Protein AF-A0A2E1AGQ2-F1 (afdb_monomer)

Secondary structure (DSSP, 8-state):
-PPPPSS--EEEE--GGGS-TTTHHHHHHHHHHTT--EEEESSSTT-HHHH-SBTTB---HHHHHHHHHHHHTT-EEEEE--TTS--TTHHHH-TT-B-B-TTSPBPPTTSSS--B-TT-HHHHHHHHHHHHHHHHHHTT-TTEEEEE-SSSTT-SSSS-TTTTTT---S-SS--SHHHHHHHHHHHHHHHSSHHHHHHHT--STTPPPPSSGGG-----S-GGGT--HHHHHHHHHHHHHHHHHHHHHHHHHHHHH-TTSEEEEEE---S-TTTTTTT---HHHHHTTSSEEEE-B-GGGGTTTT-THHHHHHHHHHHHHHHHTT--EEEEEEE-S--B-GGG--SS---HHHHHHHHHHHHHTT-S-EEEE-SS--TT-SSB---SB-TTS-B-HHHHHHHHHHHHHHHTHHHHHH-BPPPPSEEEE--HHHHHHHHHTT-HHHHHHHHHHHHHHHHTTT--EEEE-GGGSSGGGTT-SEEEETT--B--HHHHHHHHHHHHTT-EEEE-TTTT-B-TTSPBPSSSSTTTHHHHHTEEEEEEEE-SS--GGGEEEP-TTSGGGTT---SEEE--SEEEEEEEPTTEEEEEEETTS-EEEEEEEETTEEEEEESS-HHHHHHHS--HHHHHHHHHHHHHTT---S-EEE-TTHHHHHHHEEEEEEE-SS-EEEEEEE-SSS-EEEEEEE--SS----EEETTT-PEEPPEESSSEEEEEEE-TT-EEEEEE-

Structure (mmCIF, N/CA/C/O backbone):
data_AF-A0A2E1AGQ2-F1
#
_entry.id   AF-A0A2E1AGQ2-F1
#
loop_
_atom_site.group_PDB
_atom_site.id
_atom_site.type_symbol
_atom_site.label_atom_id
_atom_site.label_alt_id
_atom_site.label_comp_id
_atom_site.label_asym_id
_atom_site.label_entity_id
_atom_site.label_seq_id
_atom_site.pdbx_PDB_ins_code
_atom_site.Cartn_x
_atom_site.Cartn_y
_atom_site.Cartn_z
_atom_site.occupancy
_atom_site.B_iso_or_equiv
_atom_site.auth_seq_id
_atom_site.auth_comp_id
_atom_site.auth_asym_id
_atom_site.auth_atom_id
_atom_site.pdbx_PDB_model_num
ATOM 1 N N . MET A 1 1 ? -11.047 -11.016 -11.108 1.00 41.53 1 MET A N 1
ATOM 2 C CA . MET A 1 1 ? -11.388 -12.416 -10.759 1.00 41.53 1 MET A CA 1
ATOM 3 C C . MET A 1 1 ? -10.263 -12.928 -9.888 1.00 41.53 1 MET A C 1
ATOM 5 O O . MET A 1 1 ? -9.134 -12.956 -10.364 1.00 41.53 1 MET A O 1
ATOM 9 N N . LYS A 1 2 ? -10.553 -13.278 -8.630 1.00 60.44 2 LYS A N 1
ATOM 10 C CA . LYS A 1 2 ? -9.550 -13.835 -7.717 1.00 60.44 2 LYS A CA 1
ATOM 11 C C . LYS A 1 2 ? -9.003 -15.131 -8.318 1.00 60.44 2 LYS A C 1
ATOM 13 O O . LYS A 1 2 ? -9.778 -16.034 -8.633 1.00 60.44 2 LYS A O 1
ATOM 18 N N . ILE A 1 3 ? -7.691 -15.198 -8.531 1.00 64.62 3 ILE A N 1
ATOM 19 C CA . ILE A 1 3 ? -7.042 -16.429 -8.982 1.00 64.62 3 ILE A CA 1
ATOM 20 C C . ILE A 1 3 ? -7.090 -17.414 -7.820 1.00 64.62 3 ILE A C 1
ATOM 22 O O . ILE A 1 3 ? -6.542 -17.140 -6.757 1.00 64.62 3 ILE A O 1
ATOM 26 N N . GLN A 1 4 ? -7.744 -18.554 -8.027 1.00 63.78 4 GLN A N 1
ATOM 27 C CA . GLN A 1 4 ? -7.656 -19.670 -7.094 1.00 63.78 4 GLN A CA 1
ATOM 28 C C . GLN 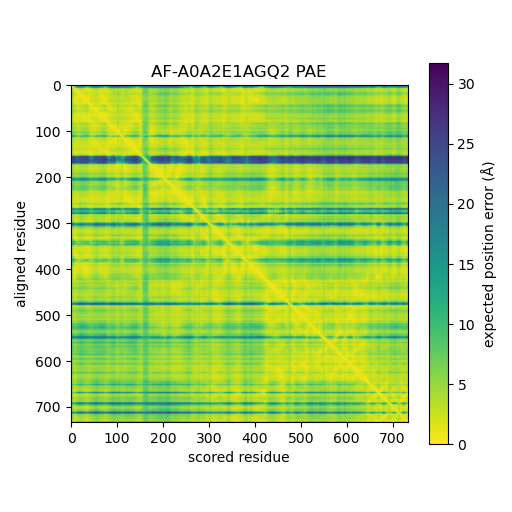A 1 4 ? -6.345 -20.408 -7.342 1.00 63.78 4 GLN A C 1
ATOM 30 O O . GLN A 1 4 ? -6.112 -20.931 -8.435 1.00 63.78 4 GLN A O 1
ATOM 35 N N . THR A 1 5 ? -5.481 -20.423 -6.334 1.00 71.19 5 THR A N 1
ATOM 36 C CA . THR A 1 5 ? -4.235 -21.183 -6.356 1.00 71.19 5 THR A CA 1
ATOM 37 C C . THR A 1 5 ? -4.499 -22.555 -5.726 1.00 71.19 5 THR A C 1
ATOM 39 O O . THR A 1 5 ? -5.216 -22.639 -4.731 1.00 71.19 5 THR A O 1
ATOM 42 N N . PRO A 1 6 ? -3.971 -23.658 -6.286 1.00 76.62 6 PRO A N 1
ATOM 43 C CA . PRO A 1 6 ? -4.230 -25.001 -5.756 1.00 76.62 6 PRO A CA 1
ATOM 44 C C . PRO A 1 6 ? -3.514 -25.284 -4.426 1.00 76.62 6 PRO A C 1
ATOM 46 O O . PRO A 1 6 ? -3.751 -26.324 -3.822 1.00 76.62 6 PRO A O 1
ATOM 49 N N . TYR A 1 7 ? -2.612 -24.394 -4.016 1.00 88.31 7 TYR A N 1
ATOM 50 C CA . TYR A 1 7 ? -1.817 -24.456 -2.795 1.00 88.31 7 TYR A CA 1
ATOM 51 C C . TYR A 1 7 ? -1.447 -23.025 -2.360 1.00 88.31 7 TYR A C 1
ATOM 53 O O . TYR A 1 7 ? -1.557 -22.090 -3.166 1.00 88.31 7 TYR A O 1
ATOM 61 N N . PHE A 1 8 ? -1.001 -22.839 -1.114 1.00 94.31 8 PHE A N 1
ATOM 62 C CA . PHE A 1 8 ? -0.525 -21.548 -0.603 1.00 94.31 8 PHE A CA 1
ATOM 63 C C . PHE A 1 8 ? 0.926 -21.315 -1.071 1.00 94.31 8 PHE A C 1
ATOM 65 O O . PHE A 1 8 ? 1.823 -22.074 -0.684 1.00 94.31 8 PHE A O 1
ATOM 72 N N . PRO A 1 9 ? 1.213 -20.311 -1.920 1.00 95.50 9 PRO A N 1
ATOM 73 C CA . PRO A 1 9 ? 2.558 -20.069 -2.429 1.00 95.50 9 PRO A CA 1
ATOM 74 C C . PRO A 1 9 ? 3.477 -19.540 -1.322 1.00 95.50 9 PRO A C 1
ATOM 76 O O . PRO A 1 9 ? 3.288 -18.440 -0.802 1.00 95.50 9 PRO A O 1
ATOM 79 N N . ILE A 1 10 ? 4.489 -20.329 -0.975 1.00 97.94 10 ILE A N 1
ATOM 80 C CA . ILE A 1 10 ? 5.522 -19.978 -0.002 1.00 97.94 10 ILE A CA 1
ATOM 81 C C . ILE A 1 10 ? 6.866 -20.228 -0.668 1.00 97.94 10 ILE A C 1
ATOM 83 O O . ILE A 1 10 ? 7.150 -21.332 -1.130 1.00 97.94 10 ILE A O 1
ATOM 87 N N . GLY A 1 11 ? 7.713 -19.217 -0.753 1.00 97.62 11 GLY A N 1
ATOM 88 C CA . GLY A 1 11 ? 8.928 -19.325 -1.543 1.00 97.62 11 GLY A CA 1
ATOM 89 C C . GLY A 1 11 ? 10.011 -18.374 -1.115 1.00 97.62 11 GLY A C 1
ATOM 90 O O . GLY A 1 11 ? 9.949 -17.759 -0.059 1.00 97.62 11 GLY A O 1
ATOM 91 N N . SER A 1 12 ? 11.031 -18.260 -1.950 1.00 97.88 12 SER A N 1
ATOM 92 C CA . SER A 1 12 ? 12.078 -17.271 -1.750 1.00 97.88 12 SER A CA 1
ATOM 93 C C . SER A 1 12 ? 12.738 -16.906 -3.068 1.00 97.88 12 SER A C 1
ATOM 95 O O . SER A 1 12 ? 12.708 -17.694 -4.021 1.00 97.88 12 SER A O 1
ATOM 97 N N . SER A 1 13 ? 13.343 -15.723 -3.127 1.00 97.00 13 SER A N 1
ATOM 98 C CA . SER A 1 13 ? 14.255 -15.407 -4.209 1.00 97.00 13 SER A CA 1
ATOM 99 C C . SER A 1 13 ? 15.541 -16.224 -4.112 1.00 97.00 13 SER A C 1
ATOM 101 O O . SER A 1 13 ? 16.120 -16.425 -3.039 1.00 97.00 13 SER A O 1
ATOM 103 N N . TYR A 1 14 ? 15.982 -16.726 -5.261 1.00 96.75 14 TYR A N 1
ATOM 104 C CA . TYR A 1 14 ? 17.243 -17.440 -5.397 1.00 96.75 14 TYR A CA 1
ATOM 105 C C . TYR A 1 14 ? 17.853 -17.117 -6.756 1.00 96.75 14 TYR A C 1
ATOM 107 O O . TYR A 1 14 ? 17.171 -17.158 -7.783 1.00 96.75 14 TYR A O 1
ATOM 115 N N . TYR A 1 15 ? 19.146 -16.799 -6.763 1.00 95.12 15 TYR A N 1
ATOM 116 C CA . TYR A 1 15 ? 19.858 -16.332 -7.952 1.00 95.12 15 TYR A CA 1
ATOM 117 C C . TYR A 1 15 ? 21.065 -17.239 -8.204 1.00 95.12 15 TYR A C 1
ATOM 119 O O . TYR A 1 15 ? 22.185 -16.916 -7.791 1.00 95.12 15 TYR A O 1
ATOM 127 N N . PRO A 1 16 ? 20.851 -18.398 -8.855 1.00 94.31 16 PRO A N 1
ATOM 128 C CA . PRO A 1 16 ? 21.868 -19.429 -9.044 1.00 94.31 16 PRO A CA 1
ATOM 129 C C . PRO A 1 16 ? 23.213 -18.914 -9.583 1.00 94.31 16 PRO A C 1
ATOM 131 O O . PRO A 1 16 ? 24.239 -19.297 -9.016 1.00 94.31 16 PRO A O 1
ATOM 134 N N . PRO A 1 17 ? 23.271 -17.994 -10.575 1.00 93.94 17 PRO A N 1
ATOM 135 C CA . PRO A 1 17 ? 24.550 -17.501 -11.098 1.00 93.94 17 PRO A CA 1
ATOM 136 C C . PRO A 1 17 ? 25.413 -16.737 -10.082 1.00 93.94 17 PRO A C 1
ATOM 138 O O . PRO A 1 17 ? 26.583 -16.475 -10.350 1.00 93.94 17 PRO A O 1
ATOM 141 N N . THR A 1 18 ? 24.867 -16.373 -8.916 1.00 92.62 18 THR A N 1
ATOM 142 C CA . THR A 1 18 ? 25.615 -15.706 -7.838 1.00 92.62 18 THR A CA 1
ATOM 143 C C . THR A 1 18 ? 26.336 -16.689 -6.899 1.00 92.62 18 THR A C 1
ATOM 145 O O . THR A 1 18 ? 27.114 -16.268 -6.034 1.00 92.62 18 THR A O 1
ATOM 148 N N . HIS A 1 19 ? 26.121 -17.997 -7.079 1.00 93.38 19 HIS A N 1
ATOM 149 C CA . HIS A 1 19 ? 26.663 -19.079 -6.253 1.00 93.38 19 HIS A CA 1
ATOM 150 C C . HIS A 1 19 ? 27.374 -20.148 -7.099 1.00 93.38 19 HIS A C 1
ATOM 152 O O . HIS A 1 19 ? 27.256 -20.180 -8.323 1.00 93.38 19 HIS A O 1
ATOM 158 N N . ASP A 1 20 ? 28.109 -21.052 -6.445 1.00 93.69 20 ASP A N 1
ATOM 159 C CA . ASP A 1 20 ? 28.701 -22.210 -7.122 1.00 93.69 20 ASP A CA 1
ATOM 160 C C . ASP A 1 20 ? 27.598 -23.168 -7.601 1.00 93.69 20 ASP A C 1
ATOM 162 O O . ASP A 1 20 ? 26.726 -23.560 -6.825 1.00 93.69 20 ASP A O 1
ATOM 166 N N . SER A 1 21 ? 27.654 -23.586 -8.867 1.00 94.88 21 SER A N 1
ATOM 167 C CA . SER A 1 21 ? 26.714 -24.553 -9.449 1.00 94.88 21 SER A CA 1
ATOM 168 C C . SER A 1 21 ? 26.620 -25.888 -8.703 1.00 94.88 21 SER A C 1
ATOM 170 O O . SER A 1 21 ? 25.572 -26.532 -8.731 1.00 94.88 21 SER A O 1
ATOM 172 N N . ALA A 1 22 ? 27.675 -26.294 -7.988 1.00 96.12 22 ALA A N 1
ATOM 173 C CA . ALA A 1 22 ? 27.656 -27.490 -7.150 1.00 96.12 22 ALA A CA 1
ATOM 174 C C . ALA A 1 22 ? 26.701 -27.368 -5.946 1.00 96.12 22 ALA A C 1
ATOM 176 O O . ALA A 1 22 ? 26.262 -28.385 -5.404 1.00 96.12 22 ALA A O 1
ATOM 177 N N . ASP A 1 23 ? 26.362 -26.141 -5.538 1.00 96.50 23 ASP A N 1
ATOM 178 C CA . ASP A 1 23 ? 25.470 -25.874 -4.413 1.00 96.50 23 ASP A CA 1
ATOM 179 C C . ASP A 1 23 ? 23.984 -25.899 -4.804 1.00 96.50 23 ASP A C 1
ATOM 181 O O . ASP A 1 23 ? 23.151 -26.210 -3.950 1.00 96.50 23 ASP A O 1
ATOM 185 N N . TRP A 1 24 ? 23.631 -25.618 -6.068 1.00 96.94 24 TRP A N 1
ATOM 186 C CA . TRP A 1 24 ? 22.230 -25.429 -6.482 1.00 96.94 24 TRP A CA 1
ATOM 187 C C . TRP A 1 24 ? 21.310 -26.606 -6.117 1.00 96.94 24 TRP A C 1
ATOM 189 O O . TRP A 1 24 ? 20.245 -26.360 -5.544 1.00 96.94 24 TRP A O 1
ATOM 199 N N . PRO A 1 25 ? 21.687 -27.886 -6.348 1.00 98.06 25 PRO A N 1
ATOM 200 C CA . PRO A 1 25 ? 20.817 -29.006 -5.992 1.00 98.06 25 PRO A CA 1
ATOM 201 C C . PRO A 1 25 ? 20.577 -29.117 -4.481 1.00 98.06 25 PRO A C 1
ATOM 203 O O . PRO A 1 25 ? 19.481 -29.476 -4.051 1.00 98.06 25 PRO A O 1
ATOM 206 N N . ARG A 1 26 ? 21.594 -28.807 -3.662 1.00 97.62 26 ARG A N 1
ATOM 207 C CA . ARG A 1 26 ? 21.476 -28.811 -2.197 1.00 97.62 26 ARG A CA 1
ATOM 208 C C . ARG A 1 26 ? 20.565 -27.682 -1.737 1.00 97.62 26 ARG A C 1
ATOM 210 O O . ARG A 1 26 ? 19.695 -27.925 -0.906 1.00 97.62 26 ARG A O 1
ATOM 217 N N . ASP A 1 27 ? 20.788 -26.479 -2.252 1.00 98.00 27 ASP A N 1
ATOM 218 C CA . ASP A 1 27 ? 20.050 -25.281 -1.864 1.00 98.00 27 ASP A CA 1
ATOM 219 C C . ASP A 1 27 ? 18.555 -25.444 -2.178 1.00 98.00 27 ASP A C 1
ATOM 221 O O . ASP A 1 27 ? 17.730 -25.312 -1.279 1.00 98.00 27 ASP A O 1
ATOM 225 N N . ILE A 1 28 ? 18.201 -25.880 -3.392 1.00 98.38 28 ILE A N 1
ATOM 226 C CA . ILE A 1 28 ? 16.800 -26.124 -3.783 1.00 98.38 28 ILE A CA 1
ATOM 227 C C . ILE A 1 28 ? 16.174 -27.262 -2.955 1.00 98.38 28 ILE A C 1
ATOM 229 O O . ILE A 1 28 ? 15.032 -27.155 -2.508 1.00 98.38 28 ILE A O 1
ATOM 233 N N . ALA A 1 29 ? 16.918 -28.334 -2.662 1.00 98.12 29 ALA A N 1
ATOM 234 C CA . ALA A 1 29 ? 16.422 -29.393 -1.779 1.00 98.12 29 ALA A CA 1
ATOM 235 C C . ALA A 1 29 ? 16.204 -28.906 -0.332 1.00 98.12 29 ALA A C 1
ATOM 237 O O . ALA A 1 29 ? 15.279 -29.358 0.339 1.00 98.12 29 ALA A O 1
ATOM 238 N N . ASN A 1 30 ? 17.038 -27.994 0.172 1.00 98.31 30 ASN A N 1
ATOM 239 C CA . ASN A 1 30 ? 16.837 -27.366 1.478 1.00 98.31 30 ASN A CA 1
ATOM 240 C C . ASN A 1 30 ? 15.609 -26.448 1.470 1.00 98.31 30 ASN A C 1
ATOM 242 O O . ASN A 1 30 ? 14.811 -26.516 2.399 1.00 98.31 30 ASN A O 1
ATOM 246 N N . MET A 1 31 ? 15.402 -25.655 0.415 1.00 98.62 31 MET A N 1
ATOM 247 C CA . MET A 1 31 ? 14.188 -24.845 0.258 1.00 98.62 31 MET A CA 1
ATOM 248 C C . MET A 1 31 ? 12.925 -25.709 0.380 1.00 98.62 31 MET A C 1
ATOM 250 O O . MET A 1 31 ? 12.058 -25.421 1.204 1.00 98.62 31 MET A O 1
ATOM 254 N N . GLN A 1 32 ? 12.866 -26.823 -0.354 1.00 98.25 32 GLN A N 1
ATOM 255 C CA . GLN A 1 32 ? 11.750 -27.770 -0.285 1.00 98.25 32 GLN A CA 1
ATOM 256 C C . GLN A 1 32 ? 11.536 -28.325 1.135 1.00 98.25 32 GLN A C 1
ATOM 258 O O . GLN A 1 32 ? 10.400 -28.384 1.612 1.00 98.25 32 GLN A O 1
ATOM 263 N N . ARG A 1 33 ? 12.615 -28.690 1.844 1.00 98.25 33 ARG A N 1
ATOM 264 C CA . ARG A 1 33 ? 12.545 -29.191 3.232 1.00 98.25 33 ARG A CA 1
ATOM 265 C C . ARG A 1 33 ? 12.057 -28.144 4.227 1.00 98.25 33 ARG A C 1
ATOM 267 O O . ARG A 1 33 ? 11.508 -28.520 5.254 1.00 98.25 33 ARG A O 1
ATOM 274 N N . ALA A 1 34 ? 12.257 -26.858 3.947 1.00 98.25 34 ALA A N 1
ATOM 275 C CA . ALA A 1 34 ? 11.717 -25.756 4.742 1.00 98.25 34 ALA A CA 1
ATOM 276 C C . ALA A 1 34 ? 10.233 -25.472 4.458 1.00 98.25 34 ALA A C 1
ATOM 278 O O . ALA A 1 34 ? 9.691 -24.505 4.984 1.00 98.25 34 ALA A O 1
ATOM 279 N N . GLY A 1 35 ? 9.582 -26.270 3.608 1.00 97.69 35 GLY A N 1
ATOM 280 C CA . GLY A 1 35 ? 8.197 -26.052 3.203 1.00 97.69 35 GLY A CA 1
ATOM 281 C C . GLY A 1 35 ? 8.031 -25.064 2.047 1.00 97.69 35 GLY A C 1
ATOM 282 O O . GLY A 1 35 ? 6.893 -24.781 1.684 1.00 97.69 35 GLY A O 1
ATOM 283 N N . LEU A 1 36 ? 9.122 -24.579 1.437 1.00 98.44 36 LEU A N 1
ATOM 284 C CA . LEU A 1 36 ? 9.039 -23.708 0.263 1.00 98.44 36 LEU A CA 1
ATOM 285 C C . LEU A 1 36 ? 8.615 -24.514 -0.972 1.00 98.44 36 LEU A C 1
ATOM 287 O O . LEU A 1 36 ? 9.114 -25.611 -1.226 1.00 98.44 36 LEU A O 1
ATOM 291 N N . ASN A 1 37 ? 7.715 -23.944 -1.765 1.00 97.75 37 ASN A N 1
ATOM 292 C CA . ASN A 1 37 ? 7.188 -24.502 -3.008 1.00 97.75 37 ASN A CA 1
ATOM 293 C C . ASN A 1 37 ? 7.410 -23.581 -4.226 1.00 97.75 37 ASN A C 1
ATOM 295 O O . ASN A 1 37 ? 7.151 -24.002 -5.352 1.00 97.75 37 ASN A O 1
ATOM 299 N N . ILE A 1 38 ? 7.936 -22.366 -4.027 1.00 97.88 38 ILE A N 1
ATOM 300 C CA . ILE A 1 38 ? 8.209 -21.381 -5.085 1.00 97.88 38 ILE A CA 1
ATOM 301 C C . ILE A 1 38 ? 9.668 -20.897 -5.039 1.00 97.88 38 ILE A C 1
ATOM 303 O O . ILE A 1 38 ? 10.210 -20.609 -3.971 1.00 97.88 38 ILE A O 1
ATOM 307 N N . ILE A 1 39 ? 10.280 -20.734 -6.215 1.00 98.44 39 ILE A N 1
ATOM 308 C CA . ILE A 1 39 ? 11.523 -19.979 -6.424 1.00 98.44 39 ILE A CA 1
ATOM 309 C C . ILE A 1 39 ? 11.204 -18.732 -7.250 1.00 98.44 39 ILE A C 1
ATOM 311 O O . ILE A 1 39 ? 10.639 -18.840 -8.337 1.00 98.44 39 ILE A O 1
ATOM 315 N N . ARG A 1 40 ? 11.584 -17.550 -6.762 1.00 98.19 40 ARG A N 1
ATOM 316 C CA . ARG A 1 40 ? 11.510 -16.289 -7.520 1.00 98.19 40 A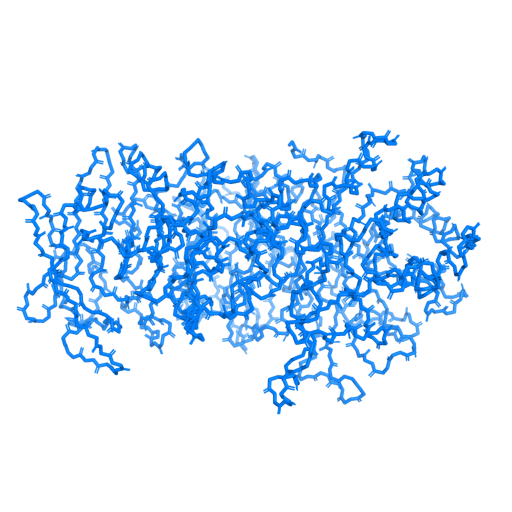RG A CA 1
ATOM 317 C C . ARG A 1 40 ? 12.886 -15.956 -8.094 1.00 98.19 40 ARG A C 1
ATOM 319 O O . ARG A 1 40 ? 13.872 -16.018 -7.362 1.00 98.19 40 ARG A O 1
ATOM 326 N N . THR A 1 41 ? 12.986 -15.663 -9.389 1.00 97.56 41 THR A N 1
ATOM 327 C CA . THR A 1 41 ? 14.287 -15.351 -10.002 1.00 97.56 41 THR A CA 1
ATOM 328 C C . THR A 1 41 ? 14.172 -14.495 -11.266 1.00 97.56 41 THR A C 1
ATOM 330 O O . THR A 1 41 ? 13.127 -14.465 -11.923 1.00 97.56 41 THR A O 1
ATOM 333 N N . ALA A 1 42 ? 15.287 -13.866 -11.649 1.00 95.69 42 ALA A N 1
ATOM 334 C CA . ALA A 1 42 ? 15.484 -13.089 -12.877 1.00 95.69 42 ALA A CA 1
ATOM 335 C C . ALA A 1 42 ? 14.602 -11.833 -13.051 1.00 95.69 42 ALA A C 1
ATOM 337 O O . ALA A 1 42 ? 14.513 -11.284 -14.149 1.00 95.69 42 ALA A O 1
ATOM 338 N N . GLU A 1 43 ? 13.959 -11.345 -11.993 1.00 93.69 43 GLU A N 1
ATOM 339 C CA . GLU A 1 43 ? 13.192 -10.091 -11.998 1.00 93.69 43 GLU A CA 1
ATOM 340 C C . GLU A 1 43 ? 14.076 -8.848 -12.010 1.00 93.69 43 GLU A C 1
ATOM 342 O O . GLU A 1 43 ? 13.869 -7.968 -12.843 1.00 93.69 43 GLU A O 1
ATOM 347 N N . LEU A 1 44 ? 15.099 -8.826 -11.156 1.00 89.50 44 LEU A N 1
ATOM 348 C CA . LEU A 1 44 ? 16.065 -7.740 -11.032 1.00 89.50 44 LEU A CA 1
ATOM 349 C C . LEU A 1 44 ? 17.493 -8.274 -11.132 1.00 89.50 44 LEU A C 1
ATOM 351 O O . LEU A 1 44 ? 18.301 -7.770 -11.916 1.00 89.50 44 LEU A O 1
ATOM 355 N N . ILE A 1 45 ? 17.789 -9.325 -10.372 1.00 89.12 45 ILE A N 1
ATOM 356 C CA . ILE A 1 45 ? 19.140 -9.863 -10.201 1.00 89.12 45 ILE A CA 1
ATOM 357 C C . ILE A 1 45 ? 19.340 -11.059 -11.116 1.00 89.12 45 ILE A C 1
ATOM 359 O O . ILE A 1 45 ? 18.437 -11.880 -11.283 1.00 89.12 45 ILE A O 1
ATOM 363 N N . THR A 1 46 ? 20.532 -11.149 -11.718 1.00 90.12 46 THR A N 1
ATOM 364 C CA . THR A 1 46 ? 20.856 -12.169 -12.729 1.00 90.12 46 THR A CA 1
ATOM 365 C C . THR A 1 46 ? 19.737 -12.279 -13.771 1.00 90.12 46 THR A C 1
ATOM 367 O O . THR A 1 46 ? 19.181 -13.350 -13.996 1.00 90.12 46 THR A O 1
ATOM 370 N N . SER A 1 47 ? 19.335 -11.128 -14.318 1.00 93.31 47 SER A N 1
ATOM 371 C CA . SER A 1 47 ? 18.108 -10.966 -15.095 1.00 93.31 47 SER A CA 1
ATOM 372 C C . SER A 1 47 ? 18.415 -10.855 -16.594 1.00 93.31 47 SER A C 1
ATOM 374 O O . SER A 1 47 ? 19.049 -11.748 -17.158 1.00 93.31 47 SER A O 1
ATOM 376 N N . TRP A 1 48 ? 17.969 -9.795 -17.274 1.00 95.44 48 TRP A N 1
ATOM 377 C CA . TRP A 1 48 ? 18.073 -9.683 -18.733 1.00 95.44 48 TRP A CA 1
ATOM 378 C C . TRP A 1 48 ? 19.528 -9.695 -19.219 1.00 95.44 48 TRP A C 1
ATOM 380 O O . TRP A 1 48 ? 19.852 -10.389 -20.176 1.00 95.44 48 TRP A O 1
ATOM 390 N N . ASP A 1 49 ? 20.444 -9.007 -18.550 1.00 92.25 49 ASP A N 1
ATOM 391 C CA . ASP A 1 49 ? 21.859 -8.968 -18.938 1.00 92.25 49 ASP A CA 1
ATOM 392 C C . ASP A 1 49 ? 22.594 -10.309 -18.769 1.00 92.25 49 ASP A C 1
ATOM 394 O O . ASP A 1 49 ? 23.528 -10.584 -19.521 1.00 92.25 49 ASP A O 1
ATOM 398 N N . TYR A 1 50 ? 22.147 -11.167 -17.849 1.00 94.56 50 TYR A N 1
ATOM 399 C CA . TYR A 1 50 ? 22.659 -12.535 -17.696 1.00 94.56 50 TYR A CA 1
ATOM 400 C C . TYR A 1 50 ? 22.021 -13.512 -18.685 1.00 94.56 50 TYR A C 1
ATOM 402 O O . TYR A 1 50 ? 22.677 -14.451 -19.127 1.00 94.56 50 TYR A O 1
ATOM 410 N N . ILE A 1 51 ? 20.746 -13.312 -19.027 1.00 97.06 51 ILE A N 1
ATOM 411 C CA . ILE A 1 51 ? 20.029 -14.174 -19.973 1.00 97.06 51 ILE A CA 1
ATOM 412 C C . ILE A 1 51 ? 20.392 -13.817 -21.413 1.00 97.06 51 ILE A C 1
ATOM 414 O O . ILE A 1 51 ? 20.459 -14.700 -22.255 1.00 97.06 51 ILE A O 1
ATOM 418 N N . GLU A 1 52 ? 20.627 -12.545 -21.724 1.00 97.25 52 GLU A N 1
ATOM 419 C CA . GLU A 1 52 ? 20.986 -12.047 -23.051 1.00 97.25 52 GLU A CA 1
ATOM 420 C C . GLU A 1 52 ? 22.183 -11.078 -22.974 1.00 97.25 52 GLU A C 1
ATOM 422 O O . GLU A 1 52 ? 22.047 -9.863 -23.185 1.00 97.25 52 GLU A O 1
ATOM 427 N N . PRO A 1 53 ? 23.396 -11.606 -22.720 1.00 95.81 53 PRO A N 1
ATOM 428 C CA . PRO A 1 53 ? 24.599 -10.787 -22.556 1.00 95.81 53 PRO A CA 1
ATOM 429 C C . PRO A 1 53 ? 24.980 -10.025 -23.830 1.00 95.81 53 PRO A C 1
ATOM 431 O O . PRO A 1 53 ? 25.701 -9.027 -23.781 1.00 95.81 53 PRO A O 1
ATOM 434 N N . ARG A 1 54 ? 24.494 -10.478 -24.992 1.00 96.06 54 ARG A N 1
ATOM 435 C CA . ARG A 1 54 ? 24.603 -9.778 -26.275 1.00 96.06 54 ARG A CA 1
ATOM 436 C C . ARG A 1 54 ? 23.273 -9.836 -27.003 1.00 96.06 54 ARG A C 1
ATOM 438 O O . ARG A 1 54 ? 22.613 -10.873 -27.011 1.00 96.06 54 ARG A O 1
ATOM 445 N N . ARG A 1 55 ? 22.930 -8.754 -27.703 1.00 95.88 55 ARG A N 1
ATOM 446 C CA . ARG A 1 55 ? 21.682 -8.646 -28.469 1.00 95.88 55 ARG A CA 1
ATOM 447 C C . ARG A 1 55 ? 21.452 -9.859 -29.377 1.00 95.88 55 ARG A C 1
ATOM 449 O O . ARG A 1 55 ? 22.224 -10.112 -30.303 1.00 95.88 55 ARG A O 1
ATOM 456 N N . GLY A 1 56 ? 20.355 -10.572 -29.149 1.00 94.56 56 GLY A N 1
ATOM 457 C CA . GLY A 1 56 ? 19.935 -11.742 -29.916 1.00 94.56 56 GLY A CA 1
ATOM 458 C C . GLY A 1 56 ? 20.708 -13.030 -29.620 1.00 94.56 56 GLY A C 1
ATOM 459 O O . GLY A 1 56 ? 20.524 -13.997 -30.357 1.00 94.56 56 GLY A O 1
ATOM 460 N N . GLN A 1 57 ? 21.568 -13.060 -28.599 1.00 96.44 57 GLN A N 1
ATOM 461 C CA . GLN A 1 57 ? 22.381 -14.223 -28.222 1.00 96.44 57 GLN A CA 1
ATOM 462 C C . GLN A 1 57 ? 22.096 -14.603 -26.763 1.00 96.44 57 GLN A C 1
ATOM 464 O O . GLN A 1 57 ? 22.900 -14.283 -25.887 1.00 96.44 57 GLN A O 1
ATOM 469 N N . PRO A 1 58 ? 20.938 -15.227 -26.484 1.00 96.44 58 PRO A N 1
ATOM 470 C CA . PRO A 1 58 ? 20.609 -15.622 -25.130 1.00 96.44 58 PRO A CA 1
ATOM 471 C C . PRO A 1 58 ? 21.406 -16.853 -24.668 1.00 96.44 58 PRO A C 1
ATOM 473 O O . PRO A 1 58 ? 21.633 -17.780 -25.448 1.00 96.44 58 PRO A O 1
ATOM 476 N N . GLU A 1 59 ? 21.778 -16.870 -23.392 1.00 96.62 59 GLU A N 1
ATOM 477 C CA . GLU A 1 59 ? 22.478 -17.953 -22.698 1.00 96.62 59 GLU A CA 1
ATOM 478 C C . GLU A 1 59 ? 21.556 -18.522 -21.604 1.00 96.62 59 GLU A C 1
ATOM 480 O O . GLU A 1 59 ? 21.318 -17.888 -20.578 1.00 96.62 59 GLU A O 1
ATOM 485 N N . PHE A 1 60 ? 20.994 -19.715 -21.839 1.00 97.19 60 PHE A N 1
ATOM 486 C CA . PHE A 1 60 ? 19.936 -20.286 -20.990 1.00 97.19 60 PHE A CA 1
ATOM 487 C C . PHE A 1 60 ? 20.393 -21.365 -20.013 1.00 97.19 60 PHE A C 1
ATOM 489 O O . PHE A 1 60 ? 19.604 -21.734 -19.149 1.00 97.19 60 PHE A O 1
ATOM 496 N N . ASP A 1 61 ? 21.627 -21.862 -20.118 1.00 96.50 61 ASP A N 1
ATOM 497 C CA . ASP A 1 61 ? 22.072 -23.077 -19.420 1.00 96.50 61 ASP A CA 1
ATOM 498 C C . ASP A 1 61 ? 21.764 -23.052 -17.914 1.00 96.50 61 ASP A C 1
ATOM 500 O O . ASP A 1 61 ? 21.234 -24.018 -17.368 1.00 96.50 61 ASP A O 1
ATOM 504 N N . TRP A 1 62 ? 22.036 -21.931 -17.240 1.00 95.69 62 TRP A N 1
ATOM 505 C CA . TRP A 1 62 ? 21.772 -21.793 -15.806 1.00 95.69 62 TRP A CA 1
ATOM 506 C C . TRP A 1 62 ? 20.270 -21.755 -15.488 1.00 95.69 62 TRP A C 1
ATOM 508 O O . TRP A 1 62 ? 19.828 -22.351 -14.504 1.00 95.69 62 TRP A O 1
ATOM 518 N N . LEU A 1 63 ? 19.475 -21.075 -16.316 1.00 97.56 63 LEU A N 1
ATOM 519 C CA . LEU A 1 63 ? 18.045 -20.908 -16.090 1.00 97.56 63 LEU A CA 1
ATOM 520 C C . LEU A 1 63 ? 17.315 -22.222 -16.371 1.00 97.56 63 LEU A C 1
ATOM 522 O O . LEU A 1 63 ? 16.516 -22.663 -15.553 1.00 97.56 63 LEU A O 1
ATOM 526 N N . ASP A 1 64 ? 17.660 -22.908 -17.460 1.00 98.19 64 ASP A N 1
ATOM 527 C CA . ASP A 1 64 ? 17.150 -24.244 -17.775 1.00 98.19 64 ASP A CA 1
ATOM 528 C C . ASP A 1 64 ? 17.444 -25.240 -16.654 1.00 98.19 64 ASP A C 1
ATOM 530 O O . ASP A 1 64 ? 16.535 -25.919 -16.179 1.00 98.19 64 ASP A O 1
ATOM 534 N N . HIS A 1 65 ? 18.687 -25.264 -16.165 1.00 97.81 65 HIS A N 1
ATOM 535 C CA . HIS A 1 65 ? 19.077 -26.120 -15.048 1.00 97.81 65 HIS A CA 1
ATOM 536 C C . HIS A 1 65 ? 18.281 -25.789 -13.773 1.00 97.81 65 HIS A C 1
ATOM 538 O O . HIS A 1 65 ? 17.900 -26.682 -13.019 1.00 97.81 65 HIS A O 1
ATOM 544 N N . THR A 1 66 ? 17.973 -24.512 -13.539 1.00 97.75 66 THR A N 1
ATOM 545 C CA . THR A 1 66 ? 17.139 -24.084 -12.403 1.00 97.75 66 THR A CA 1
ATOM 546 C C . THR A 1 66 ? 15.713 -24.615 -12.525 1.00 97.75 66 THR A C 1
ATOM 548 O O . THR A 1 66 ? 15.175 -25.142 -11.551 1.00 97.75 66 THR A O 1
ATOM 551 N N . PHE A 1 67 ? 15.120 -24.547 -13.721 1.00 98.62 67 PHE A N 1
ATOM 552 C CA . PHE A 1 67 ? 13.817 -25.153 -14.012 1.00 98.62 67 PHE A CA 1
ATOM 553 C C . PHE A 1 67 ? 13.835 -26.674 -13.811 1.00 98.62 67 PHE A C 1
ATOM 555 O O . PHE A 1 67 ? 12.913 -27.216 -13.203 1.00 98.62 67 PHE A O 1
ATOM 562 N N . GLU A 1 68 ? 14.882 -27.365 -14.267 1.00 98.56 68 GLU A N 1
ATOM 563 C CA . GLU A 1 68 ? 15.042 -28.813 -14.081 1.00 98.56 68 GLU A CA 1
ATOM 564 C C . GLU A 1 68 ? 15.142 -29.200 -12.598 1.00 98.56 68 GLU A C 1
ATOM 566 O O . GLU A 1 68 ? 14.458 -30.126 -12.153 1.00 98.56 68 GLU A O 1
ATOM 571 N N . LEU A 1 69 ? 15.946 -28.478 -11.811 1.00 98.50 69 LEU A N 1
ATOM 572 C CA . LEU A 1 69 ? 16.085 -28.729 -10.374 1.00 98.50 69 LEU A CA 1
ATOM 573 C C . LEU A 1 69 ? 14.797 -28.421 -9.604 1.00 98.50 69 LEU A C 1
ATOM 575 O O . LEU A 1 69 ? 14.409 -29.209 -8.739 1.00 98.50 69 LEU A O 1
ATOM 579 N N . ALA A 1 70 ? 14.119 -27.316 -9.926 1.00 98.38 70 ALA A N 1
ATOM 580 C CA . ALA A 1 70 ? 12.833 -26.972 -9.326 1.00 98.38 70 ALA A CA 1
ATOM 581 C C . ALA A 1 70 ? 11.790 -28.062 -9.615 1.00 98.38 70 ALA A C 1
ATOM 583 O O . ALA A 1 70 ? 11.169 -28.583 -8.686 1.00 98.38 70 ALA A O 1
ATOM 584 N N . ALA A 1 71 ? 11.679 -28.496 -10.876 1.00 98.38 71 ALA A N 1
ATOM 585 C CA . ALA A 1 71 ? 10.797 -29.589 -11.280 1.00 98.38 71 ALA A CA 1
ATOM 586 C C . ALA A 1 71 ? 11.106 -30.892 -10.524 1.00 98.38 71 ALA A C 1
ATOM 588 O O . ALA A 1 71 ? 10.191 -31.559 -10.041 1.00 98.38 71 ALA A O 1
ATOM 589 N N . ALA A 1 72 ? 12.389 -31.237 -10.371 1.00 98.19 72 ALA A N 1
ATOM 590 C CA . ALA A 1 72 ? 12.819 -32.438 -9.657 1.00 98.19 72 ALA A CA 1
ATOM 591 C C . ALA A 1 72 ? 12.457 -32.425 -8.159 1.00 98.19 72 ALA A C 1
ATOM 593 O O . ALA A 1 72 ? 12.314 -33.494 -7.566 1.00 98.19 72 ALA A O 1
ATOM 594 N N . GLN A 1 73 ? 12.296 -31.244 -7.553 1.00 97.81 73 GLN A N 1
ATOM 595 C CA . GLN A 1 73 ? 11.849 -31.078 -6.163 1.00 97.81 73 GLN A CA 1
ATOM 596 C C . GLN A 1 73 ? 10.347 -30.769 -6.033 1.00 97.81 73 GLN A C 1
ATOM 598 O O . GLN A 1 73 ? 9.860 -30.566 -4.922 1.00 97.81 73 GLN A O 1
ATOM 603 N N . GLY A 1 74 ? 9.597 -30.741 -7.142 1.00 96.19 74 GLY A N 1
ATOM 604 C CA . GLY A 1 74 ? 8.177 -30.375 -7.143 1.00 96.19 74 GLY A CA 1
ATOM 605 C C . GLY A 1 74 ? 7.918 -28.908 -6.782 1.00 96.19 74 GLY A C 1
ATOM 606 O O . GLY A 1 74 ? 6.831 -28.580 -6.316 1.00 96.19 74 GLY A O 1
ATOM 607 N N . MET A 1 75 ? 8.915 -28.041 -6.963 1.00 97.44 75 MET A N 1
ATOM 608 C CA . MET A 1 75 ? 8.796 -26.596 -6.788 1.00 97.44 75 MET A CA 1
ATOM 609 C C . MET A 1 75 ? 8.420 -25.933 -8.114 1.00 97.44 75 MET A C 1
ATOM 611 O O . MET A 1 75 ? 8.721 -26.459 -9.188 1.00 97.44 75 MET A O 1
ATOM 615 N N . GLN A 1 76 ? 7.798 -24.759 -8.042 1.00 97.75 76 GLN A N 1
ATOM 616 C CA . GLN A 1 76 ? 7.503 -23.927 -9.205 1.00 97.75 76 GLN A CA 1
ATOM 617 C C . GLN A 1 76 ? 8.335 -22.636 -9.208 1.00 97.75 76 GLN A C 1
ATOM 619 O O . GLN A 1 76 ? 8.987 -22.290 -8.223 1.00 97.75 76 GLN A O 1
ATOM 624 N N . ILE A 1 77 ? 8.331 -21.926 -10.336 1.00 98.31 77 ILE A N 1
ATOM 625 C CA . ILE A 1 77 ? 9.130 -20.724 -10.571 1.00 98.31 77 ILE A CA 1
ATOM 626 C C . ILE A 1 77 ? 8.231 -19.522 -10.857 1.00 98.31 77 ILE A C 1
ATOM 628 O O . ILE A 1 77 ? 7.378 -19.559 -11.745 1.00 98.31 77 ILE A O 1
ATOM 632 N N . VAL A 1 78 ? 8.476 -18.434 -10.132 1.00 98.06 78 VAL A N 1
ATOM 633 C CA . VAL A 1 78 ? 8.074 -17.080 -10.519 1.00 98.06 78 VAL A CA 1
ATOM 634 C C . VAL A 1 78 ? 9.234 -16.487 -11.314 1.00 98.06 78 VAL A C 1
ATOM 636 O O . VAL A 1 78 ? 10.301 -16.231 -10.754 1.00 98.06 78 VAL A O 1
ATOM 639 N N . LEU A 1 79 ? 9.043 -16.315 -12.623 1.00 98.19 79 LEU A N 1
ATOM 640 C CA . LEU A 1 79 ? 10.089 -15.848 -13.530 1.00 98.19 79 LEU A CA 1
ATOM 641 C C . LEU A 1 79 ? 9.901 -14.367 -13.846 1.00 98.19 79 LEU A C 1
ATOM 643 O O . LEU A 1 79 ? 8.853 -13.950 -14.340 1.00 98.19 79 LEU A O 1
ATOM 647 N N . GLY A 1 80 ? 10.928 -13.574 -13.580 1.00 97.31 80 GLY A N 1
ATOM 648 C CA . GLY A 1 80 ? 10.940 -12.158 -13.892 1.00 97.31 80 GLY A CA 1
ATOM 649 C C . GLY A 1 80 ? 11.133 -11.841 -15.375 1.00 97.31 80 GLY A C 1
ATOM 650 O O . GLY A 1 80 ? 11.799 -12.573 -16.109 1.00 97.31 80 GLY A O 1
ATOM 651 N N . THR A 1 81 ? 10.593 -10.706 -15.827 1.00 96.56 81 THR A N 1
ATOM 652 C CA . THR A 1 81 ? 10.855 -10.185 -17.179 1.00 96.56 81 THR A CA 1
ATOM 653 C C . THR A 1 81 ? 12.195 -9.463 -17.293 1.00 96.56 81 THR A C 1
ATOM 655 O O . THR A 1 81 ? 12.552 -9.065 -18.396 1.00 96.56 81 THR A O 1
ATOM 658 N N . GLY A 1 82 ? 12.923 -9.232 -16.194 1.00 94.31 82 GLY A N 1
ATOM 659 C CA . GLY A 1 82 ? 14.225 -8.551 -16.180 1.00 94.31 82 GLY A CA 1
ATOM 660 C C . GLY A 1 82 ? 14.228 -7.116 -16.722 1.00 94.31 82 GLY A C 1
ATOM 661 O O . GLY A 1 82 ? 15.291 -6.542 -16.954 1.00 94.31 82 GLY A O 1
ATOM 662 N N . SER A 1 83 ? 13.056 -6.525 -16.973 1.00 93.88 83 SER A N 1
ATOM 663 C CA . SER A 1 83 ? 12.935 -5.259 -17.702 1.00 93.88 83 SER A CA 1
ATOM 664 C C . SER A 1 83 ? 13.356 -4.029 -16.897 1.00 93.88 83 SER A C 1
ATOM 666 O O . SER A 1 83 ? 13.562 -2.970 -17.493 1.00 93.88 83 SER A O 1
ATOM 668 N N . CYS A 1 84 ? 13.499 -4.158 -15.575 1.00 89.69 84 CYS A N 1
ATOM 669 C CA . CYS A 1 84 ? 13.876 -3.064 -14.679 1.00 89.69 84 CYS A CA 1
ATOM 670 C C . CYS A 1 84 ? 15.357 -2.675 -14.816 1.00 89.69 84 CYS A C 1
ATOM 672 O O . CYS A 1 84 ? 15.730 -1.528 -14.543 1.00 89.69 84 CYS A O 1
ATOM 674 N N . ASN A 1 85 ? 16.201 -3.615 -15.259 1.00 88.69 85 ASN A N 1
ATOM 675 C CA . ASN A 1 85 ? 17.625 -3.411 -15.490 1.00 88.69 85 ASN A CA 1
ATOM 676 C C . ASN A 1 85 ? 18.032 -3.921 -16.886 1.00 88.69 85 ASN A C 1
ATOM 678 O O . ASN A 1 85 ? 18.616 -4.998 -17.016 1.00 88.69 85 ASN A O 1
ATOM 682 N N . PRO A 1 86 ? 17.704 -3.171 -17.955 1.00 92.31 86 PRO A N 1
ATOM 683 C CA . PRO A 1 86 ? 18.058 -3.577 -19.307 1.00 92.31 86 PRO A CA 1
ATOM 684 C C . PRO A 1 86 ? 19.587 -3.667 -19.500 1.00 92.31 86 PRO A C 1
ATOM 686 O O . PRO A 1 86 ? 20.329 -2.911 -18.866 1.00 92.31 86 PRO A O 1
ATOM 689 N N . PRO A 1 87 ? 20.086 -4.528 -20.408 1.00 94.38 87 PRO A N 1
ATOM 690 C CA . PRO A 1 87 ? 21.517 -4.697 -20.634 1.00 94.38 87 PRO A CA 1
ATOM 691 C C . PRO A 1 87 ? 22.201 -3.430 -21.154 1.00 94.38 87 PRO A C 1
ATOM 693 O O . PRO A 1 87 ? 21.676 -2.717 -22.014 1.00 94.38 87 PRO A O 1
ATOM 696 N N . ILE A 1 88 ? 23.444 -3.196 -20.722 1.00 93.38 88 ILE A N 1
ATOM 697 C CA . ILE A 1 88 ? 24.189 -1.981 -21.088 1.00 93.38 88 ILE A CA 1
ATOM 698 C C . ILE A 1 88 ? 24.468 -1.860 -22.594 1.00 93.38 88 ILE A C 1
ATOM 700 O O . ILE A 1 88 ? 24.554 -0.746 -23.114 1.00 93.38 88 ILE A O 1
ATOM 704 N N . TRP A 1 89 ? 24.542 -2.988 -23.318 1.00 95.56 89 TRP A N 1
ATOM 705 C CA . TRP A 1 89 ? 24.729 -2.998 -24.774 1.00 95.56 89 TRP A CA 1
ATOM 706 C C . TRP A 1 89 ? 23.596 -2.268 -25.508 1.00 95.56 89 TRP A C 1
ATOM 708 O O . TRP A 1 89 ? 23.786 -1.806 -26.633 1.00 95.56 89 TRP A O 1
ATOM 718 N N . MET A 1 90 ? 22.424 -2.086 -24.883 1.00 96.00 90 MET A N 1
ATOM 719 C CA . MET A 1 90 ? 21.330 -1.317 -25.480 1.00 96.00 90 MET A CA 1
ATOM 720 C C . MET A 1 90 ? 21.719 0.136 -25.770 1.00 96.00 90 MET A C 1
ATOM 722 O O . MET A 1 90 ? 21.188 0.713 -26.716 1.00 96.00 90 MET A O 1
ATOM 726 N N . LEU A 1 91 ? 22.673 0.718 -25.034 1.00 96.00 91 LEU A N 1
ATOM 727 C CA . LEU A 1 91 ? 23.156 2.082 -25.284 1.00 96.00 91 LEU A CA 1
ATOM 728 C C . LEU A 1 91 ? 23.925 2.229 -26.602 1.00 96.00 91 LEU A C 1
ATOM 730 O O . LEU A 1 91 ? 23.992 3.333 -27.139 1.00 96.00 91 LEU A O 1
ATOM 734 N N . GLU A 1 92 ? 24.461 1.139 -27.156 1.00 96.06 92 GLU A N 1
ATOM 735 C CA . GLU A 1 92 ? 25.093 1.148 -28.482 1.00 96.06 92 GLU A CA 1
ATOM 736 C C . GLU A 1 92 ? 24.060 1.367 -29.598 1.00 96.06 92 GLU A C 1
ATOM 738 O O . GLU A 1 92 ? 24.371 1.935 -30.645 1.00 96.06 92 GLU A O 1
ATOM 743 N N . HIS A 1 93 ? 22.815 0.945 -29.361 1.00 96.19 93 HIS A N 1
ATOM 744 C CA . HIS A 1 93 ? 21.704 1.065 -30.305 1.00 96.19 93 HIS A CA 1
ATOM 745 C C . HIS A 1 93 ? 20.784 2.252 -29.996 1.00 96.19 93 HIS A C 1
ATOM 747 O O . HIS A 1 93 ? 20.208 2.833 -30.916 1.00 96.19 93 HIS A O 1
ATOM 753 N N . TYR A 1 94 ? 20.671 2.623 -28.719 1.00 97.00 94 TYR A N 1
ATOM 754 C CA . TYR A 1 94 ? 19.783 3.667 -28.210 1.00 97.00 94 TYR A CA 1
ATOM 755 C C . TYR A 1 94 ? 20.546 4.609 -27.255 1.00 97.00 94 TYR A C 1
ATOM 757 O O . TYR A 1 94 ? 20.411 4.506 -26.033 1.00 97.00 94 TYR A O 1
ATOM 765 N N . PRO A 1 95 ? 21.360 5.553 -27.774 1.00 96.00 95 PRO A N 1
ATOM 766 C CA . PRO A 1 95 ? 22.189 6.442 -26.943 1.00 96.00 95 PRO A CA 1
ATOM 767 C C . PRO A 1 95 ? 21.401 7.418 -26.042 1.00 96.00 95 PRO A C 1
ATOM 769 O O . PRO A 1 95 ? 21.975 8.082 -25.168 1.00 96.00 95 PRO A O 1
ATOM 772 N N . ASP A 1 96 ? 20.095 7.546 -26.276 1.00 95.69 96 ASP A N 1
ATOM 773 C CA . ASP A 1 96 ? 19.127 8.378 -25.553 1.00 95.69 96 ASP A CA 1
ATOM 774 C C . ASP A 1 96 ? 18.233 7.568 -24.588 1.00 95.69 96 ASP A C 1
ATOM 776 O O . ASP A 1 96 ? 17.231 8.079 -24.090 1.00 95.69 96 ASP A O 1
ATOM 780 N N . LEU A 1 97 ? 18.579 6.304 -24.318 1.00 95.50 97 LEU A N 1
ATOM 781 C CA . LEU A 1 97 ? 17.786 5.395 -23.484 1.00 95.50 97 LEU A CA 1
ATOM 782 C C . LEU A 1 97 ? 17.725 5.803 -22.007 1.00 95.50 97 LEU A C 1
ATOM 784 O O . LEU A 1 97 ? 16.719 5.555 -21.343 1.00 95.50 97 LEU A O 1
ATOM 788 N N . GLN A 1 98 ? 18.791 6.412 -21.486 1.00 93.19 98 GLN A N 1
ATOM 789 C CA . GLN A 1 98 ? 18.858 6.834 -20.088 1.00 93.19 98 GLN A CA 1
ATOM 790 C C . GLN A 1 98 ? 17.782 7.871 -19.763 1.00 93.19 98 GLN A C 1
ATOM 792 O O . GLN A 1 98 ? 17.498 8.780 -20.544 1.00 93.19 98 GLN A O 1
ATOM 797 N N . ARG A 1 99 ? 17.245 7.785 -18.548 1.00 91.25 99 ARG A N 1
ATOM 798 C CA . ARG A 1 99 ? 16.440 8.856 -17.970 1.00 91.25 99 ARG A CA 1
ATOM 799 C C . ARG A 1 99 ? 17.256 10.135 -17.854 1.00 91.25 99 ARG A C 1
ATOM 801 O O . ARG A 1 99 ? 18.467 10.098 -17.643 1.00 91.25 99 ARG A O 1
ATOM 808 N N . VAL A 1 100 ? 16.568 11.266 -17.945 1.00 90.62 100 VAL A N 1
ATOM 809 C CA . VAL A 1 100 ? 17.175 12.597 -17.865 1.00 90.62 100 VAL A CA 1
ATOM 810 C C . VAL A 1 100 ? 16.549 13.362 -16.705 1.00 90.62 100 VAL A C 1
ATOM 812 O O . VAL A 1 100 ? 15.327 13.442 -16.629 1.00 90.62 100 VAL A O 1
ATOM 815 N N . SER A 1 101 ? 17.363 13.907 -15.800 1.00 87.88 101 SER A N 1
ATOM 816 C CA . SER A 1 101 ? 16.887 14.718 -14.676 1.00 87.88 101 SER A CA 1
ATOM 817 C C . SER A 1 101 ? 16.299 16.054 -15.138 1.00 87.88 101 SER A C 1
ATOM 819 O O . SER A 1 101 ? 16.441 16.470 -16.293 1.00 87.88 101 SER A O 1
ATOM 821 N N . ARG A 1 102 ? 15.698 16.783 -14.197 1.00 85.88 102 ARG A N 1
ATOM 822 C CA . ARG A 1 102 ? 15.234 18.156 -14.405 1.00 85.88 102 ARG A CA 1
ATOM 823 C C . ARG A 1 102 ? 16.347 19.100 -14.887 1.00 85.88 102 ARG A C 1
ATOM 825 O O . ARG A 1 102 ? 16.068 20.069 -15.584 1.00 85.88 102 ARG A O 1
ATOM 832 N N . GLU A 1 103 ? 17.598 18.825 -14.559 1.00 85.56 103 GLU A N 1
ATOM 833 C CA . GLU A 1 103 ? 18.761 19.633 -14.935 1.00 85.56 103 GLU A CA 1
ATOM 834 C C . GLU A 1 103 ? 19.422 19.143 -16.236 1.00 85.56 103 GLU A C 1
ATOM 836 O O . GLU A 1 103 ? 20.446 19.677 -16.651 1.00 85.56 103 GLU A O 1
ATOM 841 N N . GLY A 1 104 ? 18.850 18.128 -16.895 1.00 87.44 104 GLY A N 1
ATOM 842 C CA . GLY A 1 104 ? 19.399 17.561 -18.127 1.00 87.44 104 GLY A CA 1
ATOM 843 C C . GLY A 1 104 ? 20.460 16.478 -17.904 1.00 87.44 104 GLY A C 1
ATOM 844 O O . GLY A 1 104 ? 21.097 16.040 -18.860 1.00 87.44 104 GLY A O 1
ATOM 845 N N . MET A 1 105 ? 20.662 16.020 -16.665 1.00 87.69 105 MET A N 1
ATOM 846 C CA . MET A 1 105 ? 21.663 14.999 -16.351 1.00 87.69 105 MET A CA 1
ATOM 847 C C . MET A 1 105 ? 21.137 13.604 -16.682 1.00 87.69 105 MET A C 1
ATOM 849 O O . MET A 1 105 ? 20.058 13.222 -16.232 1.00 87.69 105 MET A O 1
ATOM 853 N N . LYS A 1 106 ? 21.914 12.815 -17.432 1.00 88.44 106 LYS A N 1
ATOM 854 C CA . LYS A 1 106 ? 21.590 11.404 -17.673 1.00 88.44 106 LYS A CA 1
ATOM 855 C C . LYS A 1 106 ? 21.776 10.592 -16.394 1.00 88.44 106 LYS A C 1
ATOM 857 O O . LYS A 1 106 ? 22.796 10.731 -15.722 1.00 88.44 106 LYS A O 1
ATOM 862 N N . TYR A 1 107 ? 20.809 9.735 -16.089 1.00 86.12 107 TYR A N 1
ATOM 863 C CA . TYR A 1 107 ? 20.852 8.855 -14.928 1.00 86.12 107 TYR A CA 1
ATOM 864 C C . TYR A 1 107 ? 22.013 7.850 -15.051 1.00 86.12 107 TYR A C 1
ATOM 866 O O . TYR A 1 107 ? 22.176 7.257 -16.119 1.00 86.12 107 TYR A O 1
ATOM 874 N N . PRO A 1 108 ? 22.843 7.659 -14.016 1.00 84.44 108 PRO A N 1
ATOM 875 C CA . PRO A 1 108 ? 24.048 6.835 -14.094 1.00 84.44 108 PRO A CA 1
ATOM 876 C C . PRO A 1 108 ? 23.736 5.348 -14.310 1.00 84.44 108 PRO A C 1
ATOM 878 O O . PRO A 1 108 ? 22.847 4.793 -13.677 1.00 84.44 108 PRO A O 1
ATOM 881 N N . THR A 1 109 ? 24.508 4.679 -15.167 1.00 85.00 109 THR A N 1
ATOM 882 C CA . THR A 1 109 ? 24.314 3.259 -15.530 1.00 85.00 109 THR A CA 1
ATOM 883 C C . THR A 1 109 ? 25.143 2.284 -14.689 1.00 85.00 109 THR A C 1
ATOM 885 O O . THR A 1 109 ? 25.141 1.090 -14.952 1.00 85.00 109 THR A O 1
ATOM 888 N N . ASN A 1 110 ? 25.891 2.783 -13.704 1.00 78.00 110 ASN A N 1
ATOM 889 C CA . ASN A 1 110 ? 26.579 1.983 -12.683 1.00 78.00 110 ASN A CA 1
ATOM 890 C C . ASN A 1 110 ? 25.786 1.930 -11.363 1.00 78.00 110 ASN A C 1
ATOM 892 O O . ASN A 1 110 ? 26.353 1.656 -10.308 1.00 78.00 110 ASN A O 1
ATOM 896 N N . THR A 1 111 ? 24.493 2.240 -11.431 1.00 72.50 111 THR A N 1
ATOM 897 C CA . THR A 1 111 ? 23.503 2.007 -10.376 1.00 72.50 111 THR A CA 1
ATOM 898 C C . THR A 1 111 ? 22.718 0.738 -10.700 1.00 72.50 111 THR A C 1
ATOM 900 O O . THR A 1 111 ? 22.796 0.233 -11.819 1.00 72.50 111 THR A O 1
ATOM 903 N N . VAL A 1 112 ? 22.011 0.184 -9.715 1.00 67.94 112 VAL A N 1
ATOM 904 C CA . VAL A 1 112 ? 21.556 -1.212 -9.781 1.00 67.94 112 VAL A CA 1
ATOM 905 C C . VAL A 1 112 ? 20.342 -1.417 -10.714 1.00 67.94 112 VAL A C 1
ATOM 907 O O . VAL A 1 112 ? 20.291 -2.443 -11.381 1.00 67.94 112 VAL A O 1
ATOM 910 N N . TRP A 1 113 ? 19.384 -0.478 -10.819 1.00 85.06 113 TRP A N 1
ATOM 911 C CA . TRP A 1 113 ? 18.247 -0.564 -11.765 1.00 85.06 113 TRP A CA 1
ATOM 912 C C . TRP A 1 113 ? 17.534 0.776 -11.989 1.00 85.06 113 TRP A C 1
ATOM 914 O O . TRP A 1 113 ? 17.865 1.789 -11.378 1.00 85.06 113 TRP A O 1
ATOM 924 N N . GLY A 1 114 ? 16.542 0.793 -12.888 1.00 83.44 114 GLY A N 1
ATOM 925 C CA . GLY A 1 114 ? 15.629 1.929 -13.064 1.00 83.44 114 GLY A CA 1
ATOM 926 C C . GLY A 1 114 ? 16.205 3.108 -13.854 1.00 83.44 114 GLY A C 1
ATOM 927 O O . GLY A 1 114 ? 15.597 4.180 -13.886 1.00 83.44 114 GLY A O 1
ATOM 928 N N . TRP A 1 115 ? 17.358 2.920 -14.506 1.00 88.00 115 TRP A N 1
ATOM 929 C CA . TRP A 1 115 ? 18.083 3.960 -15.242 1.00 88.00 115 TRP A CA 1
ATOM 930 C C . TRP A 1 115 ? 17.489 4.280 -16.621 1.00 88.00 115 TRP A C 1
ATOM 932 O O . TRP A 1 115 ? 17.711 5.374 -17.147 1.00 88.00 115 TRP A O 1
ATOM 942 N N . ALA A 1 116 ? 16.750 3.346 -17.225 1.00 91.81 116 ALA A N 1
ATOM 943 C CA . ALA A 1 116 ? 16.198 3.477 -18.571 1.00 91.81 116 ALA A CA 1
ATOM 944 C C . ALA A 1 116 ? 14.828 4.178 -18.580 1.00 91.81 116 ALA A C 1
ATOM 946 O O . ALA A 1 116 ? 14.022 4.054 -17.661 1.00 91.81 116 ALA A O 1
ATOM 947 N N . CYS A 1 117 ? 14.549 4.942 -19.636 1.00 93.75 117 CYS A N 1
ATOM 948 C CA . CYS A 1 117 ? 13.269 5.616 -19.816 1.00 93.75 117 CYS A CA 1
ATOM 949 C C . CYS A 1 117 ? 12.206 4.650 -20.368 1.00 93.75 117 CYS A C 1
ATOM 951 O O . CYS A 1 117 ? 12.284 4.239 -21.525 1.00 93.75 117 CYS A O 1
ATOM 953 N N . VAL A 1 118 ? 11.155 4.377 -19.585 1.00 94.06 118 VAL A N 1
ATOM 954 C CA . VAL A 1 118 ? 10.004 3.515 -19.960 1.00 94.06 118 VAL A CA 1
ATOM 955 C C . VAL A 1 118 ? 9.209 4.005 -21.183 1.00 94.06 118 VAL A C 1
ATOM 957 O O . VAL A 1 118 ? 8.494 3.242 -21.840 1.00 94.06 118 VAL A O 1
ATOM 960 N N . ASN A 1 119 ? 9.353 5.288 -21.518 1.00 96.12 119 ASN A N 1
ATOM 961 C CA . ASN A 1 119 ? 8.737 5.928 -22.678 1.00 96.12 119 ASN A CA 1
ATOM 962 C C . ASN A 1 119 ? 9.624 5.898 -23.934 1.00 96.12 119 ASN A C 1
ATOM 964 O O . ASN A 1 119 ? 9.175 6.316 -25.002 1.00 96.12 119 ASN A O 1
ATOM 968 N N . ASN A 1 120 ? 10.865 5.404 -23.842 1.00 97.62 120 ASN A N 1
ATOM 969 C CA . ASN A 1 120 ? 11.736 5.275 -25.004 1.00 97.62 120 ASN A CA 1
ATOM 970 C C . ASN A 1 120 ? 11.221 4.135 -25.919 1.00 97.62 120 ASN A C 1
ATOM 972 O O . ASN A 1 120 ? 11.082 2.992 -25.467 1.00 97.62 120 ASN A O 1
ATOM 976 N N . PRO A 1 121 ? 10.947 4.398 -27.211 1.00 97.88 121 PRO A N 1
ATOM 977 C CA . PRO A 1 121 ? 10.444 3.377 -28.134 1.00 97.88 121 PRO A CA 1
ATOM 978 C C . PRO A 1 121 ? 11.454 2.246 -28.385 1.00 97.88 121 PRO A C 1
ATOM 980 O O . PRO A 1 121 ? 11.051 1.107 -28.622 1.00 97.88 121 PRO A O 1
ATOM 983 N N . GLY A 1 122 ? 12.755 2.533 -28.289 1.00 98.00 122 GLY A N 1
ATOM 984 C CA . GLY A 1 122 ? 13.825 1.541 -28.345 1.00 98.00 122 GLY A CA 1
ATOM 985 C C . GLY A 1 122 ? 13.756 0.540 -27.197 1.00 98.00 122 GLY A C 1
ATOM 986 O O . GLY A 1 122 ? 13.812 -0.663 -27.443 1.00 98.00 122 GLY A O 1
ATOM 987 N N . LEU A 1 123 ? 13.517 1.015 -25.966 1.00 97.38 123 LEU A N 1
ATOM 988 C CA . LEU A 1 123 ? 13.301 0.134 -24.813 1.00 97.38 123 LEU A CA 1
ATOM 989 C C . LEU A 1 123 ? 12.115 -0.800 -25.045 1.00 97.38 123 LEU A C 1
ATOM 991 O O . LEU A 1 123 ? 12.258 -2.013 -24.948 1.00 97.38 123 LEU A O 1
ATOM 995 N N . ARG A 1 124 ? 10.950 -0.246 -25.404 1.00 98.00 124 ARG A N 1
ATOM 996 C CA . ARG A 1 124 ? 9.727 -1.036 -25.625 1.00 98.00 124 ARG A CA 1
ATOM 997 C C . ARG A 1 124 ? 9.898 -2.068 -26.744 1.00 98.00 124 ARG A C 1
ATOM 999 O O . ARG A 1 124 ? 9.416 -3.195 -26.622 1.00 98.00 124 ARG A O 1
ATOM 1006 N N . SER A 1 125 ? 10.617 -1.716 -27.811 1.00 98.25 125 SER A N 1
ATOM 1007 C CA . SER A 1 125 ? 10.949 -2.643 -28.898 1.00 98.25 125 SER A CA 1
ATOM 1008 C C . SER A 1 125 ? 11.844 -3.793 -28.425 1.00 98.25 125 SER A C 1
ATOM 1010 O O . SER A 1 125 ? 11.588 -4.950 -28.758 1.00 98.25 125 SER A O 1
ATOM 1012 N N . GLU A 1 126 ? 12.888 -3.503 -27.649 1.00 98.12 126 GLU A N 1
ATOM 1013 C CA . GLU A 1 126 ? 13.802 -4.535 -27.150 1.00 98.12 126 GLU A CA 1
ATOM 1014 C C . GLU A 1 126 ? 13.160 -5.411 -26.074 1.00 98.12 126 GLU A C 1
ATOM 1016 O O . GLU A 1 126 ? 13.325 -6.625 -26.134 1.00 98.12 126 GLU A O 1
ATOM 1021 N N . VAL A 1 127 ? 12.341 -4.847 -25.181 1.00 98.00 127 VAL A N 1
ATOM 1022 C CA . VAL A 1 127 ? 11.541 -5.623 -24.217 1.00 98.00 127 VAL A CA 1
ATOM 1023 C C . VAL A 1 127 ? 10.588 -6.556 -24.956 1.00 98.00 127 VAL A C 1
ATOM 1025 O O . VAL A 1 127 ? 10.507 -7.732 -24.621 1.00 98.00 127 VAL A O 1
ATOM 1028 N N . THR A 1 128 ? 9.928 -6.082 -26.021 1.00 98.50 128 THR A N 1
ATOM 1029 C CA . THR A 1 128 ? 9.070 -6.943 -26.855 1.00 98.50 128 THR A CA 1
ATOM 1030 C C . THR A 1 128 ? 9.850 -8.130 -27.416 1.00 98.50 128 THR A C 1
ATOM 1032 O O . THR A 1 128 ? 9.388 -9.273 -27.364 1.00 98.50 128 THR A O 1
ATOM 1035 N N . ARG A 1 129 ? 11.043 -7.866 -27.962 1.00 98.00 129 ARG A N 1
ATOM 1036 C CA . ARG A 1 129 ? 11.900 -8.881 -28.579 1.00 98.00 129 ARG A CA 1
ATOM 1037 C C . ARG A 1 129 ? 12.413 -9.888 -27.550 1.00 98.00 129 ARG A C 1
ATOM 1039 O O . ARG A 1 129 ? 12.309 -11.090 -27.787 1.00 98.00 129 ARG A O 1
ATOM 1046 N N . TYR A 1 130 ? 12.955 -9.404 -26.439 1.00 98.00 130 TYR A N 1
ATOM 1047 C CA . TYR A 1 130 ? 13.502 -10.226 -25.367 1.00 98.00 130 TYR A CA 1
ATOM 1048 C C . TYR A 1 130 ? 12.417 -11.060 -24.683 1.00 98.00 130 TYR A C 1
ATOM 1050 O O . TYR A 1 130 ? 12.540 -12.280 -24.591 1.00 98.00 130 TYR A O 1
ATOM 1058 N N . LEU A 1 131 ? 11.295 -10.444 -24.306 1.00 97.44 131 LEU A N 1
ATOM 1059 C CA . LEU A 1 131 ? 10.205 -11.165 -23.659 1.00 97.44 131 LEU A CA 1
ATOM 1060 C C . LEU A 1 131 ? 9.591 -12.211 -24.598 1.00 97.44 131 LEU A C 1
ATOM 1062 O O . LEU A 1 131 ? 9.276 -13.312 -24.169 1.00 97.44 131 LEU A O 1
ATOM 1066 N N . THR A 1 132 ? 9.524 -11.941 -25.907 1.00 97.69 132 THR A N 1
ATOM 1067 C CA . THR A 1 132 ? 9.144 -12.953 -26.911 1.00 97.69 132 THR A CA 1
ATOM 1068 C C . THR A 1 132 ? 10.074 -14.174 -26.905 1.00 97.69 132 THR A C 1
ATOM 1070 O O . THR A 1 132 ? 9.612 -15.299 -27.102 1.00 97.69 132 THR A O 1
ATOM 1073 N N . ILE A 1 133 ? 11.382 -13.978 -26.710 1.00 96.81 133 ILE A N 1
ATOM 1074 C CA . ILE A 1 133 ? 12.355 -15.076 -26.619 1.00 96.81 133 ILE A CA 1
ATOM 1075 C C . ILE A 1 133 ? 12.072 -15.927 -25.372 1.00 96.81 133 ILE A C 1
ATOM 1077 O O . ILE A 1 133 ? 11.987 -17.151 -25.484 1.00 96.81 133 ILE A O 1
ATOM 1081 N N . LEU A 1 134 ? 11.869 -15.284 -24.219 1.00 97.00 134 LEU A N 1
ATOM 1082 C CA . LEU A 1 134 ? 11.530 -15.954 -22.963 1.00 97.00 134 LEU A CA 1
ATOM 1083 C C . LEU A 1 134 ? 10.204 -16.720 -23.044 1.00 97.00 134 LEU A C 1
ATOM 1085 O O . LEU A 1 134 ? 10.156 -17.902 -22.706 1.00 97.00 134 LEU A O 1
ATOM 1089 N N . LEU A 1 135 ? 9.148 -16.078 -23.548 1.00 97.12 135 LEU A N 1
ATOM 1090 C CA . LEU A 1 135 ? 7.810 -16.664 -23.673 1.00 97.12 135 LEU A CA 1
ATOM 1091 C C . LEU A 1 135 ? 7.828 -17.915 -24.559 1.00 97.12 135 LEU A C 1
ATOM 1093 O O . LEU A 1 135 ? 7.331 -18.969 -24.171 1.00 97.12 135 LEU A O 1
ATOM 1097 N N . LYS A 1 136 ? 8.494 -17.857 -25.721 1.00 96.12 136 LYS A N 1
ATOM 1098 C CA . LYS A 1 136 ? 8.634 -19.030 -26.603 1.00 96.12 136 LYS A CA 1
ATOM 1099 C C . LYS A 1 136 ? 9.329 -20.214 -25.933 1.00 96.12 136 LYS A C 1
ATOM 1101 O O . LYS A 1 136 ? 9.082 -21.349 -26.334 1.00 96.12 136 LYS A O 1
ATOM 1106 N N . ARG A 1 137 ? 10.214 -19.953 -24.970 1.00 96.62 137 ARG A N 1
ATOM 1107 C CA . ARG A 1 137 ? 10.984 -20.984 -24.277 1.00 96.62 137 ARG A CA 1
ATOM 1108 C C . ARG A 1 137 ? 10.237 -21.557 -23.074 1.00 96.62 137 ARG A C 1
ATOM 1110 O O . ARG A 1 137 ? 10.191 -22.775 -22.932 1.00 96.62 137 ARG A O 1
ATOM 1117 N N . TYR A 1 138 ? 9.658 -20.701 -22.233 1.00 96.94 138 TYR A N 1
ATOM 1118 C CA . TYR A 1 138 ? 9.185 -21.093 -20.903 1.00 96.94 138 TYR A CA 1
ATOM 1119 C C . TYR A 1 138 ? 7.662 -21.128 -20.736 1.00 96.94 138 TYR A C 1
ATOM 1121 O O . TYR A 1 138 ? 7.206 -21.813 -19.829 1.00 96.94 138 TYR A O 1
ATOM 1129 N N . SER A 1 139 ? 6.856 -20.498 -21.604 1.00 94.06 139 SER A N 1
ATOM 1130 C CA . SER A 1 139 ? 5.389 -20.439 -21.413 1.00 94.06 139 SER A CA 1
ATOM 1131 C C . SER A 1 139 ? 4.686 -21.801 -21.399 1.00 94.06 139 SER A C 1
ATOM 1133 O O . SER A 1 139 ? 3.594 -21.915 -20.871 1.00 94.06 139 SER A O 1
ATOM 1135 N N . SER A 1 140 ? 5.286 -22.843 -21.981 1.00 93.00 140 SER A N 1
ATOM 1136 C CA . SER A 1 140 ? 4.723 -24.206 -21.950 1.00 93.00 140 SER A CA 1
ATOM 1137 C C . SER A 1 140 ? 5.327 -25.098 -20.861 1.00 93.00 140 SER A C 1
ATOM 1139 O O . SER A 1 140 ? 4.975 -26.274 -20.763 1.00 93.00 140 SER A O 1
ATOM 1141 N N . ASN A 1 141 ? 6.255 -24.570 -20.058 1.00 95.94 141 ASN A N 1
ATOM 1142 C CA . ASN A 1 141 ? 6.914 -25.329 -19.008 1.00 95.94 141 ASN A CA 1
ATOM 1143 C C . ASN A 1 141 ? 6.003 -25.395 -17.763 1.00 95.94 141 ASN A C 1
ATOM 1145 O O . ASN A 1 141 ? 5.709 -24.349 -17.190 1.00 95.94 141 ASN A O 1
ATOM 1149 N N . PRO A 1 142 ? 5.589 -26.587 -17.293 1.00 95.06 142 PRO A N 1
ATOM 1150 C CA . PRO A 1 142 ? 4.675 -26.723 -16.150 1.00 95.06 142 PRO A CA 1
ATOM 1151 C C . PRO A 1 142 ? 5.272 -26.255 -14.811 1.00 95.06 142 PRO A C 1
ATOM 1153 O O . PRO A 1 142 ? 4.548 -26.076 -13.832 1.00 95.06 142 PRO A O 1
ATOM 1156 N N . THR A 1 143 ? 6.591 -26.067 -14.749 1.00 97.50 143 THR A N 1
ATOM 1157 C CA . THR A 1 143 ? 7.285 -25.503 -13.587 1.00 97.50 143 THR A CA 1
ATOM 1158 C C . THR A 1 143 ? 7.155 -23.980 -13.528 1.00 97.50 143 THR A C 1
ATOM 1160 O O . THR A 1 143 ? 7.358 -23.408 -12.463 1.00 97.50 143 THR A O 1
ATOM 1163 N N . LEU A 1 144 ? 6.788 -23.301 -14.619 1.00 97.62 144 LEU A N 1
ATOM 1164 C CA . LEU A 1 144 ? 6.499 -21.868 -14.593 1.00 97.62 144 LEU A CA 1
ATOM 1165 C C . LEU A 1 144 ? 5.142 -21.618 -13.921 1.00 97.62 144 LEU A C 1
ATOM 1167 O O . LEU A 1 144 ? 4.098 -21.999 -14.445 1.00 97.62 144 LEU A O 1
ATOM 1171 N N . TYR A 1 145 ? 5.153 -20.928 -12.786 1.00 96.06 145 TYR A N 1
ATOM 1172 C CA . TYR A 1 145 ? 3.943 -20.563 -12.052 1.00 96.06 145 TYR A CA 1
ATOM 1173 C C . TYR A 1 145 ? 3.391 -19.203 -12.477 1.00 96.06 145 TYR A C 1
ATOM 1175 O O . TYR A 1 145 ? 2.203 -19.050 -12.756 1.00 96.06 145 TYR A O 1
ATOM 1183 N N . CYS A 1 146 ? 4.260 -18.196 -12.533 1.00 95.88 146 CYS A N 1
ATOM 1184 C CA . CYS A 1 146 ? 3.869 -16.804 -12.725 1.00 95.88 146 CYS A CA 1
ATOM 1185 C C . CYS A 1 146 ? 4.989 -16.022 -13.418 1.00 95.88 146 CYS A C 1
ATOM 1187 O O . CYS A 1 146 ? 6.168 -16.282 -13.169 1.00 95.88 146 CYS A O 1
ATOM 1189 N N . TRP A 1 147 ? 4.624 -15.047 -14.251 1.00 97.94 147 TRP A N 1
ATOM 1190 C CA . TRP A 1 147 ? 5.553 -14.010 -14.698 1.00 97.94 147 TRP A CA 1
ATOM 1191 C C . TRP A 1 147 ? 5.506 -12.816 -13.758 1.00 97.94 147 TRP A C 1
ATOM 1193 O O . TRP A 1 147 ? 4.453 -12.197 -13.595 1.00 97.94 147 TRP A O 1
ATOM 1203 N N . GLN A 1 148 ? 6.658 -12.436 -13.220 1.00 97.81 148 GLN A N 1
ATOM 1204 C CA . GLN A 1 148 ? 6.816 -11.138 -12.583 1.00 97.81 148 GLN A CA 1
ATOM 1205 C C . GLN A 1 148 ? 7.244 -10.108 -13.632 1.00 97.81 148 GLN A C 1
ATOM 1207 O O . GLN A 1 148 ? 8.324 -10.196 -14.210 1.00 97.81 148 GLN A O 1
ATOM 1212 N N . ILE A 1 149 ? 6.382 -9.132 -13.893 1.00 97.12 149 ILE A N 1
ATOM 1213 C CA . ILE A 1 149 ? 6.672 -8.004 -14.775 1.00 97.12 149 ILE A CA 1
ATOM 1214 C C . ILE A 1 149 ? 7.562 -7.034 -14.014 1.00 97.12 149 ILE A C 1
ATOM 1216 O O . ILE A 1 149 ? 7.127 -6.549 -12.983 1.00 97.12 149 ILE A O 1
ATOM 1220 N N . ASP A 1 150 ? 8.737 -6.690 -14.540 1.00 93.62 150 ASP A N 1
ATOM 1221 C CA . ASP A 1 150 ? 9.634 -5.682 -13.951 1.00 93.62 150 ASP A CA 1
ATOM 1222 C C . ASP A 1 150 ? 9.981 -5.965 -12.462 1.00 93.62 150 ASP A C 1
ATOM 1224 O O . ASP A 1 150 ? 9.806 -7.084 -11.975 1.00 93.62 150 ASP A O 1
ATOM 1228 N N . ASN A 1 151 ? 10.505 -4.978 -11.732 1.00 92.50 151 ASN A N 1
ATOM 1229 C CA . ASN A 1 151 ? 10.700 -5.080 -10.286 1.00 92.50 151 ASN A CA 1
ATOM 1230 C C . ASN A 1 151 ? 10.621 -3.698 -9.640 1.00 92.50 151 ASN A C 1
ATOM 1232 O O . ASN A 1 151 ? 11.451 -2.845 -9.962 1.00 92.50 151 ASN A O 1
ATOM 1236 N N . GLN A 1 152 ? 9.667 -3.497 -8.722 1.00 88.06 152 GLN A N 1
ATOM 1237 C CA . GLN A 1 152 ? 9.480 -2.236 -7.991 1.00 88.06 152 GLN A CA 1
ATOM 1238 C C . GLN A 1 152 ? 9.545 -1.026 -8.938 1.00 88.06 152 GLN A C 1
ATOM 1240 O O . GLN A 1 152 ? 10.440 -0.180 -8.860 1.00 88.06 152 GLN A O 1
ATOM 1245 N N . ILE A 1 153 ? 8.648 -0.964 -9.923 1.00 84.06 153 ILE A N 1
ATOM 1246 C CA . ILE A 1 153 ? 8.747 0.077 -10.948 1.00 84.06 153 ILE A CA 1
ATOM 1247 C C . ILE A 1 153 ? 8.616 1.469 -10.314 1.00 84.06 153 ILE A C 1
ATOM 1249 O O . ILE A 1 153 ? 7.788 1.696 -9.438 1.00 84.06 153 ILE A O 1
ATOM 1253 N N . GLY A 1 154 ? 9.455 2.410 -10.748 1.00 72.88 154 GLY A N 1
ATOM 1254 C CA . GLY A 1 154 ? 9.543 3.738 -10.126 1.00 72.88 154 GLY A CA 1
ATOM 1255 C C . GLY A 1 154 ? 10.558 3.826 -8.978 1.00 72.88 154 GLY A C 1
ATOM 1256 O O . GLY A 1 154 ? 11.034 4.920 -8.687 1.00 72.88 154 GLY A O 1
ATOM 1257 N N . HIS A 1 155 ? 11.035 2.691 -8.447 1.00 68.75 155 HIS A N 1
ATOM 1258 C CA . HIS A 1 155 ? 12.026 2.580 -7.363 1.00 68.75 155 HIS A CA 1
ATOM 1259 C C . HIS A 1 155 ? 13.474 2.953 -7.755 1.00 68.75 155 HIS A C 1
ATOM 1261 O O . HIS A 1 155 ? 14.457 2.376 -7.297 1.00 68.75 155 HIS A O 1
ATOM 1267 N N . GLY A 1 156 ? 13.644 3.957 -8.613 1.00 54.59 156 GLY A N 1
ATOM 1268 C CA . GLY A 1 156 ? 14.954 4.473 -9.019 1.00 54.59 156 GLY A CA 1
ATOM 1269 C C . GLY A 1 156 ? 15.582 5.460 -8.027 1.00 54.59 156 GLY A C 1
ATOM 1270 O O . GLY A 1 156 ? 16.455 6.225 -8.438 1.00 54.59 156 GLY A O 1
ATOM 1271 N N . THR A 1 157 ? 15.116 5.519 -6.773 1.00 50.84 157 THR A N 1
ATOM 1272 C CA . THR A 1 157 ? 15.405 6.642 -5.859 1.00 50.84 157 THR A CA 1
ATOM 1273 C C . THR A 1 157 ? 15.393 6.333 -4.356 1.00 50.84 157 THR A C 1
ATOM 1275 O O . THR A 1 157 ? 15.509 7.261 -3.561 1.00 50.84 157 THR A O 1
ATOM 1278 N N . ALA A 1 158 ? 15.265 5.071 -3.934 1.00 42.91 158 ALA A N 1
ATOM 1279 C CA . ALA A 1 158 ? 15.110 4.749 -2.509 1.00 42.91 158 ALA A CA 1
ATOM 1280 C C . ALA A 1 158 ? 16.423 4.483 -1.746 1.00 42.91 158 ALA A C 1
ATOM 1282 O O . ALA A 1 158 ? 16.472 4.720 -0.544 1.00 42.91 158 ALA A O 1
ATOM 1283 N N . PHE A 1 159 ? 17.523 4.079 -2.397 1.00 47.31 159 PHE A N 1
ATOM 1284 C CA . PHE A 1 159 ? 18.796 3.791 -1.694 1.00 47.31 159 PHE A CA 1
ATOM 1285 C C . PHE A 1 159 ? 19.611 5.031 -1.317 1.00 47.31 159 PHE A C 1
ATOM 1287 O O . PHE A 1 159 ? 20.842 5.003 -1.268 1.00 47.31 159 PHE A O 1
ATOM 1294 N N . THR A 1 160 ? 18.935 6.154 -1.093 1.00 46.75 160 THR A N 1
ATOM 1295 C CA . THR A 1 160 ? 19.578 7.456 -1.138 1.00 46.75 160 THR A CA 1
ATOM 1296 C C . THR A 1 160 ? 19.163 8.411 -0.022 1.00 46.75 160 THR A C 1
ATOM 1298 O O . THR A 1 160 ? 19.161 9.628 -0.191 1.00 46.75 160 THR A O 1
ATOM 1301 N N . GLU A 1 161 ? 18.984 7.904 1.200 1.00 40.97 161 GLU A N 1
ATOM 1302 C CA . GLU A 1 161 ? 19.109 8.748 2.408 1.00 40.97 161 GLU A CA 1
ATOM 1303 C C . GLU A 1 161 ? 20.444 9.528 2.431 1.00 40.97 161 GLU A C 1
ATOM 1305 O O . GLU A 1 161 ? 20.528 10.649 2.936 1.00 40.97 161 GLU A O 1
ATOM 1310 N N . ALA A 1 162 ? 21.490 8.998 1.786 1.00 44.31 162 ALA A N 1
ATOM 1311 C CA . ALA A 1 162 ? 22.750 9.705 1.565 1.00 44.31 162 ALA A CA 1
ATOM 1312 C C . ALA A 1 162 ? 22.661 10.884 0.561 1.00 44.31 162 ALA A C 1
ATOM 1314 O O . ALA A 1 162 ? 23.593 11.685 0.480 1.00 44.31 162 ALA A O 1
ATOM 1315 N N . GLU A 1 163 ? 21.576 11.038 -0.207 1.00 50.81 163 GLU A N 1
ATOM 1316 C CA . GLU A 1 163 ? 21.448 12.067 -1.254 1.00 50.81 163 GLU A CA 1
ATOM 1317 C C . GLU A 1 163 ? 20.882 13.403 -0.767 1.00 50.81 163 GLU A C 1
ATOM 1319 O O . GLU A 1 163 ? 21.206 14.437 -1.361 1.00 50.81 163 GLU A O 1
ATOM 1324 N N . HIS A 1 164 ? 20.108 13.449 0.325 1.00 45.22 164 HIS A N 1
ATOM 1325 C CA . HIS A 1 164 ? 19.662 14.738 0.885 1.00 45.22 164 HIS A CA 1
ATOM 1326 C C . HIS A 1 164 ? 20.828 15.576 1.425 1.00 45.22 164 HIS A C 1
ATOM 1328 O O . HIS A 1 164 ? 20.747 16.802 1.441 1.00 45.22 164 HIS A O 1
ATOM 1334 N N . SER A 1 165 ? 21.941 14.938 1.796 1.00 44.78 165 SER A N 1
ATOM 1335 C CA . SER A 1 165 ? 23.121 15.602 2.362 1.00 44.78 165 SER A CA 1
ATOM 1336 C C . SER A 1 165 ? 24.134 16.119 1.325 1.00 44.78 165 SER A C 1
ATOM 1338 O O . SER A 1 165 ? 24.990 16.924 1.688 1.00 44.78 165 SER A O 1
ATOM 1340 N N . HIS A 1 166 ? 24.033 15.744 0.038 1.00 48.38 166 HIS A N 1
ATOM 1341 C CA . HIS A 1 166 ? 25.083 16.023 -0.966 1.00 48.38 166 HIS A CA 1
ATOM 1342 C C . HIS A 1 166 ? 24.669 16.897 -2.167 1.00 48.38 166 HIS A C 1
ATOM 1344 O O . HIS A 1 166 ? 25.489 17.125 -3.057 1.00 48.38 166 HIS A O 1
ATOM 1350 N N . GLY A 1 167 ? 23.447 17.442 -2.189 1.00 49.91 167 GLY A N 1
ATOM 1351 C CA . GLY A 1 167 ? 22.973 18.325 -3.264 1.00 49.91 167 GLY A CA 1
ATOM 1352 C C . GLY A 1 167 ? 22.689 17.561 -4.564 1.00 49.91 167 GLY A C 1
ATOM 1353 O O . GLY A 1 167 ? 23.598 17.183 -5.302 1.00 49.91 167 GLY A O 1
ATOM 1354 N N . ARG A 1 168 ? 21.403 17.320 -4.847 1.00 60.19 168 ARG A N 1
ATOM 1355 C CA . ARG A 1 168 ? 20.934 16.463 -5.952 1.00 60.19 168 ARG A CA 1
ATOM 1356 C C . ARG A 1 168 ? 21.532 16.840 -7.318 1.00 60.19 168 ARG A C 1
ATOM 1358 O O . ARG A 1 168 ? 21.607 18.014 -7.673 1.00 60.19 168 ARG A O 1
ATOM 1365 N N . ARG A 1 169 ? 21.869 15.819 -8.121 1.00 53.47 169 ARG A N 1
ATOM 1366 C CA . ARG A 1 169 ? 22.134 15.944 -9.574 1.00 53.47 169 ARG A CA 1
ATOM 1367 C C . ARG A 1 169 ? 21.310 14.991 -10.450 1.00 53.47 169 ARG A C 1
ATOM 1369 O O . ARG A 1 169 ? 21.215 15.235 -11.649 1.00 53.47 169 ARG A O 1
ATOM 1376 N N . TYR A 1 170 ? 20.704 13.945 -9.884 1.00 61.44 170 TYR A N 1
ATOM 1377 C CA . TYR A 1 170 ? 19.839 12.999 -10.600 1.00 61.44 170 TYR A CA 1
ATOM 1378 C C . TYR A 1 170 ? 18.416 13.088 -10.030 1.00 61.44 170 TYR A C 1
ATOM 1380 O O . TYR A 1 170 ? 18.243 13.316 -8.835 1.00 61.44 170 TYR A O 1
ATOM 1388 N N . GLY A 1 171 ? 17.399 13.032 -10.894 1.00 62.00 171 GLY A N 1
ATOM 1389 C CA . GLY A 1 171 ? 16.003 13.300 -10.529 1.00 62.00 171 GLY A CA 1
ATOM 1390 C C . GLY A 1 171 ? 15.110 12.056 -10.569 1.00 62.00 171 GLY A C 1
ATOM 1391 O O . GLY A 1 171 ? 15.372 11.123 -11.329 1.00 62.00 171 GLY A O 1
ATOM 1392 N N . TYR A 1 172 ? 14.012 12.100 -9.808 1.00 71.00 172 TYR A N 1
ATOM 1393 C CA . TYR A 1 172 ? 12.966 11.064 -9.700 1.00 71.00 172 TYR A CA 1
ATOM 1394 C C . TYR A 1 172 ? 12.181 10.847 -10.996 1.00 71.00 172 TYR A C 1
ATOM 1396 O O . TYR A 1 172 ? 11.627 9.773 -11.211 1.00 71.00 172 TYR A O 1
ATOM 1404 N N . TRP A 1 173 ? 12.210 11.817 -11.911 1.00 85.81 173 TRP A N 1
ATOM 1405 C CA . TRP A 1 173 ? 11.437 11.794 -13.153 1.00 85.81 173 TRP A CA 1
ATOM 1406 C C . TRP A 1 173 ? 12.316 11.933 -14.378 1.00 85.81 173 TRP A C 1
ATOM 1408 O O . TRP A 1 173 ? 13.429 12.457 -14.315 1.00 85.81 173 TRP A O 1
ATOM 1418 N N . CYS A 1 174 ? 11.792 11.470 -15.508 1.00 90.56 174 CYS A N 1
ATOM 1419 C CA . CYS A 1 174 ? 12.462 11.584 -16.788 1.00 90.56 174 CYS A CA 1
ATOM 1420 C C . CYS A 1 174 ? 11.946 12.794 -17.574 1.00 90.56 174 CYS A C 1
ATOM 1422 O O . CYS A 1 174 ? 10.775 12.844 -17.944 1.00 90.56 174 CYS A O 1
ATOM 1424 N N . TYR A 1 175 ? 12.855 13.711 -17.892 1.00 94.00 175 TYR A N 1
ATOM 1425 C CA . TYR A 1 175 ? 12.634 14.931 -18.666 1.00 94.00 175 TYR A CA 1
ATOM 1426 C C . TYR A 1 175 ? 13.226 14.848 -20.083 1.00 94.00 175 TYR A C 1
ATOM 1428 O O . TYR A 1 175 ? 13.649 15.862 -20.637 1.00 94.00 175 TYR A O 1
ATOM 1436 N N . CYS A 1 176 ? 13.334 13.641 -20.649 1.00 95.56 176 CYS A N 1
ATOM 1437 C CA . CYS A 1 176 ? 13.821 13.457 -22.017 1.00 95.56 176 CYS A CA 1
ATOM 1438 C C . CYS A 1 176 ? 12.747 13.818 -23.058 1.00 95.56 176 CYS A C 1
ATOM 1440 O O . CYS A 1 176 ? 11.553 13.869 -22.751 1.00 95.56 176 CYS A O 1
ATOM 1442 N N . ASP A 1 177 ? 13.169 13.983 -24.311 1.00 96.94 177 ASP A N 1
ATOM 1443 C CA . ASP A 1 177 ? 12.303 14.400 -25.421 1.00 96.94 177 ASP A CA 1
ATOM 1444 C C . ASP A 1 177 ? 11.117 13.447 -25.663 1.00 96.94 177 ASP A C 1
ATOM 1446 O O . ASP A 1 177 ? 10.035 13.888 -26.060 1.00 96.94 177 ASP A O 1
ATOM 1450 N N . HIS A 1 178 ? 11.278 12.146 -25.379 1.00 97.81 178 HIS A N 1
ATOM 1451 C CA . HIS A 1 178 ? 10.180 11.173 -25.471 1.00 97.81 178 HIS A CA 1
ATOM 1452 C C . HIS A 1 178 ? 9.084 11.458 -24.444 1.00 97.81 178 HIS A C 1
ATOM 1454 O O . HIS A 1 178 ? 7.905 11.446 -24.796 1.00 97.81 178 HIS A O 1
ATOM 1460 N N . CYS A 1 179 ? 9.464 11.753 -23.196 1.00 97.19 179 CYS A N 1
ATOM 1461 C CA . CYS A 1 179 ? 8.519 12.136 -22.148 1.00 97.19 179 CYS A CA 1
ATOM 1462 C C . CYS A 1 179 ? 7.851 13.474 -22.464 1.00 97.19 179 CYS A C 1
ATOM 1464 O O . CYS A 1 179 ? 6.642 13.591 -22.312 1.00 97.19 179 CYS A O 1
ATOM 1466 N N . GLU A 1 180 ? 8.603 14.468 -22.943 1.00 97.50 180 GLU A N 1
ATOM 1467 C CA . GLU A 1 180 ? 8.048 15.787 -23.261 1.00 97.50 180 GLU A CA 1
ATOM 1468 C C . GLU A 1 180 ? 7.037 15.730 -24.413 1.00 97.50 180 GLU A C 1
ATOM 1470 O O . GLU A 1 180 ? 5.988 16.376 -24.360 1.00 97.50 180 GLU A O 1
ATOM 1475 N N . ARG A 1 181 ? 7.314 14.923 -25.444 1.00 97.88 181 ARG A N 1
ATOM 1476 C CA . ARG A 1 181 ? 6.369 14.688 -26.541 1.00 97.88 181 ARG A CA 1
ATOM 1477 C C . ARG A 1 181 ? 5.085 14.018 -26.044 1.00 97.88 181 ARG A C 1
ATOM 1479 O O . ARG A 1 181 ? 4.002 14.516 -26.338 1.00 97.88 181 ARG A O 1
ATOM 1486 N N . LEU A 1 182 ? 5.199 12.924 -25.289 1.00 98.19 182 LEU A N 1
ATOM 1487 C CA . LEU A 1 182 ? 4.034 12.190 -24.777 1.00 98.19 182 LEU A CA 1
ATOM 1488 C C . LEU A 1 182 ? 3.230 13.012 -23.762 1.00 98.19 182 LEU A C 1
ATOM 1490 O O . LEU A 1 182 ? 2.005 12.940 -23.751 1.00 98.19 182 LEU A O 1
ATOM 1494 N N . PHE A 1 183 ? 3.892 13.842 -22.956 1.00 98.25 183 PHE A N 1
ATOM 1495 C CA . PHE A 1 183 ? 3.211 14.774 -22.064 1.00 98.25 183 PHE A CA 1
ATOM 1496 C C . PHE A 1 183 ? 2.395 15.802 -22.849 1.00 98.25 183 PHE A C 1
ATOM 1498 O O . PHE A 1 183 ? 1.229 16.025 -22.537 1.00 98.25 183 PHE A O 1
ATOM 1505 N N . ARG A 1 184 ? 2.952 16.381 -23.922 1.00 98.12 184 ARG A N 1
ATOM 1506 C CA . ARG A 1 184 ? 2.194 17.282 -24.805 1.00 98.12 184 ARG A CA 1
ATOM 1507 C C . ARG A 1 184 ? 0.968 16.606 -25.418 1.00 98.12 184 ARG A C 1
ATOM 1509 O O . ARG A 1 184 ? -0.086 17.231 -25.476 1.00 98.12 184 ARG A O 1
ATOM 1516 N N . GLU A 1 185 ? 1.087 15.351 -25.847 1.00 98.06 185 GLU A N 1
ATOM 1517 C CA . GLU A 1 185 ? -0.040 14.556 -26.365 1.00 98.06 185 GLU A CA 1
ATOM 1518 C C . GLU A 1 185 ? -1.104 14.298 -25.281 1.00 98.06 185 GLU A C 1
ATOM 1520 O O . GLU A 1 185 ? -2.304 14.442 -25.534 1.00 98.06 185 GLU A O 1
ATOM 1525 N N . TYR A 1 186 ? -0.674 13.992 -24.054 1.00 98.06 186 TYR A N 1
ATOM 1526 C CA . TYR A 1 186 ? -1.556 13.834 -22.898 1.00 98.06 186 TYR A CA 1
ATOM 1527 C C . TYR A 1 186 ? -2.330 15.122 -22.586 1.00 98.06 186 TYR A C 1
ATOM 1529 O O . TYR A 1 186 ? -3.554 15.087 -22.474 1.00 98.06 186 TYR A O 1
ATOM 1537 N N . ILE A 1 187 ? -1.646 16.266 -22.519 1.00 98.00 187 ILE A N 1
ATOM 1538 C CA . ILE A 1 187 ? -2.259 17.574 -22.251 1.00 98.00 187 ILE A CA 1
ATOM 1539 C C . ILE A 1 187 ? -3.231 17.980 -23.367 1.00 98.00 187 ILE A C 1
ATOM 1541 O O . ILE A 1 187 ? -4.338 18.436 -23.081 1.00 98.00 187 ILE A O 1
ATOM 1545 N N . GLN A 1 188 ? -2.860 17.763 -24.633 1.00 97.81 188 GLN A N 1
ATOM 1546 C CA . GLN A 1 188 ? -3.752 17.981 -25.778 1.00 97.81 188 GLN A CA 1
ATOM 1547 C C . GLN A 1 188 ? -5.039 17.166 -25.660 1.00 97.81 188 GLN A C 1
ATOM 1549 O O . GLN A 1 188 ? -6.123 17.693 -25.893 1.00 97.81 188 GLN A O 1
ATOM 1554 N N . THR A 1 189 ? -4.921 15.897 -25.266 1.00 97.94 189 THR A N 1
ATOM 1555 C CA . THR A 1 189 ? -6.071 15.003 -25.090 1.00 97.94 189 THR A CA 1
ATOM 1556 C C . THR A 1 189 ? -6.930 15.422 -23.899 1.00 97.94 189 THR A C 1
ATOM 1558 O O . THR A 1 189 ? -8.148 15.440 -24.012 1.00 97.94 189 THR A O 1
ATOM 1561 N N . LYS A 1 190 ? -6.311 15.781 -22.766 1.00 96.19 190 LYS A N 1
ATOM 1562 C CA . LYS A 1 190 ? -7.023 16.149 -21.534 1.00 96.19 190 LYS A CA 1
ATOM 1563 C C . LYS A 1 190 ? -7.864 17.415 -21.700 1.00 96.19 190 LYS A C 1
ATOM 1565 O O . LYS A 1 190 ? -8.990 17.454 -21.217 1.00 96.19 190 LYS A O 1
ATOM 1570 N N . TYR A 1 191 ? -7.314 18.449 -22.337 1.00 97.00 191 TYR A N 1
ATOM 1571 C CA . TYR A 1 191 ? -7.972 19.758 -22.410 1.00 97.00 191 TYR A CA 1
ATOM 1572 C C . TYR A 1 191 ? -8.687 20.025 -23.733 1.00 97.00 191 TYR A C 1
ATOM 1574 O O . TYR A 1 191 ? -9.530 20.919 -23.772 1.00 97.00 191 TYR A O 1
ATOM 1582 N N . GLU A 1 192 ? -8.352 19.291 -24.802 1.00 97.75 192 GLU A N 1
ATOM 1583 C CA . GLU A 1 192 ? -8.860 19.401 -26.185 1.00 97.75 192 GLU A CA 1
ATOM 1584 C C . GLU A 1 192 ? -8.605 20.752 -26.886 1.00 97.75 192 GLU A C 1
ATOM 1586 O O . GLU A 1 192 ? -8.330 20.809 -28.086 1.00 97.75 192 GLU A O 1
ATOM 1591 N N . LYS A 1 193 ? -8.685 21.863 -26.151 1.00 97.56 193 LYS A N 1
ATOM 1592 C CA . LYS A 1 193 ? -8.544 23.245 -26.602 1.00 97.56 193 LYS A CA 1
ATOM 1593 C C . LYS A 1 193 ? -7.538 23.973 -25.724 1.00 97.56 193 LYS A C 1
ATOM 1595 O O . LYS A 1 193 ? -7.601 23.912 -24.498 1.00 97.56 193 LYS A O 1
ATOM 1600 N N . ILE A 1 194 ? -6.661 24.747 -26.355 1.00 97.12 194 ILE A N 1
ATOM 1601 C CA . ILE A 1 194 ? -5.611 25.478 -25.639 1.00 97.12 194 ILE A CA 1
ATOM 1602 C C . ILE A 1 194 ? -6.169 26.563 -24.707 1.00 97.12 194 ILE A C 1
ATOM 1604 O O . ILE A 1 194 ? -5.562 26.872 -23.688 1.00 97.12 194 ILE A O 1
ATOM 1608 N N . ASP A 1 195 ? -7.354 27.105 -25.001 1.00 96.38 195 ASP A N 1
ATOM 1609 C CA . ASP A 1 195 ? -8.037 28.043 -24.106 1.00 96.38 195 ASP A CA 1
ATOM 1610 C C . ASP A 1 195 ? -8.465 27.385 -22.789 1.00 96.38 195 ASP A C 1
ATOM 1612 O O . ASP A 1 195 ? -8.335 28.011 -21.742 1.00 96.38 195 ASP A O 1
ATOM 1616 N N . ALA A 1 196 ? -8.901 26.120 -22.823 1.00 95.94 196 ALA A N 1
ATOM 1617 C CA . ALA A 1 196 ? -9.245 25.371 -21.615 1.00 95.94 196 ALA A CA 1
ATOM 1618 C C . ALA A 1 196 ? -7.995 25.065 -20.773 1.00 95.94 196 ALA A C 1
ATOM 1620 O O . ALA A 1 196 ? -8.037 25.187 -19.552 1.00 95.94 196 ALA A O 1
ATOM 1621 N N . LEU A 1 197 ? -6.865 24.753 -21.423 1.00 95.62 197 LEU A N 1
ATOM 1622 C CA . LEU A 1 197 ? -5.566 24.643 -20.751 1.00 95.62 197 LEU A CA 1
ATOM 1623 C C . LEU A 1 197 ? -5.171 25.968 -20.085 1.00 95.62 197 LEU A C 1
ATOM 1625 O O . LEU A 1 197 ? -4.812 25.980 -18.913 1.00 95.62 197 LEU A O 1
ATOM 1629 N N . ASN A 1 198 ? -5.242 27.081 -20.822 1.00 94.94 198 ASN A N 1
ATOM 1630 C CA . ASN A 1 198 ? -4.909 28.407 -20.298 1.00 94.94 198 ASN A CA 1
ATOM 1631 C C . ASN A 1 198 ? -5.788 28.795 -19.112 1.00 94.94 198 ASN A C 1
ATOM 1633 O O . ASN A 1 198 ? -5.306 29.435 -18.185 1.00 94.94 198 ASN A O 1
ATOM 1637 N N . GLU A 1 199 ? -7.070 28.434 -19.149 1.00 93.19 199 GLU A N 1
ATOM 1638 C CA . GLU A 1 199 ? -7.967 28.636 -18.020 1.00 93.19 199 GLU A CA 1
ATOM 1639 C C . GLU A 1 199 ? -7.551 27.769 -16.834 1.00 93.19 199 GLU A C 1
ATOM 1641 O O . GLU A 1 199 ? -7.416 28.300 -15.745 1.00 93.19 199 GLU A O 1
ATOM 1646 N N . ALA A 1 200 ? -7.298 26.472 -17.019 1.00 92.69 200 ALA A N 1
ATOM 1647 C CA . ALA A 1 200 ? -6.933 25.577 -15.921 1.00 92.69 200 ALA A CA 1
ATOM 1648 C C . ALA A 1 200 ? -5.589 25.952 -15.274 1.00 92.69 200 ALA A C 1
ATOM 1650 O O . ALA A 1 200 ? -5.476 26.004 -14.051 1.00 92.69 200 ALA A O 1
ATOM 1651 N N . TRP A 1 201 ? -4.580 26.264 -16.088 1.00 93.75 201 TRP A N 1
ATOM 1652 C CA . TRP A 1 201 ? -3.235 26.625 -15.638 1.00 93.75 201 TRP A CA 1
ATOM 1653 C C . TRP A 1 201 ? -3.114 28.106 -15.230 1.00 93.75 201 TRP A C 1
ATOM 1655 O O . TRP A 1 201 ? -2.005 28.587 -15.012 1.00 93.75 201 TRP A O 1
ATOM 1665 N N . ALA A 1 202 ? -4.203 28.861 -15.068 1.00 90.75 202 ALA A N 1
ATOM 1666 C CA . ALA A 1 202 ? -4.139 30.240 -14.568 1.00 90.75 202 ALA A CA 1
ATOM 1667 C C . ALA A 1 202 ? -3.975 30.311 -13.031 1.00 90.75 202 ALA A C 1
ATOM 1669 O O . ALA A 1 202 ? -4.839 30.818 -12.322 1.00 90.75 202 ALA A O 1
ATOM 1670 N N . TRP A 1 203 ? -2.858 29.792 -12.510 1.00 83.88 203 TRP A N 1
ATOM 1671 C CA . TRP A 1 203 ? -2.610 29.648 -11.065 1.00 83.88 203 TRP A CA 1
ATOM 1672 C C . TRP A 1 203 ? -2.068 30.914 -10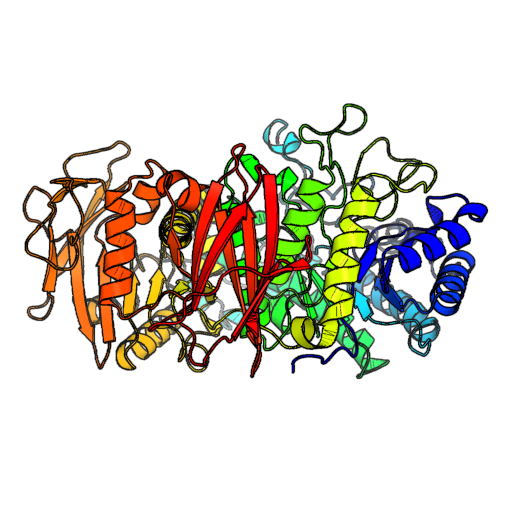.379 1.00 83.88 203 TRP A C 1
ATOM 1674 O O . TRP A 1 203 ? -2.255 31.111 -9.181 1.00 83.88 203 TRP A O 1
ATOM 1684 N N . ASP A 1 204 ? -1.406 31.793 -11.131 1.00 81.12 204 ASP A N 1
ATOM 1685 C CA . ASP A 1 204 ? -0.772 33.004 -10.611 1.00 81.12 204 ASP A CA 1
ATOM 1686 C C . ASP A 1 204 ? -0.964 34.191 -11.585 1.00 81.12 204 ASP A C 1
ATOM 1688 O O . ASP A 1 204 ? -1.212 33.984 -12.778 1.00 81.12 204 ASP A O 1
ATOM 1692 N N . PRO A 1 205 ? -0.872 35.457 -11.131 1.00 80.31 205 PRO A N 1
ATOM 1693 C CA . PRO A 1 205 ? -1.119 36.625 -11.986 1.00 80.31 205 PRO A CA 1
ATOM 1694 C C . PRO A 1 205 ? -0.038 36.856 -13.060 1.00 80.31 205 PRO A C 1
ATOM 1696 O O . PRO A 1 205 ? -0.156 37.783 -13.860 1.00 80.31 205 PRO A O 1
ATOM 1699 N N . THR A 1 206 ? 1.014 36.037 -13.072 1.00 81.00 206 THR A N 1
ATOM 1700 C CA . THR A 1 206 ? 2.133 36.045 -14.020 1.00 81.00 206 THR A CA 1
ATOM 1701 C C . THR A 1 206 ? 2.141 34.815 -14.937 1.00 81.00 206 THR A C 1
ATOM 1703 O O . THR A 1 206 ? 3.080 34.661 -15.720 1.00 81.00 206 THR A O 1
ATOM 1706 N N . HIS A 1 207 ? 1.091 33.977 -14.903 1.00 83.44 207 HIS A N 1
ATOM 1707 C CA . HIS A 1 207 ? 0.991 32.792 -15.756 1.00 83.44 207 HIS A CA 1
ATOM 1708 C C . HIS A 1 207 ? 1.054 33.169 -17.241 1.00 83.44 207 HIS A C 1
ATOM 1710 O O . HIS A 1 207 ? 0.493 34.172 -17.697 1.00 83.44 207 HIS A O 1
ATOM 1716 N N . TYR A 1 208 ? 1.728 32.331 -18.024 1.00 85.88 208 TYR A N 1
ATOM 1717 C CA . TYR A 1 208 ? 1.780 32.499 -19.468 1.00 85.88 208 TYR A CA 1
ATOM 1718 C C . TYR A 1 208 ? 0.488 32.002 -20.110 1.00 85.88 208 TYR A C 1
ATOM 1720 O O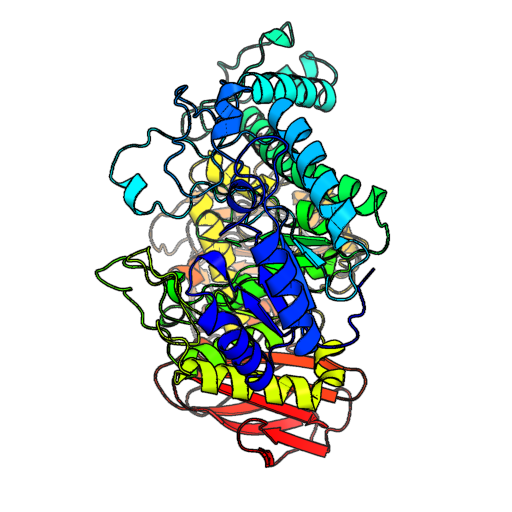 . TYR A 1 208 ? -0.075 30.989 -19.702 1.00 85.88 208 TYR A O 1
ATOM 1728 N N . ARG A 1 209 ? 0.056 32.689 -21.170 1.00 93.00 209 ARG A N 1
ATOM 1729 C CA . ARG A 1 209 ? -0.941 32.149 -22.095 1.00 93.00 209 ARG A CA 1
ATOM 1730 C C . ARG A 1 209 ? -0.231 31.443 -23.242 1.00 93.00 209 ARG A C 1
ATOM 1732 O O . ARG A 1 209 ? 0.605 32.047 -23.915 1.00 93.00 209 ARG A O 1
ATOM 1739 N N . TYR A 1 210 ? -0.602 30.196 -23.479 1.00 95.62 210 TYR A N 1
ATOM 1740 C CA . TYR A 1 210 ? -0.158 29.392 -24.605 1.00 95.62 210 TYR A CA 1
ATOM 1741 C C . TYR A 1 210 ? -1.080 29.616 -25.810 1.00 95.62 210 TYR A C 1
ATOM 1743 O O . TYR A 1 210 ? -2.302 29.657 -25.678 1.00 95.62 210 TYR A O 1
ATOM 1751 N N . TYR A 1 211 ? -0.490 29.758 -26.993 1.00 96.69 211 TYR A N 1
ATOM 1752 C CA . TYR A 1 211 ? -1.188 29.928 -28.274 1.00 96.69 211 TYR A CA 1
ATOM 1753 C C . TYR A 1 211 ? -0.923 28.776 -29.249 1.00 96.69 211 TYR A C 1
ATOM 1755 O O . TYR A 1 211 ? -1.577 28.692 -30.284 1.00 96.69 211 TYR A O 1
ATOM 1763 N N . ASP A 1 212 ? 0.011 27.884 -28.912 1.00 97.06 212 ASP A N 1
ATOM 1764 C CA . ASP A 1 212 ? 0.276 26.648 -29.642 1.00 97.06 212 ASP A CA 1
ATOM 1765 C C . ASP A 1 212 ? 0.754 25.544 -28.684 1.00 97.06 212 ASP A C 1
ATOM 1767 O O . ASP A 1 212 ? 1.476 25.811 -27.721 1.00 97.06 212 ASP A O 1
ATOM 1771 N N . TRP A 1 213 ? 0.384 24.291 -28.952 1.00 97.00 213 TRP A N 1
ATOM 1772 C CA . TRP A 1 213 ? 0.730 23.149 -28.103 1.00 97.00 213 TRP A CA 1
ATOM 1773 C C . TRP A 1 213 ? 2.235 22.847 -28.042 1.00 97.00 213 TRP A C 1
ATOM 1775 O O . TRP A 1 213 ? 2.701 22.267 -27.063 1.00 97.00 213 TRP A O 1
ATOM 1785 N N . HIS A 1 214 ? 3.024 23.243 -29.049 1.00 96.25 214 HIS A N 1
ATOM 1786 C CA . HIS A 1 214 ? 4.485 23.109 -29.025 1.00 96.25 214 HIS A CA 1
ATOM 1787 C C . HIS A 1 214 ? 5.135 23.965 -27.922 1.00 96.25 214 HIS A C 1
ATOM 1789 O O . HIS A 1 214 ? 6.258 23.692 -27.510 1.00 96.25 214 HIS A O 1
ATOM 1795 N N . GLN A 1 215 ? 4.454 25.004 -27.429 1.00 96.00 215 GLN A N 1
ATOM 1796 C CA . GLN A 1 215 ? 4.979 25.871 -26.368 1.00 96.00 215 GLN A CA 1
ATOM 1797 C C . GLN A 1 215 ? 4.973 25.203 -24.983 1.00 96.00 215 GLN A C 1
ATOM 1799 O O . GLN A 1 215 ? 5.583 25.726 -24.052 1.00 96.00 215 GLN A O 1
ATOM 1804 N N . ILE A 1 216 ? 4.276 24.076 -24.833 1.00 95.81 216 ILE A N 1
ATOM 1805 C CA . ILE A 1 216 ? 4.139 23.369 -23.561 1.00 95.81 216 ILE A CA 1
ATOM 1806 C C . ILE A 1 216 ? 5.379 22.511 -23.326 1.00 95.81 216 ILE A C 1
ATOM 1808 O O . ILE A 1 216 ? 5.743 21.678 -24.154 1.00 95.81 216 ILE A O 1
ATOM 1812 N N . GLN A 1 217 ? 5.990 22.693 -22.163 1.00 93.94 217 GLN A N 1
ATOM 1813 C CA . GLN A 1 217 ? 7.145 21.931 -21.700 1.00 93.94 217 GLN A CA 1
ATOM 1814 C C . GLN A 1 217 ? 6.781 21.158 -20.435 1.00 93.94 217 GLN A C 1
ATOM 1816 O O . GLN A 1 217 ? 5.800 21.479 -19.760 1.00 93.94 217 GLN A O 1
ATOM 1821 N N . LEU A 1 218 ? 7.590 20.155 -20.092 1.00 95.19 218 LEU A N 1
ATOM 1822 C CA . LEU A 1 218 ? 7.472 19.483 -18.800 1.00 95.19 218 LEU A CA 1
ATOM 1823 C C . LEU A 1 218 ? 7.700 20.496 -17.659 1.00 95.19 218 LEU A C 1
ATOM 1825 O O . LEU A 1 218 ? 8.705 21.216 -17.694 1.00 95.19 218 LEU A O 1
ATOM 1829 N N . PRO A 1 219 ? 6.823 20.554 -16.641 1.00 92.38 219 PRO A N 1
ATOM 1830 C CA . PRO A 1 219 ? 7.009 21.398 -15.468 1.00 92.38 219 PRO A CA 1
ATOM 1831 C C . PRO A 1 219 ? 8.301 21.044 -14.740 1.00 92.38 219 PRO A C 1
ATOM 1833 O O . PRO A 1 219 ? 8.445 19.959 -14.186 1.00 92.38 219 PRO A O 1
ATOM 1836 N N . ARG A 1 220 ? 9.259 21.972 -14.744 1.00 89.88 220 ARG A N 1
ATOM 1837 C CA . ARG A 1 220 ? 10.521 21.814 -14.012 1.00 89.88 220 ARG A CA 1
ATOM 1838 C C . ARG A 1 220 ? 10.423 22.391 -12.597 1.00 89.88 220 ARG A C 1
ATOM 1840 O O . ARG A 1 220 ? 11.108 21.906 -11.712 1.00 89.88 220 ARG A O 1
ATOM 1847 N N . SER A 1 221 ? 9.564 23.371 -12.341 1.00 88.12 221 SER A N 1
ATOM 1848 C CA . SER A 1 221 ? 9.422 23.960 -11.004 1.00 88.12 221 SER A CA 1
ATOM 1849 C C . SER A 1 221 ? 8.255 23.353 -10.236 1.00 88.12 221 SER A C 1
ATOM 1851 O O . SER A 1 221 ? 7.153 23.242 -10.775 1.00 88.12 221 SER A O 1
ATOM 1853 N N . MET A 1 222 ? 8.499 22.998 -8.976 1.00 88.62 222 MET A N 1
ATOM 1854 C CA . MET A 1 222 ? 7.452 22.551 -8.050 1.00 88.62 222 MET A CA 1
ATOM 1855 C C . MET A 1 222 ? 6.588 23.739 -7.599 1.00 88.62 222 MET A C 1
ATOM 1857 O O . MET A 1 222 ? 7.081 24.868 -7.587 1.00 88.62 222 MET A O 1
ATOM 1861 N N . PRO A 1 223 ? 5.343 23.526 -7.146 1.00 90.94 223 PRO A N 1
ATOM 1862 C CA . PRO A 1 223 ? 4.522 24.588 -6.557 1.00 90.94 223 PRO A CA 1
ATOM 1863 C C . PRO A 1 223 ? 5.213 25.344 -5.407 1.00 90.94 223 PRO A C 1
ATOM 1865 O O . PRO A 1 223 ? 5.169 26.572 -5.364 1.00 90.94 223 PRO A O 1
ATOM 1868 N N . ALA A 1 224 ? 5.946 24.646 -4.535 1.00 91.38 224 ALA A N 1
ATOM 1869 C CA . ALA A 1 224 ? 6.763 25.242 -3.472 1.00 91.38 224 ALA A CA 1
ATOM 1870 C C . ALA A 1 224 ? 7.924 26.117 -3.996 1.00 91.38 224 ALA A C 1
ATOM 1872 O O . ALA A 1 224 ? 8.430 26.985 -3.287 1.00 91.38 224 ALA A O 1
ATOM 1873 N N . GLU A 1 225 ? 8.331 25.923 -5.252 1.00 90.38 225 GLU A N 1
ATOM 1874 C CA . GLU A 1 225 ? 9.307 26.747 -5.973 1.00 90.38 225 GLU A CA 1
ATOM 1875 C C . GLU A 1 225 ? 8.616 27.844 -6.811 1.00 90.38 225 GLU A C 1
ATOM 1877 O O . GLU A 1 225 ? 9.206 28.357 -7.761 1.00 90.38 225 GLU A O 1
ATOM 1882 N N . TRP A 1 226 ? 7.368 28.200 -6.475 1.00 88.88 226 TRP A N 1
ATOM 1883 C CA . TRP A 1 226 ? 6.508 29.120 -7.235 1.00 88.88 226 TRP A CA 1
ATOM 1884 C C . TRP A 1 226 ? 6.175 28.623 -8.650 1.00 88.88 226 TRP A C 1
ATOM 1886 O O . TRP A 1 226 ? 5.919 29.410 -9.560 1.00 88.88 226 TRP A O 1
ATOM 1896 N N . GLY A 1 227 ? 6.185 27.302 -8.840 1.00 90.00 227 GLY A N 1
ATOM 1897 C CA . GLY A 1 227 ? 5.683 26.644 -10.039 1.00 90.00 227 GLY A CA 1
ATOM 1898 C C . GLY A 1 227 ? 4.155 26.592 -10.087 1.00 90.00 227 GLY A C 1
ATOM 1899 O O . GLY A 1 227 ? 3.457 26.777 -9.092 1.00 90.00 227 GLY A O 1
ATOM 1900 N N . ASN A 1 228 ? 3.625 26.301 -11.269 1.00 92.31 228 ASN A N 1
ATOM 1901 C CA . ASN A 1 228 ? 2.189 26.188 -11.487 1.00 92.31 228 ASN A CA 1
ATOM 1902 C C . ASN A 1 228 ? 1.627 24.892 -10.872 1.00 92.31 228 ASN A C 1
ATOM 1904 O O . ASN A 1 228 ? 2.007 23.797 -11.290 1.00 92.31 228 ASN A O 1
ATOM 1908 N N . GLY A 1 229 ? 0.699 25.021 -9.916 1.00 91.12 229 GLY A N 1
ATOM 1909 C CA . GLY A 1 229 ? 0.071 23.894 -9.214 1.00 91.12 229 GLY A CA 1
ATOM 1910 C C . GLY A 1 229 ? -0.624 22.887 -10.129 1.00 91.12 229 GLY A C 1
ATOM 1911 O O . GLY A 1 229 ? -0.414 21.681 -10.007 1.00 91.12 229 GLY A O 1
ATOM 1912 N N . THR A 1 230 ? -1.419 23.376 -11.077 1.00 93.38 230 THR A N 1
ATOM 1913 C CA . THR A 1 230 ? -2.196 22.542 -12.003 1.00 93.38 230 THR A CA 1
ATOM 1914 C C . THR A 1 230 ? -1.297 21.814 -12.994 1.00 93.38 230 THR A C 1
ATOM 1916 O O . THR A 1 230 ? -1.455 20.615 -13.213 1.00 93.38 230 THR A O 1
ATOM 1919 N N . ALA A 1 231 ? -0.308 22.519 -13.552 1.00 94.44 231 ALA A N 1
ATOM 1920 C CA . ALA A 1 231 ? 0.665 21.924 -14.460 1.00 94.44 231 ALA A CA 1
ATOM 1921 C C . ALA A 1 231 ? 1.482 20.835 -13.760 1.00 94.44 231 ALA A C 1
ATOM 1923 O O . ALA A 1 231 ? 1.717 19.773 -14.335 1.00 94.44 231 ALA A O 1
ATOM 1924 N N . TRP A 1 232 ? 1.886 21.085 -12.510 1.00 93.00 232 TRP A N 1
ATOM 1925 C CA . TRP A 1 232 ? 2.565 20.099 -11.678 1.00 93.00 232 TRP A CA 1
ATOM 1926 C C . TRP A 1 232 ? 1.717 18.843 -11.488 1.00 93.00 232 TRP A C 1
ATOM 1928 O O . TRP A 1 232 ? 2.186 17.748 -11.789 1.00 93.00 232 TRP A O 1
ATOM 1938 N N . LEU A 1 233 ? 0.460 19.000 -11.065 1.00 92.69 233 LEU A N 1
ATOM 1939 C CA . LEU A 1 233 ? -0.470 17.884 -10.900 1.00 92.69 233 LEU A CA 1
ATOM 1940 C C . LEU A 1 233 ? -0.619 17.080 -12.203 1.00 92.69 233 LEU A C 1
ATOM 1942 O O . LEU A 1 233 ? -0.474 15.859 -12.192 1.00 92.69 233 LEU A O 1
ATOM 1946 N N . ASP A 1 234 ? -0.806 17.756 -13.341 1.00 95.12 234 ASP A N 1
ATOM 1947 C CA . ASP A 1 234 ? -0.896 17.110 -14.654 1.00 95.12 234 ASP A CA 1
ATOM 1948 C C . ASP A 1 234 ? 0.357 16.307 -15.020 1.00 95.12 234 ASP A C 1
ATOM 1950 O O . ASP A 1 234 ? 0.254 15.190 -15.533 1.00 95.12 234 ASP A O 1
ATOM 1954 N N . PHE A 1 235 ? 1.541 16.870 -14.780 1.00 94.56 235 PHE A N 1
ATOM 1955 C CA . PHE A 1 235 ? 2.812 16.208 -15.060 1.00 94.56 235 PHE A CA 1
ATOM 1956 C C . PHE A 1 235 ? 2.999 14.953 -14.218 1.00 94.56 235 PHE A C 1
ATOM 1958 O O . PHE A 1 235 ? 3.375 13.906 -14.741 1.00 94.56 235 PHE A O 1
ATOM 1965 N N . ARG A 1 236 ? 2.688 15.041 -12.930 1.00 92.25 236 ARG A N 1
ATOM 1966 C CA . ARG A 1 236 ? 2.843 13.938 -11.983 1.00 92.25 236 ARG A CA 1
ATOM 1967 C C . ARG A 1 236 ? 1.851 12.806 -12.264 1.00 92.25 236 ARG A C 1
ATOM 1969 O O . ARG A 1 236 ? 2.252 11.647 -12.322 1.00 92.25 236 ARG A O 1
ATOM 1976 N N . ILE A 1 237 ? 0.601 13.133 -12.601 1.00 92.62 237 ILE A N 1
ATOM 1977 C CA . ILE A 1 237 ? -0.374 12.146 -13.099 1.00 92.62 237 ILE A CA 1
ATOM 1978 C C . ILE A 1 237 ? 0.122 11.501 -14.405 1.00 92.62 237 ILE A C 1
ATOM 1980 O O . ILE A 1 237 ? 0.023 10.287 -14.580 1.00 92.62 237 ILE A O 1
ATOM 1984 N N . PHE A 1 238 ? 0.695 12.275 -15.332 1.00 95.12 238 PHE A N 1
ATOM 1985 C 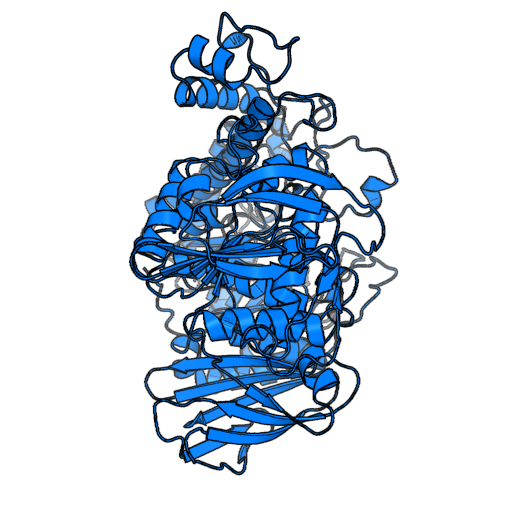CA . PHE A 1 238 ? 1.280 11.729 -16.562 1.00 95.12 238 PHE A CA 1
ATOM 1986 C C . PHE A 1 238 ? 2.439 10.750 -16.294 1.00 95.12 238 PHE A C 1
ATOM 1988 O O . PHE A 1 238 ? 2.550 9.732 -16.987 1.00 95.12 238 PHE A O 1
ATOM 1995 N N . VAL A 1 239 ? 3.292 11.027 -15.303 1.00 92.38 239 VAL A N 1
ATOM 1996 C CA . VAL A 1 239 ? 4.373 10.114 -14.897 1.00 92.38 239 VAL A CA 1
ATOM 1997 C C . VAL A 1 239 ? 3.793 8.788 -14.399 1.00 92.38 239 VAL A C 1
ATOM 1999 O O . VAL A 1 239 ? 4.177 7.738 -14.922 1.00 92.38 239 VAL A O 1
ATOM 2002 N N . GLN A 1 240 ? 2.818 8.830 -13.485 1.00 90.69 240 GLN A N 1
ATOM 2003 C CA . GLN A 1 240 ? 2.131 7.632 -12.981 1.00 90.69 240 GLN A CA 1
ATOM 2004 C C . GLN A 1 240 ? 1.491 6.824 -14.120 1.00 90.69 240 GLN A C 1
ATOM 2006 O O . GLN A 1 240 ? 1.666 5.606 -14.204 1.00 90.69 240 GLN A O 1
ATOM 2011 N N . ARG A 1 241 ? 0.829 7.502 -15.068 1.00 93.12 241 ARG A N 1
ATOM 2012 C CA . ARG A 1 241 ? 0.251 6.864 -16.263 1.00 93.12 241 ARG A CA 1
ATOM 2013 C C . ARG A 1 241 ? 1.311 6.211 -17.141 1.00 93.12 241 ARG A C 1
ATOM 2015 O O . ARG A 1 241 ? 1.109 5.090 -17.584 1.00 93.12 241 ARG A O 1
ATOM 2022 N N . SER A 1 242 ? 2.452 6.864 -17.361 1.00 94.25 242 SER A N 1
ATOM 2023 C CA . SER A 1 242 ? 3.550 6.303 -18.164 1.00 94.25 242 SER A CA 1
ATOM 2024 C C . SER A 1 242 ? 4.101 5.005 -17.563 1.00 94.25 242 SER A C 1
ATOM 2026 O O . SER A 1 242 ? 4.399 4.058 -18.294 1.00 94.25 242 SER A O 1
ATOM 2028 N N . ILE A 1 243 ? 4.217 4.960 -16.233 1.00 92.19 243 ILE A N 1
ATOM 2029 C CA . ILE A 1 243 ? 4.641 3.780 -15.473 1.00 92.19 243 ILE A CA 1
ATOM 2030 C C . ILE A 1 243 ? 3.600 2.659 -15.606 1.00 92.19 243 ILE A C 1
ATOM 2032 O O . ILE A 1 243 ? 3.934 1.556 -16.047 1.00 92.19 243 ILE A O 1
ATOM 2036 N N . ALA A 1 244 ? 2.329 2.953 -15.323 1.00 94.06 244 ALA A N 1
ATOM 2037 C CA . ALA A 1 244 ? 1.229 1.999 -15.462 1.00 94.06 244 ALA A CA 1
ATOM 2038 C C . ALA A 1 244 ? 1.103 1.466 -16.905 1.00 94.06 244 ALA A C 1
ATOM 2040 O O . ALA A 1 244 ? 0.923 0.269 -17.126 1.00 94.06 244 ALA A O 1
ATOM 2041 N N . ASP A 1 245 ? 1.269 2.327 -17.910 1.00 96.38 245 ASP A N 1
ATOM 2042 C CA . ASP A 1 245 ? 1.236 1.966 -19.329 1.00 96.38 245 ASP A CA 1
ATOM 2043 C C . ASP A 1 245 ? 2.371 1.018 -19.727 1.00 96.38 245 ASP A C 1
ATOM 2045 O O . ASP A 1 245 ? 2.198 0.199 -20.633 1.00 96.38 245 ASP A O 1
ATOM 2049 N N . TYR A 1 246 ? 3.532 1.110 -19.078 1.00 96.56 246 TYR A N 1
ATOM 2050 C CA . TYR A 1 246 ? 4.644 0.195 -19.315 1.00 96.5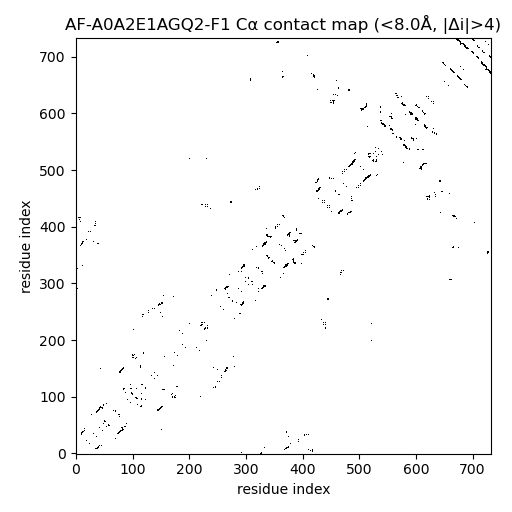6 246 TYR A CA 1
ATOM 2051 C C . TYR A 1 246 ? 4.378 -1.195 -18.723 1.00 96.56 246 TYR A C 1
ATOM 2053 O O . TYR A 1 246 ? 4.600 -2.198 -19.407 1.00 96.56 246 TYR A O 1
ATOM 2061 N N . VAL A 1 247 ? 3.810 -1.265 -17.513 1.00 96.88 247 VAL A N 1
ATOM 2062 C CA . VAL A 1 247 ? 3.347 -2.531 -16.915 1.00 96.88 247 VAL A CA 1
ATOM 2063 C C . VAL A 1 247 ? 2.245 -3.157 -17.777 1.00 96.88 247 VAL A C 1
ATOM 2065 O O . VAL A 1 247 ? 2.328 -4.334 -18.129 1.00 96.88 247 VAL A O 1
ATOM 2068 N N . ARG A 1 248 ? 1.253 -2.363 -18.213 1.00 98.06 248 ARG A N 1
ATOM 2069 C CA . ARG A 1 248 ? 0.157 -2.829 -19.083 1.00 98.06 248 ARG A CA 1
ATOM 2070 C C . ARG A 1 248 ? 0.656 -3.366 -20.414 1.00 98.06 248 ARG A C 1
ATOM 2072 O O . ARG A 1 248 ? 0.132 -4.363 -20.901 1.00 98.06 248 ARG A O 1
ATOM 2079 N N . PHE A 1 249 ? 1.666 -2.723 -20.995 1.00 98.38 249 PHE A N 1
ATOM 2080 C CA . PHE A 1 249 ? 2.301 -3.184 -22.225 1.00 98.38 249 PHE A CA 1
ATOM 2081 C C . PHE A 1 249 ? 2.904 -4.589 -22.061 1.00 98.38 249 PHE A C 1
ATOM 2083 O O . PHE A 1 249 ? 2.629 -5.460 -22.887 1.00 98.38 249 PHE A O 1
ATOM 2090 N N . GLN A 1 250 ? 3.673 -4.832 -20.996 1.00 98.31 250 GLN A N 1
ATOM 2091 C CA . GLN A 1 250 ? 4.270 -6.148 -20.748 1.00 98.31 250 GLN A CA 1
ATOM 2092 C C . GLN A 1 250 ? 3.208 -7.203 -20.416 1.00 98.31 250 GLN A C 1
ATOM 2094 O O . GLN A 1 250 ? 3.246 -8.298 -20.975 1.00 98.31 250 GLN A O 1
ATOM 2099 N N . HIS A 1 251 ? 2.217 -6.856 -19.587 1.00 98.19 251 HIS A N 1
ATOM 2100 C CA . HIS A 1 251 ? 1.078 -7.726 -19.285 1.00 98.19 251 HIS A CA 1
ATOM 2101 C C . HIS A 1 251 ? 0.351 -8.154 -20.567 1.00 98.19 251 HIS A C 1
ATOM 2103 O O . HIS A 1 251 ? 0.193 -9.347 -20.820 1.00 98.19 251 HIS A O 1
ATOM 2109 N N . ALA A 1 252 ? -0.019 -7.199 -21.425 1.00 98.19 252 ALA A N 1
ATOM 2110 C CA . ALA A 1 252 ? -0.698 -7.485 -22.685 1.00 98.19 252 ALA A CA 1
ATOM 2111 C C . ALA A 1 252 ? 0.147 -8.368 -23.619 1.00 98.19 252 ALA A C 1
ATOM 2113 O O . ALA A 1 252 ? -0.396 -9.246 -24.288 1.00 98.19 252 ALA A O 1
ATOM 2114 N N . LEU A 1 253 ? 1.470 -8.173 -23.647 1.00 97.81 253 LEU A N 1
ATOM 2115 C CA . LEU A 1 253 ? 2.378 -9.004 -24.438 1.00 97.81 253 LEU A CA 1
ATOM 2116 C C . LEU A 1 253 ? 2.416 -10.458 -23.941 1.00 97.81 253 LEU A C 1
ATOM 2118 O O . LEU A 1 253 ? 2.359 -11.376 -24.759 1.00 97.81 253 LEU A O 1
ATOM 2122 N N . ILE A 1 254 ? 2.466 -10.674 -22.624 1.00 98.00 254 ILE A N 1
ATOM 2123 C CA . ILE A 1 254 ? 2.421 -12.017 -22.023 1.00 98.00 254 ILE A CA 1
ATOM 2124 C C . ILE A 1 254 ? 1.076 -12.684 -22.331 1.00 98.00 254 ILE A C 1
ATOM 2126 O O . ILE A 1 254 ? 1.049 -13.801 -22.848 1.00 98.00 254 ILE A O 1
ATOM 2130 N N . LYS A 1 255 ? -0.038 -11.972 -22.113 1.00 97.19 255 LYS A N 1
ATOM 2131 C CA . LYS A 1 255 ? -1.395 -12.481 -22.371 1.00 97.19 255 LYS A CA 1
ATOM 2132 C C . LYS A 1 255 ? -1.667 -12.788 -23.842 1.00 97.19 255 LYS A C 1
ATOM 2134 O O . LYS A 1 255 ? -2.463 -13.671 -24.141 1.00 97.19 255 LYS A O 1
ATOM 2139 N N . ALA A 1 256 ? -1.009 -12.091 -24.768 1.00 96.06 256 ALA A N 1
ATOM 2140 C CA . ALA A 1 256 ? -1.098 -12.397 -26.194 1.00 96.06 256 ALA A CA 1
ATOM 2141 C C . ALA A 1 256 ? -0.422 -13.732 -26.565 1.00 96.06 256 ALA A C 1
ATOM 2143 O O . ALA A 1 256 ? -0.803 -14.340 -27.565 1.00 96.06 256 ALA A O 1
ATOM 2144 N N . TYR A 1 257 ? 0.566 -14.181 -25.783 1.00 94.06 257 TYR A N 1
ATOM 2145 C CA . TYR A 1 257 ? 1.206 -15.492 -25.937 1.00 94.06 257 TYR A CA 1
ATOM 2146 C C . TYR A 1 257 ? 0.439 -16.596 -25.213 1.00 94.06 257 TYR A C 1
ATOM 2148 O O . TYR A 1 257 ? 0.178 -17.643 -25.805 1.00 94.06 257 TYR A O 1
ATOM 2156 N N . ASP A 1 258 ? 0.080 -16.353 -23.953 1.00 92.19 258 ASP A N 1
ATOM 2157 C CA . ASP A 1 258 ? -0.735 -17.254 -23.146 1.00 92.19 258 ASP A CA 1
ATOM 2158 C C . ASP A 1 258 ? -1.721 -16.450 -22.277 1.00 92.19 258 ASP A C 1
ATOM 2160 O O . ASP A 1 258 ? -1.328 -15.868 -21.260 1.00 92.19 258 ASP A O 1
ATOM 2164 N N . PRO A 1 259 ? -3.016 -16.423 -22.646 1.00 92.69 259 PRO A N 1
ATOM 2165 C CA . PRO A 1 259 ? -4.046 -15.732 -21.874 1.00 92.69 259 PRO A CA 1
ATOM 2166 C C . PRO A 1 259 ? -4.218 -16.261 -20.441 1.00 92.69 259 PRO A C 1
ATOM 2168 O O . PRO A 1 259 ? -4.654 -15.509 -19.564 1.00 92.69 259 PRO A O 1
ATOM 2171 N N . ASN A 1 260 ? -3.885 -17.534 -20.197 1.00 91.38 260 ASN A N 1
ATOM 2172 C CA . ASN A 1 260 ? -4.102 -18.200 -18.912 1.00 91.38 260 ASN A CA 1
ATOM 2173 C C . ASN A 1 260 ? -2.926 -18.032 -17.946 1.00 91.38 260 ASN A C 1
ATOM 2175 O O . ASN A 1 260 ? -3.079 -18.277 -16.751 1.00 91.38 260 ASN A O 1
ATOM 2179 N N . GLN A 1 261 ? -1.762 -17.616 -18.440 1.00 91.94 261 GLN A N 1
ATOM 2180 C CA . GLN A 1 261 ? -0.579 -17.457 -17.610 1.00 91.94 261 GLN A CA 1
ATOM 2181 C C . GLN A 1 261 ? -0.772 -16.326 -16.595 1.00 91.94 261 GLN A C 1
ATOM 2183 O O . GLN A 1 261 ? -1.169 -15.215 -16.957 1.00 91.94 261 GLN A O 1
ATOM 2188 N N . ILE A 1 262 ? -0.458 -16.593 -15.326 1.00 94.62 262 ILE A N 1
ATOM 2189 C CA . ILE A 1 262 ? -0.531 -15.595 -14.255 1.00 94.62 262 ILE A CA 1
ATOM 2190 C C . ILE A 1 262 ? 0.585 -14.563 -14.438 1.00 94.62 262 ILE A C 1
ATOM 2192 O O . ILE A 1 262 ? 1.741 -14.911 -14.697 1.00 94.62 262 ILE A O 1
ATOM 2196 N N . THR A 1 263 ? 0.232 -13.293 -14.276 1.00 96.38 263 THR A N 1
ATOM 2197 C CA . THR A 1 263 ? 1.156 -12.161 -14.223 1.00 96.38 263 THR A CA 1
ATOM 2198 C C . THR A 1 263 ? 1.030 -11.427 -12.898 1.00 96.38 263 THR A C 1
ATOM 2200 O O . THR A 1 263 ? -0.071 -11.240 -12.373 1.00 96.38 263 THR A O 1
ATOM 2203 N N . MET A 1 264 ? 2.158 -10.960 -12.383 1.00 95.75 264 MET A N 1
ATOM 2204 C CA . MET A 1 264 ? 2.216 -10.127 -11.190 1.00 95.75 264 MET A CA 1
ATOM 2205 C C . MET A 1 264 ? 3.231 -9.000 -11.360 1.00 95.75 264 MET A C 1
ATOM 2207 O O . MET A 1 264 ? 4.093 -9.050 -12.236 1.00 95.75 264 MET A O 1
ATOM 2211 N N . HIS A 1 265 ? 3.104 -7.973 -10.533 1.00 94.88 265 HIS A N 1
ATOM 2212 C CA . HIS A 1 265 ? 4.122 -6.950 -10.337 1.00 94.88 265 HIS A CA 1
ATOM 2213 C C . HIS A 1 265 ? 4.243 -6.706 -8.837 1.00 94.88 265 HIS A C 1
ATOM 2215 O O . HIS A 1 265 ? 3.223 -6.682 -8.141 1.00 94.88 265 HIS A O 1
ATOM 2221 N N . ASN A 1 266 ? 5.469 -6.545 -8.351 1.00 93.62 266 ASN A N 1
ATOM 2222 C CA . ASN A 1 266 ? 5.730 -6.171 -6.974 1.00 93.62 266 ASN A CA 1
ATOM 2223 C C . ASN A 1 266 ? 5.915 -4.659 -6.853 1.00 93.62 266 ASN A C 1
ATOM 2225 O O . ASN A 1 266 ? 6.686 -4.041 -7.585 1.00 93.62 266 ASN A O 1
ATOM 2229 N N . LEU A 1 267 ? 5.193 -4.077 -5.909 1.00 89.06 267 LEU A N 1
ATOM 2230 C CA . LEU A 1 267 ? 5.331 -2.698 -5.489 1.00 89.06 267 LEU A CA 1
ATOM 2231 C C . LEU A 1 267 ? 6.057 -2.670 -4.154 1.00 89.06 267 LEU A C 1
ATOM 2233 O O . LEU A 1 267 ? 5.865 -3.535 -3.310 1.00 89.06 267 LEU A O 1
ATOM 2237 N N . TYR A 1 268 ? 6.855 -1.642 -3.947 1.00 79.31 268 TYR A N 1
ATOM 2238 C CA . TYR A 1 268 ? 7.475 -1.353 -2.664 1.00 79.31 268 TYR A CA 1
ATOM 2239 C C . TYR A 1 268 ? 7.034 0.046 -2.239 1.00 79.31 268 TYR A C 1
ATOM 2241 O O . TYR A 1 268 ? 6.502 0.800 -3.052 1.00 79.31 268 TYR A O 1
ATOM 2249 N N . ASP A 1 269 ? 7.269 0.391 -0.977 1.00 68.12 269 ASP A N 1
ATOM 2250 C CA . ASP A 1 269 ? 7.090 1.754 -0.474 1.00 68.12 269 ASP A CA 1
ATOM 2251 C C . ASP A 1 269 ? 5.632 2.249 -0.391 1.00 68.12 269 ASP A C 1
ATOM 2253 O O . ASP A 1 269 ? 5.243 3.262 -0.974 1.00 68.12 269 ASP A O 1
ATOM 2257 N N . CYS A 1 270 ? 4.795 1.526 0.355 1.00 63.78 270 CYS A N 1
ATOM 2258 C CA . CYS A 1 270 ? 3.431 1.971 0.629 1.00 63.78 270 CYS A CA 1
ATOM 2259 C C . CYS A 1 270 ? 3.425 3.012 1.749 1.00 63.78 270 CYS A C 1
ATOM 2261 O O . CYS A 1 270 ? 3.680 2.677 2.895 1.00 63.78 270 CYS A O 1
ATOM 2263 N N . LEU A 1 271 ? 3.043 4.257 1.465 1.00 69.00 271 LEU A N 1
ATOM 2264 C CA . LEU A 1 271 ? 2.703 5.224 2.514 1.00 69.00 271 LEU A CA 1
ATOM 2265 C C . LEU A 1 271 ? 3.838 5.558 3.520 1.00 69.00 271 LEU A C 1
ATOM 2267 O O . LEU A 1 271 ? 3.575 5.756 4.711 1.00 69.00 271 LEU A O 1
ATOM 2271 N N . ARG A 1 272 ? 5.092 5.672 3.052 1.00 73.38 272 ARG A N 1
ATOM 2272 C CA . ARG A 1 272 ? 6.191 6.347 3.782 1.00 73.38 272 ARG A CA 1
ATOM 2273 C C . ARG A 1 272 ? 5.871 7.820 4.091 1.00 73.38 272 ARG A C 1
ATOM 2275 O O . ARG A 1 272 ? 4.816 8.303 3.687 1.00 73.38 272 ARG A O 1
ATOM 2282 N N . PRO A 1 273 ? 6.745 8.583 4.783 1.00 72.56 273 PRO A N 1
ATOM 2283 C CA . PRO A 1 273 ? 6.498 10.003 5.061 1.00 72.56 273 PRO A CA 1
ATOM 2284 C C . PRO A 1 273 ? 6.136 10.878 3.851 1.00 72.56 273 PRO A C 1
ATOM 2286 O O . PRO A 1 273 ? 5.458 11.887 4.021 1.00 72.56 273 PRO A O 1
ATOM 2289 N N . ASP A 1 274 ? 6.562 10.508 2.640 1.00 68.75 274 ASP A N 1
ATOM 2290 C CA . ASP A 1 274 ? 6.183 11.173 1.387 1.00 68.75 274 ASP A CA 1
ATOM 2291 C C . ASP A 1 274 ? 4.924 10.579 0.725 1.00 68.75 274 ASP A C 1
ATOM 2293 O O . ASP A 1 274 ? 4.503 11.047 -0.325 1.00 68.75 274 ASP A O 1
ATOM 2297 N N . LEU A 1 275 ? 4.319 9.553 1.322 1.00 75.94 275 LEU A N 1
ATOM 2298 C CA . LEU A 1 275 ? 3.083 8.886 0.908 1.00 75.94 275 LEU A CA 1
ATOM 2299 C C . LEU A 1 275 ? 3.123 8.334 -0.524 1.00 75.94 275 LEU A C 1
ATOM 2301 O O . LEU A 1 275 ? 2.122 8.345 -1.237 1.00 75.94 275 LEU A O 1
ATOM 2305 N N . GLY A 1 276 ? 4.301 7.881 -0.964 1.00 71.50 276 GLY A N 1
ATOM 2306 C CA . GLY A 1 276 ? 4.524 7.402 -2.330 1.00 71.50 276 GLY A CA 1
ATOM 2307 C C . GLY A 1 276 ? 4.621 8.523 -3.372 1.00 71.50 276 GLY A C 1
ATOM 2308 O O . GLY A 1 276 ? 4.787 8.245 -4.564 1.00 71.50 276 GLY A O 1
ATOM 2309 N N . ALA A 1 277 ? 4.572 9.794 -2.948 1.00 72.44 277 ALA A N 1
ATOM 2310 C CA . ALA A 1 277 ? 4.656 10.941 -3.838 1.00 72.44 277 ALA A CA 1
ATOM 2311 C C . ALA A 1 277 ? 5.997 11.043 -4.563 1.00 72.44 277 ALA A C 1
ATOM 2313 O O . ALA A 1 277 ? 6.054 11.775 -5.535 1.00 72.44 277 ALA A O 1
ATOM 2314 N N . ARG A 1 278 ? 7.083 10.389 -4.142 1.00 70.56 278 ARG A N 1
ATOM 2315 C CA . ARG A 1 278 ? 8.374 10.533 -4.840 1.00 70.56 278 ARG A CA 1
ATOM 2316 C C . ARG A 1 278 ? 8.745 9.314 -5.675 1.00 70.56 278 ARG A C 1
ATOM 2318 O O . ARG A 1 278 ? 9.414 9.477 -6.691 1.00 70.56 278 ARG A O 1
ATOM 2325 N N . ASN A 1 279 ? 8.302 8.119 -5.284 1.00 63.69 279 ASN A N 1
ATOM 2326 C CA . ASN A 1 279 ? 8.682 6.855 -5.932 1.00 63.69 279 ASN A CA 1
ATOM 2327 C C . ASN A 1 279 ? 7.696 6.410 -7.043 1.00 63.69 279 ASN A C 1
ATOM 2329 O O . ASN A 1 279 ? 8.109 5.736 -7.982 1.00 63.69 279 ASN A O 1
ATOM 2333 N N . GLU A 1 280 ? 6.451 6.906 -7.024 1.00 70.50 280 GLU A N 1
ATOM 2334 C CA . GLU A 1 280 ? 5.526 7.111 -8.162 1.00 70.50 280 GLU A CA 1
ATOM 2335 C C . GLU A 1 280 ? 4.914 5.986 -9.029 1.00 70.50 280 GLU A C 1
ATOM 2337 O O . GLU A 1 280 ? 4.315 6.311 -10.065 1.00 70.50 280 GLU A O 1
ATOM 2342 N N . PRO A 1 281 ? 4.867 4.701 -8.649 1.00 81.94 281 PRO A N 1
ATOM 2343 C CA . PRO A 1 281 ? 3.743 3.889 -9.099 1.00 81.94 281 PRO A CA 1
ATOM 2344 C C . PRO A 1 281 ? 2.446 4.387 -8.434 1.00 81.94 281 PRO A C 1
ATOM 2346 O O . PRO A 1 281 ? 2.395 4.549 -7.220 1.00 81.94 281 PRO A O 1
ATOM 2349 N N . ASN A 1 282 ? 1.363 4.601 -9.192 1.00 88.38 282 ASN A N 1
ATOM 2350 C CA . ASN A 1 282 ? 0.030 4.616 -8.576 1.00 88.38 282 ASN A CA 1
ATOM 2351 C C . ASN A 1 282 ? -0.367 3.155 -8.313 1.00 88.38 282 ASN A C 1
ATOM 2353 O O . ASN A 1 282 ? -0.648 2.401 -9.251 1.00 88.38 282 ASN A O 1
ATOM 2357 N N . HIS A 1 283 ? -0.369 2.763 -7.037 1.00 89.88 283 HIS A N 1
ATOM 2358 C CA . HIS A 1 283 ? -0.617 1.384 -6.614 1.00 89.88 283 HIS A CA 1
ATOM 2359 C C . HIS A 1 283 ? -1.996 0.884 -7.061 1.00 89.88 283 HIS A C 1
ATOM 2361 O O . HIS A 1 283 ? -2.120 -0.265 -7.478 1.00 89.88 283 HIS A O 1
ATOM 2367 N N . TRP A 1 284 ? -3.016 1.748 -7.057 1.00 90.94 284 TRP A N 1
ATOM 2368 C CA . TRP A 1 284 ? -4.371 1.399 -7.489 1.00 90.94 284 TRP A CA 1
ATOM 2369 C C . TRP A 1 284 ? -4.454 1.179 -9.001 1.00 90.94 284 TRP A C 1
ATOM 2371 O O . TRP A 1 284 ? -5.106 0.236 -9.446 1.00 90.94 284 TRP A O 1
ATOM 2381 N N . ASP A 1 285 ? -3.748 1.993 -9.796 1.00 91.19 285 ASP A N 1
ATOM 2382 C CA . ASP A 1 285 ? -3.693 1.822 -11.254 1.00 91.19 285 ASP A CA 1
ATOM 2383 C C . ASP A 1 285 ? -2.993 0.516 -11.638 1.00 91.19 285 ASP A C 1
ATOM 2385 O O . ASP A 1 285 ? -3.498 -0.233 -12.474 1.00 91.19 285 ASP A O 1
ATOM 2389 N N . ILE A 1 286 ? -1.839 0.225 -11.027 1.00 91.31 286 ILE A N 1
ATOM 2390 C CA . ILE A 1 286 ? -1.097 -1.020 -11.279 1.00 91.31 286 ILE A CA 1
ATOM 2391 C C . ILE A 1 286 ? -1.877 -2.223 -10.752 1.00 91.31 286 ILE A C 1
ATOM 2393 O O . ILE A 1 286 ? -1.984 -3.239 -11.444 1.00 91.31 286 ILE A O 1
ATOM 2397 N N . GLY A 1 287 ? -2.504 -2.065 -9.586 1.00 90.94 287 GLY A N 1
ATOM 2398 C CA . GLY A 1 287 ? -3.433 -3.016 -8.998 1.00 90.94 287 GLY A CA 1
ATOM 2399 C C . GLY A 1 287 ? -4.581 -3.386 -9.930 1.00 90.94 287 GLY A C 1
ATOM 2400 O O . GLY A 1 287 ? -5.062 -4.506 -9.836 1.00 90.94 287 GLY A O 1
ATOM 2401 N N . GLY A 1 288 ? -4.965 -2.534 -10.887 1.00 92.94 288 GLY A N 1
ATOM 2402 C CA . GLY A 1 288 ? -5.968 -2.823 -11.919 1.00 92.94 288 GLY A CA 1
ATOM 2403 C C . GLY A 1 288 ? -5.449 -3.553 -13.169 1.00 92.94 288 GLY A C 1
ATOM 2404 O O . GLY A 1 288 ? -6.254 -3.980 -13.993 1.00 92.94 288 GLY A O 1
ATOM 2405 N N . ILE A 1 289 ? -4.132 -3.733 -13.331 1.00 95.31 289 ILE A N 1
ATOM 2406 C CA . ILE A 1 289 ? -3.513 -4.203 -14.587 1.00 95.31 289 ILE A CA 1
ATOM 2407 C C . ILE A 1 289 ? -3.115 -5.680 -14.545 1.00 95.31 289 ILE A C 1
ATOM 2409 O O . ILE A 1 289 ? -3.535 -6.442 -15.410 1.00 95.31 289 ILE A O 1
ATOM 2413 N N . THR A 1 290 ? -2.278 -6.086 -13.588 1.00 93.75 290 THR A N 1
ATOM 2414 C CA . THR A 1 290 ? -1.746 -7.461 -13.497 1.00 93.75 290 THR A CA 1
ATOM 2415 C C . THR A 1 290 ? -2.763 -8.412 -12.881 1.00 93.75 290 THR A C 1
ATOM 2417 O O . THR A 1 290 ? -3.676 -7.960 -12.202 1.00 93.75 290 THR A O 1
ATOM 2420 N N . ASP A 1 291 ? -2.649 -9.729 -13.070 1.00 93.88 291 ASP A N 1
ATOM 2421 C CA . ASP A 1 291 ? -3.625 -10.649 -12.458 1.00 93.88 291 ASP A CA 1
ATOM 2422 C C . ASP A 1 291 ? -3.514 -10.671 -10.924 1.00 93.88 291 ASP A C 1
ATOM 2424 O O . ASP A 1 291 ? -4.515 -10.823 -10.226 1.00 93.88 291 ASP A O 1
ATOM 2428 N N . ILE A 1 292 ? -2.298 -10.466 -10.417 1.00 93.12 292 ILE A N 1
ATOM 2429 C CA . ILE A 1 292 ? -1.964 -10.355 -8.998 1.00 93.12 292 ILE A CA 1
ATOM 2430 C C . ILE A 1 292 ? -1.194 -9.057 -8.748 1.00 93.12 292 ILE A C 1
ATOM 2432 O O . ILE A 1 292 ? -0.343 -8.673 -9.555 1.00 93.12 292 ILE A O 1
ATOM 2436 N N . ILE A 1 293 ? -1.451 -8.416 -7.608 1.00 92.19 293 ILE A N 1
ATOM 2437 C CA . ILE A 1 293 ? -0.658 -7.291 -7.111 1.00 92.19 293 ILE A CA 1
ATOM 2438 C C . ILE A 1 293 ? 0.137 -7.723 -5.880 1.00 92.19 293 ILE A C 1
ATOM 2440 O O . ILE A 1 293 ? -0.409 -8.319 -4.949 1.00 92.19 293 ILE A O 1
ATOM 2444 N N . GLY A 1 294 ? 1.440 -7.466 -5.908 1.00 93.50 294 GLY A N 1
ATOM 2445 C CA . GLY A 1 294 ? 2.344 -7.787 -4.817 1.00 93.50 294 GLY A CA 1
ATOM 2446 C C . GLY A 1 294 ? 2.841 -6.535 -4.111 1.00 93.50 294 GLY A C 1
ATOM 2447 O O . GLY A 1 294 ? 3.083 -5.528 -4.772 1.00 93.50 294 GLY A O 1
ATOM 2448 N N . HIS A 1 295 ? 3.018 -6.615 -2.794 1.00 92.81 295 HIS A N 1
ATOM 2449 C CA . HIS A 1 295 ? 3.652 -5.568 -2.000 1.00 92.81 295 HIS A CA 1
ATOM 2450 C C . HIS A 1 295 ? 4.824 -6.139 -1.197 1.00 92.81 295 HIS A C 1
ATOM 2452 O O . HIS A 1 295 ? 4.670 -7.130 -0.487 1.00 92.81 295 HIS A O 1
ATOM 2458 N N . ASP A 1 296 ? 5.987 -5.518 -1.341 1.00 91.75 296 ASP A N 1
ATOM 2459 C CA . ASP A 1 296 ? 7.241 -5.910 -0.708 1.00 91.75 296 ASP A CA 1
ATOM 2460 C C . ASP A 1 296 ? 7.342 -5.309 0.695 1.00 91.75 296 ASP A C 1
ATOM 2462 O O . ASP A 1 296 ? 7.071 -4.120 0.891 1.00 91.75 296 ASP A O 1
ATOM 2466 N N . ILE A 1 297 ? 7.742 -6.121 1.675 1.00 87.94 297 ILE A N 1
ATOM 2467 C CA . ILE A 1 297 ? 7.689 -5.773 3.095 1.00 87.94 297 ILE A CA 1
ATOM 2468 C C . ILE A 1 297 ? 9.042 -6.022 3.769 1.00 87.94 297 ILE A C 1
ATOM 2470 O O . ILE A 1 297 ? 9.513 -7.155 3.889 1.00 87.94 297 ILE A O 1
ATOM 2474 N N . TYR A 1 298 ? 9.615 -4.929 4.279 1.00 87.25 298 TYR A N 1
ATOM 2475 C CA . TYR A 1 298 ? 10.886 -4.887 5.005 1.00 87.25 298 TYR A CA 1
ATOM 2476 C C . TYR A 1 298 ? 10.716 -4.157 6.343 1.00 87.25 298 TYR A C 1
ATOM 2478 O O . TYR A 1 298 ? 10.907 -2.938 6.420 1.00 87.25 298 TYR A O 1
ATOM 2486 N N . PRO A 1 299 ? 10.272 -4.851 7.406 1.00 82.06 299 PRO A N 1
ATOM 2487 C CA . PRO A 1 299 ? 9.937 -4.193 8.667 1.00 82.06 299 PRO A CA 1
ATOM 2488 C C . PRO A 1 299 ? 11.147 -3.544 9.360 1.00 82.06 299 PRO A C 1
ATOM 2490 O O . PRO A 1 299 ? 10.988 -2.528 10.045 1.00 82.06 299 PRO A O 1
ATOM 2493 N N . SER A 1 300 ? 12.365 -4.069 9.170 1.00 73.88 300 SER A N 1
ATOM 2494 C CA . SER A 1 300 ? 13.557 -3.527 9.838 1.00 73.88 300 SER A CA 1
ATOM 2495 C C . SER A 1 300 ? 14.005 -2.162 9.305 1.00 73.88 300 SER A C 1
ATOM 2497 O O . SER A 1 300 ? 14.495 -1.339 10.083 1.00 73.88 300 SER A O 1
ATOM 2499 N N . GLU A 1 301 ? 13.776 -1.867 8.021 1.00 68.94 301 GLU A N 1
ATOM 2500 C CA . GLU A 1 301 ? 14.048 -0.551 7.417 1.00 68.94 301 GLU A CA 1
ATOM 2501 C C . GLU A 1 301 ? 13.091 0.537 7.935 1.00 68.94 301 GLU A C 1
ATOM 2503 O O . GLU A 1 301 ? 13.354 1.731 7.811 1.00 68.94 301 GLU A O 1
ATOM 2508 N N . ASN A 1 302 ? 11.990 0.128 8.564 1.00 61.41 302 ASN A N 1
ATOM 2509 C CA . ASN A 1 302 ? 10.837 0.966 8.862 1.00 61.41 302 ASN A CA 1
ATOM 2510 C C . ASN A 1 302 ? 10.600 1.181 10.375 1.00 61.41 302 ASN A C 1
ATOM 2512 O O . ASN A 1 302 ? 9.530 1.617 10.784 1.00 61.41 302 ASN A O 1
ATOM 2516 N N . ASN A 1 303 ? 11.610 0.929 11.223 1.00 61.12 303 ASN A N 1
ATOM 2517 C CA . ASN A 1 303 ? 11.558 1.129 12.685 1.00 61.12 303 ASN A CA 1
ATOM 2518 C C . ASN A 1 303 ? 10.447 0.338 13.422 1.00 61.12 303 ASN A C 1
ATOM 2520 O O . ASN A 1 303 ? 9.953 0.813 14.443 1.00 61.12 303 ASN A O 1
ATOM 2524 N N . PHE A 1 304 ? 10.103 -0.879 12.995 1.00 63.12 304 PHE A N 1
ATOM 2525 C CA . PHE A 1 304 ? 9.010 -1.681 13.578 1.00 63.12 304 PHE A CA 1
ATOM 2526 C C . PHE A 1 304 ? 9.011 -1.793 15.121 1.00 63.12 304 PHE A C 1
ATOM 2528 O O . PHE A 1 304 ? 7.977 -1.643 15.763 1.00 63.12 304 PHE A O 1
ATOM 2535 N N . ARG A 1 305 ? 10.188 -1.912 15.758 1.00 62.91 305 ARG A N 1
ATOM 2536 C CA . ARG A 1 305 ? 10.316 -1.891 17.236 1.00 62.91 305 ARG A CA 1
ATOM 2537 C C . ARG A 1 305 ? 9.831 -0.590 17.893 1.00 62.91 305 ARG A C 1
ATOM 2539 O O . ARG A 1 305 ? 9.395 -0.586 19.045 1.00 62.91 305 ARG A O 1
ATOM 2546 N N . LYS A 1 306 ? 9.971 0.543 17.206 1.00 70.12 306 LYS A N 1
ATOM 2547 C CA . LYS A 1 306 ? 9.560 1.852 17.730 1.00 70.12 306 LYS A CA 1
ATOM 2548 C C . LYS A 1 306 ? 8.077 2.107 17.497 1.00 70.12 306 LYS A C 1
ATOM 2550 O O . LYS A 1 306 ? 7.463 2.721 18.362 1.00 70.12 306 LYS A O 1
ATOM 2555 N N . ASP A 1 307 ? 7.539 1.628 16.378 1.00 81.12 307 ASP A N 1
ATOM 2556 C CA . ASP A 1 307 ? 6.147 1.821 15.971 1.00 81.12 307 ASP A CA 1
ATOM 2557 C C . ASP A 1 307 ? 5.560 0.516 15.390 1.00 81.12 307 ASP A C 1
ATOM 2559 O O . ASP A 1 307 ? 5.617 0.299 14.176 1.00 81.12 307 ASP A O 1
ATOM 2563 N N . PRO A 1 308 ? 5.003 -0.362 16.248 1.00 81.62 308 PRO A N 1
ATOM 2564 C CA . PRO A 1 308 ? 4.356 -1.610 15.830 1.00 81.62 308 PRO A CA 1
ATOM 2565 C C . PRO A 1 308 ? 3.229 -1.411 14.811 1.00 81.62 308 PRO A C 1
ATOM 2567 O O . PRO A 1 308 ? 3.086 -2.183 13.865 1.00 81.62 308 PRO A O 1
ATOM 2570 N N . SER A 1 309 ? 2.462 -0.327 14.951 1.00 88.44 309 SER A N 1
ATOM 2571 C CA . SER A 1 309 ? 1.318 -0.037 14.078 1.00 88.44 309 SER A CA 1
ATOM 2572 C C . SER A 1 309 ? 1.727 0.275 12.632 1.00 88.44 309 SER A C 1
ATOM 2574 O O . SER A 1 309 ? 0.894 0.253 11.724 1.00 88.44 309 SER A O 1
ATOM 2576 N N . PHE A 1 310 ? 3.010 0.564 12.387 1.00 86.38 310 PHE A N 1
ATOM 2577 C CA . PHE A 1 310 ? 3.510 0.920 11.065 1.00 86.38 310 PHE A CA 1
ATOM 2578 C C . PHE A 1 310 ? 3.437 -0.242 10.070 1.00 86.38 310 PHE A C 1
ATOM 2580 O O . PHE A 1 310 ? 3.098 -0.019 8.912 1.00 86.38 310 PHE A O 1
ATOM 2587 N N . SER A 1 311 ? 3.695 -1.490 10.478 1.00 85.75 311 SER A N 1
ATOM 2588 C CA . SER A 1 311 ? 3.506 -2.614 9.544 1.00 85.75 311 SER A CA 1
ATOM 2589 C C . SER A 1 311 ? 2.035 -2.847 9.246 1.00 85.75 311 SER A C 1
ATOM 2591 O O . SER A 1 311 ? 1.697 -3.048 8.081 1.00 85.75 311 SER A O 1
ATOM 2593 N N . SER A 1 312 ? 1.168 -2.733 10.257 1.00 90.62 312 SER A N 1
ATOM 2594 C CA . SER A 1 312 ? -0.281 -2.790 10.059 1.00 90.62 312 SER A CA 1
ATOM 2595 C C . SER A 1 312 ? -0.746 -1.745 9.041 1.00 90.62 312 SER A C 1
ATOM 2597 O O . SER A 1 312 ? -1.419 -2.075 8.075 1.00 90.62 312 SER A O 1
ATOM 2599 N N . TRP A 1 313 ? -0.263 -0.507 9.156 1.00 90.50 313 TRP A N 1
ATOM 2600 C CA . TRP A 1 313 ? -0.502 0.568 8.187 1.00 90.50 313 TRP A CA 1
ATOM 2601 C C . TRP A 1 313 ? -0.116 0.205 6.742 1.00 90.50 313 TRP A C 1
ATOM 2603 O O . TRP A 1 313 ? -0.888 0.458 5.813 1.00 90.50 313 TRP A O 1
ATOM 2613 N N . PHE A 1 314 ? 1.053 -0.414 6.540 1.00 89.50 314 PHE A N 1
ATOM 2614 C CA . PHE A 1 314 ? 1.484 -0.884 5.216 1.00 89.50 314 PHE A CA 1
ATOM 2615 C C . PHE A 1 314 ? 0.559 -1.973 4.678 1.00 89.50 314 PHE A C 1
ATOM 2617 O O . PHE A 1 314 ? 0.143 -1.914 3.517 1.00 89.50 314 PHE A O 1
ATOM 2624 N N . PHE A 1 315 ? 0.248 -2.967 5.508 1.00 92.19 315 PHE A N 1
ATOM 2625 C CA . PHE A 1 315 ? -0.577 -4.093 5.103 1.00 92.19 315 PHE A CA 1
ATOM 2626 C C . PHE A 1 315 ? -2.031 -3.696 4.856 1.00 92.19 315 PHE A C 1
ATOM 2628 O O . PHE A 1 315 ? -2.604 -4.146 3.868 1.00 92.19 315 PHE A O 1
ATOM 2635 N N . ASP A 1 316 ? -2.607 -2.812 5.667 1.00 94.50 316 ASP A N 1
ATOM 2636 C CA . ASP A 1 316 ? -3.966 -2.300 5.479 1.00 94.50 316 ASP A CA 1
ATOM 2637 C C . ASP A 1 316 ? -4.096 -1.612 4.115 1.00 94.50 316 ASP A C 1
ATOM 2639 O O . ASP A 1 316 ? -5.067 -1.835 3.387 1.00 94.50 316 ASP A O 1
ATOM 2643 N N . PHE A 1 317 ? -3.091 -0.833 3.700 1.00 93.88 317 PHE A N 1
ATOM 2644 C CA . PHE A 1 317 ? -3.058 -0.229 2.367 1.00 93.88 317 PHE A CA 1
ATOM 2645 C C . PHE A 1 317 ? -2.871 -1.262 1.255 1.00 93.88 317 PHE A C 1
ATOM 2647 O O . PHE A 1 317 ? -3.636 -1.275 0.287 1.00 93.88 317 PHE A O 1
ATOM 2654 N N . ALA A 1 318 ? -1.885 -2.149 1.394 1.00 92.62 318 ALA A N 1
ATOM 2655 C CA . ALA A 1 318 ? -1.592 -3.190 0.413 1.00 92.62 318 ALA A CA 1
ATOM 2656 C C . ALA A 1 318 ? -2.798 -4.117 0.178 1.00 92.62 318 ALA A C 1
ATOM 2658 O O . ALA A 1 318 ? -3.146 -4.416 -0.972 1.00 92.62 318 ALA A O 1
ATOM 2659 N N . TYR A 1 319 ? -3.469 -4.520 1.260 1.00 93.94 319 TYR A N 1
ATOM 2660 C CA . TYR A 1 319 ? -4.695 -5.305 1.226 1.00 93.94 319 TYR A CA 1
ATOM 2661 C C . TYR A 1 319 ? -5.811 -4.523 0.544 1.00 93.94 319 TYR A C 1
ATOM 2663 O O . TYR A 1 319 ? -6.471 -5.059 -0.342 1.00 93.94 319 TYR A O 1
ATOM 2671 N N . SER A 1 320 ? -5.981 -3.242 0.883 1.00 94.12 320 SER A N 1
ATOM 2672 C CA . SER A 1 320 ? -7.011 -2.391 0.283 1.00 94.12 320 SER A CA 1
ATOM 2673 C C . SER A 1 320 ? -6.862 -2.269 -1.235 1.00 94.12 320 SER A C 1
ATOM 2675 O O . SER A 1 320 ? -7.855 -2.398 -1.953 1.00 94.12 320 SER A O 1
ATOM 2677 N N . VAL A 1 321 ? -5.637 -2.093 -1.743 1.00 92.94 321 VAL A N 1
ATOM 2678 C CA . VAL A 1 321 ? -5.354 -2.050 -3.190 1.00 92.94 321 VAL A CA 1
ATOM 2679 C C . VAL A 1 321 ? -5.760 -3.354 -3.874 1.00 92.94 321 VAL A C 1
ATOM 2681 O O . VAL A 1 321 ? -6.390 -3.326 -4.934 1.00 92.94 321 VAL A O 1
ATOM 2684 N N . ALA A 1 322 ? -5.417 -4.501 -3.282 1.00 92.81 322 ALA A N 1
ATOM 2685 C CA . ALA A 1 322 ? -5.778 -5.804 -3.830 1.00 92.81 322 ALA A CA 1
ATOM 2686 C C . ALA A 1 322 ? -7.295 -6.050 -3.768 1.00 92.81 322 ALA A C 1
ATOM 2688 O O . ALA A 1 322 ? -7.897 -6.442 -4.769 1.00 92.81 322 ALA A O 1
ATOM 2689 N N . HIS A 1 323 ? -7.906 -5.781 -2.615 1.00 91.81 323 HIS A N 1
ATOM 2690 C CA . HIS A 1 323 ? -9.313 -6.031 -2.327 1.00 91.81 323 HIS A CA 1
ATOM 2691 C C . HIS A 1 323 ? -10.237 -5.287 -3.297 1.00 91.81 323 HIS A C 1
ATOM 2693 O O . HIS A 1 323 ? -11.046 -5.923 -3.968 1.00 91.81 323 HIS A O 1
ATOM 2699 N N . HIS A 1 324 ? -10.056 -3.972 -3.459 1.00 91.50 324 HIS A N 1
ATOM 2700 C CA . HIS A 1 324 ? -10.892 -3.154 -4.349 1.00 91.50 324 HIS A CA 1
ATOM 2701 C C . HIS A 1 324 ? -10.728 -3.492 -5.838 1.00 91.50 324 HIS A C 1
ATOM 2703 O O . HIS A 1 324 ? -11.587 -3.163 -6.650 1.00 91.50 324 HIS A O 1
ATOM 2709 N N . ASN A 1 325 ? -9.633 -4.159 -6.211 1.00 91.19 325 ASN A N 1
ATOM 2710 C CA . ASN A 1 325 ? -9.400 -4.645 -7.571 1.00 91.19 325 ASN A CA 1
ATOM 2711 C C . ASN A 1 325 ? -9.824 -6.116 -7.767 1.00 91.19 325 ASN A C 1
ATOM 2713 O O . ASN A 1 325 ? -9.428 -6.734 -8.761 1.00 91.19 325 ASN A O 1
ATOM 2717 N N . ASP A 1 326 ? -10.592 -6.697 -6.835 1.00 90.44 326 ASP A N 1
ATOM 2718 C CA . ASP A 1 326 ? -11.016 -8.105 -6.836 1.00 90.44 326 ASP A CA 1
ATOM 2719 C C . ASP A 1 326 ? -9.844 -9.097 -6.945 1.00 90.44 326 ASP A C 1
ATOM 2721 O O . ASP A 1 326 ? -9.903 -10.102 -7.676 1.00 90.44 326 ASP A O 1
ATOM 2725 N N . LYS A 1 327 ? -8.755 -8.799 -6.229 1.00 91.00 327 LYS A N 1
ATOM 2726 C CA . LYS A 1 327 ? -7.499 -9.559 -6.221 1.00 91.00 327 LYS A CA 1
ATOM 2727 C C . LYS A 1 327 ? -7.124 -9.997 -4.812 1.00 91.00 327 LYS A C 1
ATOM 2729 O O . LYS A 1 327 ? -7.711 -9.586 -3.815 1.00 91.00 327 LYS A O 1
ATOM 2734 N N . THR A 1 328 ? -6.143 -10.886 -4.746 1.00 89.00 328 THR A N 1
ATOM 2735 C CA . THR A 1 328 ? -5.513 -11.320 -3.499 1.00 89.00 328 THR A CA 1
ATOM 2736 C C . THR A 1 328 ? -4.207 -10.568 -3.297 1.00 89.00 328 THR A C 1
ATOM 2738 O O . THR A 1 328 ? -3.451 -10.401 -4.256 1.00 89.00 328 THR A O 1
ATOM 2741 N N . MET A 1 329 ? -3.916 -10.170 -2.060 1.00 92.19 329 MET A N 1
ATOM 2742 C CA . MET A 1 329 ? -2.630 -9.573 -1.708 1.00 92.19 329 MET A CA 1
ATOM 2743 C C . MET A 1 329 ? -1.539 -10.647 -1.700 1.00 92.19 329 MET A C 1
ATOM 2745 O O . MET A 1 329 ? -1.681 -11.677 -1.040 1.00 92.19 329 MET A O 1
ATOM 2749 N N . TRP A 1 330 ? -0.450 -10.418 -2.430 1.00 95.19 330 TRP A N 1
ATOM 2750 C CA . TRP A 1 330 ? 0.775 -11.215 -2.326 1.00 95.19 330 TRP A CA 1
ATOM 2751 C C . TRP A 1 330 ? 1.877 -10.399 -1.655 1.00 95.19 330 TRP A C 1
ATOM 2753 O O . TRP A 1 330 ? 1.902 -9.177 -1.794 1.00 95.19 330 TRP A O 1
ATOM 2763 N N . VAL A 1 331 ? 2.808 -11.088 -0.992 1.00 96.62 331 VAL A N 1
ATOM 2764 C CA . VAL A 1 331 ? 4.048 -10.511 -0.455 1.00 96.62 331 VAL A CA 1
ATOM 2765 C C . VAL A 1 331 ? 5.236 -11.123 -1.212 1.00 96.62 331 VAL A C 1
ATOM 2767 O O . VAL A 1 331 ? 5.709 -12.198 -0.835 1.00 96.62 331 VAL A O 1
ATOM 2770 N N . PRO A 1 332 ? 5.672 -10.524 -2.341 1.00 95.81 332 PRO A N 1
ATOM 2771 C CA . PRO A 1 332 ? 6.735 -11.073 -3.190 1.00 95.81 332 PRO A CA 1
ATOM 2772 C C . PRO A 1 332 ? 8.148 -10.920 -2.634 1.00 95.81 332 PRO A C 1
ATOM 2774 O O . PRO A 1 332 ? 9.061 -11.605 -3.100 1.00 95.81 332 PRO A O 1
ATOM 2777 N N . GLU A 1 333 ? 8.324 -10.017 -1.679 1.00 94.69 333 GLU A N 1
ATOM 2778 C CA . GLU A 1 333 ? 9.547 -9.863 -0.911 1.00 94.69 333 GLU A CA 1
ATOM 2779 C C . GLU A 1 333 ? 9.170 -9.708 0.558 1.00 94.69 333 GLU A C 1
ATOM 2781 O O . GLU A 1 333 ? 8.515 -8.744 0.951 1.00 94.69 333 GLU A O 1
ATOM 2786 N N . LEU A 1 334 ? 9.578 -10.682 1.361 1.00 95.00 334 LEU A N 1
ATOM 2787 C CA . LEU A 1 334 ? 9.498 -10.660 2.811 1.00 95.00 334 LEU A CA 1
ATOM 2788 C C . LEU A 1 334 ? 10.912 -10.717 3.374 1.00 95.00 334 LEU A C 1
ATOM 2790 O O . LEU A 1 334 ? 11.681 -11.624 3.040 1.00 95.00 334 LEU A O 1
ATOM 2794 N N . GLU A 1 335 ? 11.254 -9.764 4.232 1.00 93.44 335 GLU A N 1
ATOM 2795 C CA . GLU A 1 335 ? 12.558 -9.726 4.885 1.00 93.44 335 GLU A CA 1
ATOM 2796 C C . GLU A 1 335 ? 12.902 -11.064 5.562 1.00 93.44 335 GLU A C 1
ATOM 2798 O O . GLU A 1 335 ? 12.134 -11.612 6.353 1.00 93.44 335 GLU A O 1
ATOM 2803 N N . SER A 1 336 ? 14.078 -11.599 5.234 1.00 94.62 336 SER A N 1
ATOM 2804 C CA . SER A 1 336 ? 14.495 -12.952 5.630 1.00 94.62 336 SER A CA 1
ATOM 2805 C C . SER A 1 336 ? 15.756 -12.988 6.500 1.00 94.62 336 SER A C 1
ATOM 2807 O O . SER A 1 336 ? 16.222 -14.051 6.922 1.00 94.62 336 SER A O 1
ATOM 2809 N N . GLY A 1 337 ? 16.324 -11.817 6.779 1.00 91.69 337 GLY A N 1
ATOM 2810 C CA . GLY A 1 337 ? 17.534 -11.640 7.559 1.00 91.69 337 GLY A CA 1
ATOM 2811 C C . GLY A 1 337 ? 17.945 -10.170 7.634 1.00 91.69 337 GLY A C 1
ATOM 2812 O O . GLY A 1 337 ? 17.250 -9.319 7.088 1.00 91.69 337 GLY A O 1
ATOM 2813 N N . PRO A 1 338 ? 19.067 -9.875 8.311 1.00 88.75 338 PRO A N 1
ATOM 2814 C CA . PRO A 1 338 ? 19.541 -8.506 8.482 1.00 88.75 338 PRO A CA 1
ATOM 2815 C C . PRO A 1 338 ? 19.762 -7.817 7.126 1.00 88.75 338 PRO A C 1
ATOM 2817 O O . PRO A 1 338 ? 20.486 -8.360 6.296 1.00 88.75 338 PRO A O 1
ATOM 2820 N N . ILE A 1 339 ? 19.194 -6.627 6.917 1.00 86.19 339 ILE A N 1
ATOM 2821 C CA . ILE A 1 339 ? 19.278 -5.891 5.644 1.00 86.19 339 ILE A CA 1
ATOM 2822 C C . ILE A 1 339 ? 19.988 -4.542 5.808 1.00 86.19 339 ILE A C 1
ATOM 2824 O O . ILE A 1 339 ? 19.688 -3.768 6.716 1.00 86.19 339 ILE A O 1
ATOM 2828 N N . GLY A 1 340 ? 20.944 -4.248 4.924 1.00 82.44 340 GLY A N 1
ATOM 2829 C CA . GLY A 1 340 ? 21.625 -2.955 4.833 1.00 82.44 340 GLY A CA 1
ATOM 2830 C C . GLY A 1 340 ? 23.040 -2.909 5.425 1.00 82.44 340 GLY A C 1
ATOM 2831 O O . GLY A 1 340 ? 23.667 -3.919 5.741 1.00 82.44 340 GLY A O 1
ATOM 2832 N N . GLY A 1 341 ? 23.578 -1.688 5.535 1.00 76.38 341 GLY A N 1
ATOM 2833 C CA . GLY A 1 341 ? 24.832 -1.397 6.244 1.00 76.38 341 GLY A CA 1
ATOM 2834 C C . GLY A 1 341 ? 26.145 -1.774 5.545 1.00 76.38 341 GLY A C 1
ATOM 2835 O O . GLY A 1 341 ? 27.216 -1.557 6.114 1.00 76.38 341 GLY A O 1
ATOM 2836 N N . PHE A 1 342 ? 26.096 -2.285 4.307 1.00 83.31 342 PHE A N 1
ATOM 2837 C CA . PHE A 1 342 ? 27.279 -2.749 3.564 1.00 83.31 342 PHE A CA 1
ATOM 2838 C C . PHE A 1 342 ? 28.213 -3.596 4.460 1.00 83.31 342 PHE A C 1
ATOM 2840 O O . PHE A 1 342 ? 27.751 -4.344 5.321 1.00 83.31 342 PHE A O 1
ATOM 2847 N N . SER A 1 343 ? 29.534 -3.464 4.314 1.00 84.31 343 SER A N 1
ATOM 2848 C CA . SER A 1 343 ? 30.513 -4.192 5.120 1.00 84.31 343 SER A CA 1
ATOM 2849 C C . SER A 1 343 ? 30.450 -3.869 6.615 1.00 84.31 343 SER A C 1
ATOM 2851 O O . SER A 1 343 ? 31.035 -4.606 7.405 1.00 84.31 343 SER A O 1
ATOM 2853 N N . ALA A 1 344 ? 29.818 -2.757 7.012 1.00 85.12 344 ALA A N 1
ATOM 2854 C CA . ALA A 1 344 ? 29.660 -2.391 8.419 1.00 85.12 344 ALA A CA 1
ATOM 2855 C C . ALA A 1 344 ? 28.510 -3.158 9.092 1.00 85.12 344 ALA A C 1
ATOM 2857 O O . ALA A 1 344 ? 28.474 -3.238 10.319 1.00 85.12 344 ALA A O 1
ATOM 2858 N N . GLY A 1 345 ? 27.626 -3.762 8.295 1.00 79.19 345 GLY A N 1
ATOM 2859 C CA . GLY A 1 345 ? 26.437 -4.451 8.766 1.00 79.19 345 GLY A CA 1
ATOM 2860 C C . GLY A 1 345 ? 25.310 -3.489 9.157 1.00 79.19 345 GLY A C 1
ATOM 2861 O O . GLY A 1 345 ? 25.536 -2.290 9.353 1.00 79.19 345 GLY A O 1
ATOM 2862 N N . PRO A 1 346 ? 24.073 -3.996 9.222 1.00 82.75 346 PRO A N 1
ATOM 2863 C CA . PRO A 1 346 ? 22.903 -3.168 9.465 1.00 82.75 346 PRO A CA 1
ATOM 2864 C C . PRO A 1 346 ? 22.769 -2.747 10.928 1.00 82.75 346 PRO A C 1
ATOM 2866 O O . PRO A 1 346 ? 23.324 -3.367 11.834 1.00 82.75 346 PRO A O 1
ATOM 2869 N N . ASN A 1 347 ? 21.968 -1.705 11.165 1.00 77.44 347 ASN A N 1
ATOM 2870 C CA . ASN A 1 347 ? 21.647 -1.235 12.518 1.00 77.44 347 ASN A CA 1
ATOM 2871 C C . ASN A 1 347 ? 20.747 -2.217 13.285 1.00 77.44 347 ASN A C 1
ATOM 2873 O O . ASN A 1 347 ? 20.697 -2.176 14.514 1.00 77.44 347 ASN A O 1
ATOM 2877 N N . PHE A 1 348 ? 20.026 -3.077 12.564 1.00 81.12 348 PHE A N 1
ATOM 2878 C CA . PHE A 1 348 ? 19.125 -4.078 13.112 1.00 81.12 348 PHE A CA 1
ATOM 2879 C C . PHE A 1 348 ? 19.457 -5.454 12.540 1.00 81.12 348 PHE A C 1
ATOM 2881 O O . PHE A 1 348 ? 19.687 -5.604 11.341 1.00 81.12 348 PHE A O 1
ATOM 2888 N N . ALA A 1 349 ? 19.488 -6.458 13.413 1.00 86.25 349 ALA A N 1
ATOM 2889 C CA . ALA A 1 349 ? 19.798 -7.829 13.050 1.00 86.25 349 ALA A CA 1
ATOM 2890 C C . ALA A 1 349 ? 18.552 -8.704 13.191 1.00 86.25 349 ALA A C 1
ATOM 2892 O O . ALA A 1 349 ? 18.307 -9.261 14.258 1.00 86.25 349 ALA A O 1
ATOM 2893 N N . THR A 1 350 ? 17.812 -8.841 12.095 1.00 90.88 350 THR A N 1
ATOM 2894 C CA . THR A 1 350 ? 16.626 -9.697 11.987 1.00 90.88 350 THR A CA 1
ATOM 2895 C C . THR A 1 350 ? 16.963 -11.126 12.401 1.00 90.88 350 THR A C 1
ATOM 2897 O O . THR A 1 350 ? 17.879 -11.756 11.857 1.00 90.88 350 THR A O 1
ATOM 2900 N N . GLY A 1 351 ? 16.254 -11.619 13.410 1.00 93.06 351 GLY A N 1
ATOM 2901 C CA . GLY A 1 351 ? 16.427 -12.913 14.053 1.00 93.06 351 GLY A CA 1
ATOM 2902 C C . GLY A 1 351 ? 15.249 -13.867 13.826 1.00 93.06 351 GLY A C 1
ATOM 2903 O O . GLY A 1 351 ? 14.312 -13.554 13.098 1.00 93.06 351 GLY A O 1
ATOM 2904 N N . PRO A 1 352 ? 15.280 -15.070 14.427 1.00 95.69 352 PRO A N 1
ATOM 2905 C CA . PRO A 1 352 ? 14.234 -16.080 14.241 1.00 95.69 352 PRO A CA 1
ATOM 2906 C C . PRO A 1 352 ? 12.846 -15.630 14.721 1.00 95.69 352 PRO A C 1
ATOM 2908 O O . PRO A 1 352 ? 11.854 -15.945 14.070 1.00 95.69 352 PRO A O 1
ATOM 2911 N N . LEU A 1 353 ? 12.766 -14.876 15.821 1.00 94.44 353 LEU A N 1
ATOM 2912 C CA . LEU A 1 353 ? 11.488 -14.368 16.322 1.00 94.44 353 LEU A CA 1
ATOM 2913 C C . LEU A 1 353 ? 10.897 -13.284 15.406 1.00 94.44 353 LEU A C 1
ATOM 2915 O O . LEU A 1 353 ? 9.690 -13.254 15.192 1.00 94.44 353 LEU A O 1
ATOM 2919 N N . ASP A 1 354 ? 11.745 -12.455 14.787 1.00 93.81 354 ASP A N 1
ATOM 2920 C CA . ASP A 1 354 ? 11.311 -11.495 13.765 1.00 93.81 354 ASP A CA 1
ATOM 2921 C C . ASP A 1 354 ? 10.701 -12.214 12.564 1.00 93.81 354 ASP A C 1
ATOM 2923 O O . ASP A 1 354 ? 9.601 -11.877 12.143 1.00 93.81 354 ASP A O 1
ATOM 2927 N N . ILE A 1 355 ? 11.361 -13.268 12.067 1.00 95.69 355 ILE A N 1
ATOM 2928 C CA . ILE A 1 355 ? 10.822 -14.095 10.978 1.00 95.69 355 ILE A CA 1
ATOM 2929 C C . ILE A 1 355 ? 9.435 -14.616 11.340 1.00 95.69 355 ILE A C 1
ATOM 2931 O O . ILE A 1 355 ? 8.512 -14.493 10.537 1.00 95.69 355 ILE A O 1
ATOM 2935 N N . LYS A 1 356 ? 9.260 -15.161 12.546 1.00 96.12 356 LYS A N 1
ATOM 2936 C CA . LYS A 1 356 ? 7.955 -15.648 12.996 1.00 96.12 356 LYS A CA 1
ATOM 2937 C C . LYS A 1 356 ? 6.903 -14.532 12.977 1.00 96.12 356 LYS A C 1
ATOM 2939 O O . LYS A 1 356 ? 5.883 -14.693 12.307 1.00 96.12 356 LYS A O 1
ATOM 2944 N N . ARG A 1 357 ? 7.179 -13.388 13.612 1.00 94.75 357 ARG A N 1
ATOM 2945 C CA . ARG A 1 357 ? 6.258 -12.237 13.657 1.00 94.75 357 ARG A CA 1
ATOM 2946 C C . ARG A 1 357 ? 5.914 -11.689 12.275 1.00 94.75 357 ARG A C 1
ATOM 2948 O O . ARG A 1 357 ? 4.746 -11.442 11.986 1.00 94.75 357 ARG A O 1
ATOM 2955 N N . PHE A 1 358 ? 6.898 -11.555 11.387 1.00 94.50 358 PHE A N 1
ATOM 2956 C CA . PHE A 1 358 ? 6.683 -11.012 10.045 1.00 94.50 358 PHE A CA 1
ATOM 2957 C C . PHE A 1 358 ? 5.750 -11.898 9.216 1.00 94.50 358 PHE A C 1
ATOM 2959 O O . PHE A 1 358 ? 4.850 -11.386 8.556 1.00 94.50 358 PHE A O 1
ATOM 2966 N N . ASN A 1 359 ? 5.901 -13.225 9.295 1.00 96.25 359 ASN A N 1
ATOM 2967 C CA . ASN A 1 359 ? 4.987 -14.143 8.612 1.00 96.25 359 ASN A CA 1
ATOM 2968 C C . ASN A 1 359 ? 3.574 -14.110 9.220 1.00 96.25 359 ASN A C 1
ATOM 2970 O O . ASN A 1 359 ? 2.595 -14.140 8.474 1.00 96.25 359 ASN A O 1
ATOM 2974 N N . ILE A 1 360 ? 3.456 -14.025 10.552 1.00 96.69 360 ILE A N 1
ATOM 2975 C CA . ILE A 1 360 ? 2.159 -13.886 11.236 1.00 96.69 360 ILE A CA 1
ATOM 2976 C C . ILE A 1 360 ? 1.451 -12.608 10.775 1.00 96.69 360 ILE A C 1
ATOM 2978 O O . ILE A 1 360 ? 0.273 -12.671 10.436 1.00 96.69 360 ILE A O 1
ATOM 2982 N N . ALA A 1 361 ? 2.166 -11.483 10.672 1.00 94.56 361 ALA A N 1
ATOM 2983 C CA . ALA A 1 361 ? 1.613 -10.231 10.159 1.00 94.56 361 ALA A CA 1
ATOM 2984 C C . ALA A 1 361 ? 1.146 -10.378 8.700 1.00 94.56 361 ALA A C 1
ATOM 2986 O O . ALA A 1 361 ? 0.007 -10.045 8.382 1.00 94.56 361 ALA A O 1
ATOM 2987 N N . CYS A 1 362 ? 1.967 -10.961 7.815 1.00 95.44 362 CYS A N 1
ATOM 2988 C CA . CYS A 1 362 ? 1.566 -11.199 6.425 1.00 95.44 362 CYS A CA 1
ATOM 2989 C C . CYS A 1 362 ? 0.245 -11.974 6.332 1.00 95.44 362 CYS A C 1
ATOM 2991 O O . CYS A 1 362 ? -0.686 -11.541 5.652 1.00 95.44 362 CYS A O 1
ATOM 2993 N N . VAL A 1 363 ? 0.155 -13.117 7.016 1.00 96.25 363 VAL A N 1
ATOM 2994 C CA . VAL A 1 363 ? -1.042 -13.966 6.981 1.00 96.25 363 VAL A CA 1
ATOM 2995 C C . VAL A 1 363 ? -2.226 -13.270 7.654 1.00 96.25 363 VAL A C 1
ATOM 2997 O O . VAL A 1 363 ? -3.330 -13.319 7.118 1.00 96.25 363 VAL A O 1
ATOM 3000 N N . GLY A 1 364 ? -2.000 -12.569 8.769 1.00 95.44 364 GLY A N 1
ATOM 3001 C CA . GLY A 1 364 ? -3.030 -11.881 9.551 1.00 95.44 364 GLY A CA 1
ATOM 3002 C C . GLY A 1 364 ? -3.765 -10.811 8.754 1.00 95.44 364 GLY A C 1
ATOM 3003 O O . GLY A 1 364 ? -4.990 -10.758 8.784 1.00 95.44 364 GLY A O 1
ATOM 3004 N N . HIS A 1 365 ? -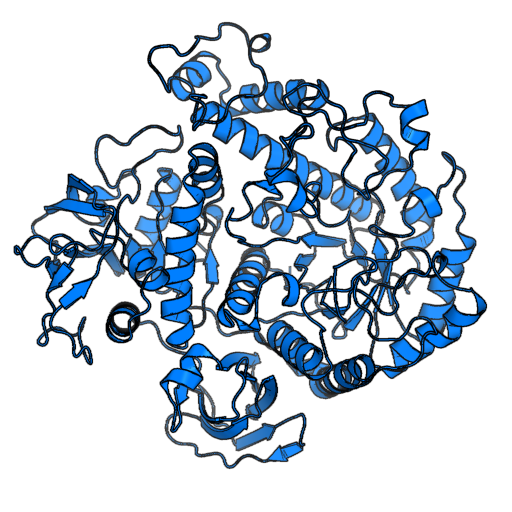3.040 -10.057 7.929 1.00 94.69 365 HIS A N 1
ATOM 3005 C CA . HIS A 1 365 ? -3.629 -9.080 7.012 1.00 94.69 365 HIS A CA 1
ATOM 3006 C C . HIS A 1 365 ? -4.126 -9.690 5.686 1.00 94.69 365 HIS A C 1
ATOM 3008 O O . HIS A 1 365 ? -4.417 -8.975 4.727 1.00 94.69 365 HIS A O 1
ATOM 3014 N N . GLY A 1 366 ? -4.226 -11.017 5.589 1.00 94.56 366 GLY A N 1
ATOM 3015 C CA . GLY A 1 366 ? -4.826 -11.696 4.442 1.00 94.56 366 GLY A CA 1
ATOM 3016 C C . GLY A 1 366 ? -3.899 -11.900 3.243 1.00 94.56 366 GLY A C 1
ATOM 3017 O O . GLY A 1 366 ? -4.399 -12.056 2.123 1.00 94.56 366 GLY A O 1
ATOM 3018 N N . ALA A 1 367 ? -2.571 -11.919 3.428 1.00 95.31 367 ALA A N 1
ATOM 3019 C CA . ALA A 1 367 ? -1.660 -12.323 2.358 1.00 95.31 367 ALA A CA 1
ATOM 3020 C C . ALA A 1 367 ? -1.946 -13.765 1.916 1.00 95.31 367 ALA A C 1
ATOM 3022 O O . ALA A 1 367 ? -2.141 -14.665 2.730 1.00 95.31 367 ALA A O 1
ATOM 3023 N N . LYS A 1 368 ? -1.915 -13.990 0.602 1.00 94.88 368 LYS A N 1
ATOM 3024 C CA . LYS A 1 368 ? -2.121 -15.301 -0.038 1.00 94.88 368 LYS A CA 1
ATOM 3025 C C . LYS A 1 368 ? -0.876 -15.818 -0.740 1.00 94.88 368 LYS A C 1
ATOM 3027 O O . LYS A 1 368 ? -0.978 -16.670 -1.612 1.00 94.88 368 LYS A O 1
ATOM 3032 N N . CYS A 1 369 ? 0.279 -15.244 -0.421 1.00 95.81 369 CYS A N 1
ATOM 3033 C CA . CYS A 1 369 ? 1.593 -15.635 -0.914 1.00 95.81 369 CYS A CA 1
ATOM 3034 C C . CYS A 1 369 ? 2.664 -14.949 -0.063 1.00 95.81 369 CYS A C 1
ATOM 3036 O O . CYS A 1 369 ? 2.525 -13.757 0.223 1.00 95.81 369 CYS A O 1
ATOM 3038 N N . MET A 1 370 ? 3.720 -15.679 0.298 1.00 96.62 370 MET A N 1
ATOM 3039 C CA . MET A 1 370 ? 4.876 -15.150 1.029 1.00 96.62 370 MET A CA 1
ATOM 3040 C C . MET A 1 370 ? 6.167 -15.624 0.366 1.00 96.62 370 MET A C 1
ATOM 3042 O O . MET A 1 370 ? 6.463 -16.820 0.356 1.00 96.62 370 MET A O 1
ATOM 3046 N N . LEU A 1 371 ? 6.946 -14.700 -0.192 1.00 97.62 371 LEU A N 1
ATOM 3047 C CA . LEU A 1 371 ? 8.224 -15.002 -0.828 1.00 97.62 371 LEU A CA 1
ATOM 3048 C C . LEU A 1 371 ? 9.349 -14.256 -0.105 1.00 97.62 371 LEU A C 1
ATOM 3050 O O . LEU A 1 371 ? 9.420 -13.034 -0.137 1.00 97.62 371 LEU A O 1
ATOM 3054 N N . TYR A 1 372 ? 10.252 -14.986 0.542 1.00 97.88 372 TYR A N 1
ATOM 3055 C CA . TYR A 1 372 ? 11.376 -14.398 1.269 1.00 97.88 372 TYR A CA 1
ATOM 3056 C C . TYR A 1 372 ? 12.398 -13.753 0.325 1.00 97.88 372 TYR A C 1
ATOM 3058 O O . TYR A 1 372 ? 12.822 -14.398 -0.637 1.00 97.88 372 TYR A O 1
ATOM 3066 N N . GLN A 1 373 ? 12.873 -12.548 0.639 1.00 93.88 373 GLN A N 1
ATOM 3067 C CA . GLN A 1 373 ? 14.042 -11.940 0.002 1.00 93.88 373 GLN A CA 1
ATOM 3068 C C . GLN A 1 373 ? 15.253 -12.035 0.951 1.00 93.88 373 GLN A C 1
ATOM 3070 O O . GLN A 1 373 ? 15.290 -11.361 1.978 1.00 93.88 373 GLN A O 1
ATOM 3075 N N . GLY A 1 374 ? 16.259 -12.873 0.693 1.00 93.94 374 GLY A N 1
ATOM 3076 C CA . GLY A 1 374 ? 16.269 -14.043 -0.197 1.00 93.94 374 GLY A CA 1
ATOM 3077 C C . GLY A 1 374 ? 16.590 -15.346 0.543 1.00 93.94 374 GLY A C 1
ATOM 3078 O O . GLY A 1 374 ? 16.648 -15.404 1.769 1.00 93.94 374 GLY A O 1
ATOM 3079 N N . TYR A 1 375 ? 16.822 -16.432 -0.194 1.00 96.94 375 TYR A N 1
ATOM 3080 C CA . TYR A 1 375 ? 17.213 -17.692 0.438 1.00 96.94 375 TYR A CA 1
ATOM 3081 C C . TYR A 1 375 ? 18.651 -17.576 0.957 1.00 96.94 375 TYR A C 1
ATOM 3083 O O . TYR A 1 375 ? 18.904 -17.901 2.116 1.00 96.94 375 TYR A O 1
ATOM 3091 N N . ARG A 1 376 ? 19.562 -17.052 0.122 1.00 94.50 376 ARG A N 1
ATOM 3092 C CA . ARG A 1 376 ? 21.013 -16.937 0.349 1.00 94.50 376 ARG A CA 1
ATOM 3093 C C . ARG A 1 376 ? 21.543 -15.589 -0.160 1.00 94.50 376 ARG A C 1
ATOM 3095 O O . ARG A 1 376 ? 21.155 -15.156 -1.242 1.00 94.50 376 ARG A O 1
ATOM 3102 N N . ASP A 1 377 ? 22.452 -14.969 0.593 1.00 90.75 377 ASP A N 1
ATOM 3103 C CA . ASP A 1 377 ? 23.108 -13.702 0.224 1.00 90.75 377 ASP A CA 1
ATOM 3104 C C . ASP A 1 377 ? 24.088 -13.868 -0.956 1.00 90.75 377 ASP A C 1
ATOM 3106 O O . ASP A 1 377 ? 24.675 -14.935 -1.164 1.00 90.75 377 ASP A O 1
ATOM 3110 N N . TRP A 1 378 ? 24.320 -12.788 -1.711 1.00 88.12 378 TRP A N 1
ATOM 3111 C CA . TRP A 1 378 ? 25.182 -12.794 -2.900 1.00 88.12 378 TRP A CA 1
ATOM 3112 C C . TRP A 1 378 ? 26.672 -12.691 -2.547 1.00 88.12 378 TRP A C 1
ATOM 3114 O O . TRP A 1 378 ? 27.104 -11.779 -1.848 1.00 88.12 378 TRP A O 1
ATOM 3124 N N . ASN A 1 379 ? 27.500 -13.568 -3.122 1.00 82.00 379 ASN A N 1
ATOM 3125 C CA . ASN A 1 379 ? 28.923 -13.683 -2.769 1.00 82.00 379 ASN A CA 1
ATOM 3126 C C . ASN A 1 379 ? 29.784 -12.442 -3.077 1.00 82.00 379 ASN A C 1
ATOM 3128 O O . ASN A 1 379 ? 30.852 -12.271 -2.491 1.00 82.00 379 ASN A O 1
ATOM 3132 N N . PHE A 1 380 ? 29.383 -11.617 -4.046 1.00 82.81 380 PHE A N 1
ATOM 3133 C CA . PHE A 1 380 ? 30.220 -10.541 -4.593 1.00 82.81 380 PHE A CA 1
ATOM 3134 C C . PHE A 1 380 ? 29.852 -9.144 -4.085 1.00 82.81 380 PHE A C 1
ATOM 3136 O O . PHE A 1 380 ? 30.593 -8.197 -4.359 1.00 82.81 380 PHE A O 1
ATOM 3143 N N . ILE A 1 381 ? 28.738 -8.994 -3.361 1.00 82.62 381 ILE A N 1
ATOM 3144 C CA . ILE A 1 381 ? 28.341 -7.706 -2.789 1.00 82.62 381 ILE A CA 1
ATOM 3145 C C . ILE A 1 381 ? 28.648 -7.736 -1.293 1.00 82.62 381 ILE A C 1
ATOM 3147 O O . ILE A 1 381 ? 28.116 -8.584 -0.584 1.00 82.62 381 ILE A O 1
ATOM 3151 N N . PRO A 1 382 ? 29.472 -6.812 -0.770 1.00 84.44 382 PRO A N 1
ATOM 3152 C CA . PRO A 1 382 ? 29.685 -6.686 0.663 1.00 84.44 382 PRO A CA 1
ATOM 3153 C C . PRO A 1 382 ? 28.510 -5.918 1.291 1.00 84.44 382 PRO A C 1
ATOM 3155 O O . PRO A 1 382 ? 28.700 -4.873 1.902 1.00 84.44 382 PRO A O 1
ATOM 3158 N N . LEU A 1 383 ? 27.291 -6.392 1.049 1.00 83.94 383 LEU A N 1
ATOM 3159 C CA . LEU A 1 383 ? 26.024 -5.878 1.548 1.00 83.94 383 LEU A CA 1
ATOM 3160 C C . LEU A 1 383 ? 25.224 -7.079 2.017 1.00 83.94 383 LEU A C 1
ATOM 3162 O O . LEU A 1 383 ? 25.039 -8.021 1.251 1.00 83.94 383 LEU A O 1
ATOM 3166 N N . THR A 1 384 ? 24.744 -7.031 3.252 1.00 83.12 384 THR A N 1
ATOM 3167 C CA . THR A 1 384 ? 23.762 -8.006 3.712 1.00 83.12 384 THR A CA 1
ATOM 3168 C C . THR A 1 384 ? 22.407 -7.569 3.177 1.00 83.12 384 THR A C 1
ATOM 3170 O O . THR A 1 384 ? 21.945 -6.478 3.513 1.00 83.12 384 THR A O 1
ATOM 3173 N N . TRP A 1 385 ? 21.802 -8.370 2.300 1.00 85.62 385 TRP A N 1
ATOM 3174 C CA . TRP A 1 385 ? 20.449 -8.103 1.802 1.00 85.62 385 TRP A CA 1
ATOM 3175 C C . TRP A 1 385 ? 19.386 -8.900 2.568 1.00 85.62 385 TRP A C 1
ATOM 3177 O O . TRP A 1 385 ? 18.194 -8.634 2.449 1.00 85.62 385 TRP A O 1
ATOM 3187 N N . GLY A 1 386 ? 19.832 -9.849 3.391 1.00 88.75 386 GLY A N 1
ATOM 3188 C CA . GLY A 1 386 ? 18.986 -10.704 4.205 1.00 88.75 386 GLY A CA 1
ATOM 3189 C C . GLY A 1 386 ? 18.853 -12.082 3.569 1.00 88.75 386 GLY A C 1
ATOM 3190 O O . GLY A 1 386 ? 18.548 -12.217 2.382 1.00 88.75 386 GLY A O 1
ATOM 3191 N N . ALA A 1 387 ? 19.099 -13.118 4.373 1.00 94.12 387 ALA A N 1
ATOM 3192 C CA . ALA A 1 387 ? 19.043 -14.501 3.927 1.00 94.12 387 ALA A CA 1
ATOM 3193 C C . ALA A 1 387 ? 18.597 -15.469 5.028 1.00 94.12 387 ALA A C 1
ATOM 3195 O O . ALA A 1 387 ? 19.012 -15.353 6.192 1.00 94.12 387 ALA A O 1
ATOM 3196 N N . LEU A 1 388 ? 17.829 -16.491 4.640 1.00 97.69 388 LEU A N 1
ATOM 3197 C CA . LEU A 1 388 ? 17.456 -17.607 5.517 1.00 97.69 388 LEU A CA 1
ATOM 3198 C C . LEU A 1 388 ? 18.656 -18.495 5.871 1.00 97.69 388 LEU A C 1
ATOM 3200 O O . LEU A 1 388 ? 18.746 -18.988 7.000 1.00 97.69 388 LEU A O 1
ATOM 3204 N N . VAL A 1 389 ? 19.580 -18.708 4.933 1.00 97.12 389 VAL A N 1
ATOM 3205 C CA . VAL A 1 389 ? 20.785 -19.533 5.125 1.00 97.12 389 VAL A CA 1
ATOM 3206 C C . VAL A 1 389 ? 22.057 -18.686 5.143 1.00 97.12 389 VAL A C 1
ATOM 3208 O O . VAL A 1 389 ? 22.040 -17.511 4.786 1.00 97.12 389 VAL A O 1
ATOM 3211 N N . ASP A 1 390 ? 23.168 -19.264 5.596 1.00 93.69 390 ASP A N 1
ATOM 3212 C CA . ASP A 1 390 ? 24.463 -18.580 5.560 1.00 93.69 390 ASP A CA 1
ATOM 3213 C C . ASP A 1 390 ? 25.076 -18.528 4.142 1.00 93.69 390 ASP A C 1
ATOM 3215 O O . ASP A 1 390 ? 24.560 -19.103 3.179 1.00 93.69 390 ASP A O 1
ATOM 3219 N N . PHE A 1 391 ? 26.239 -17.879 4.009 1.00 91.56 391 PHE A N 1
ATOM 3220 C CA . PHE A 1 391 ? 26.979 -17.791 2.743 1.00 91.56 391 PHE A CA 1
ATOM 3221 C C . PHE A 1 391 ? 27.371 -19.149 2.139 1.00 91.56 391 PHE A C 1
ATOM 3223 O O . PHE A 1 391 ? 27.733 -19.192 0.967 1.00 91.56 391 PHE A O 1
ATOM 3230 N N . HIS A 1 392 ? 27.291 -20.255 2.884 1.00 92.38 392 HIS A N 1
ATOM 3231 C CA . HIS A 1 392 ? 27.574 -21.622 2.435 1.00 92.38 392 HIS A CA 1
ATOM 3232 C C . HIS A 1 392 ? 26.306 -22.468 2.241 1.00 92.38 392 HIS A C 1
ATOM 3234 O O . HIS A 1 392 ? 26.401 -23.685 2.053 1.00 92.38 392 HIS A O 1
ATOM 3240 N N . GLY A 1 393 ? 25.123 -21.853 2.289 1.00 94.38 393 GLY A N 1
ATOM 3241 C CA . GLY A 1 393 ? 23.852 -22.548 2.121 1.00 94.38 393 GLY A CA 1
ATOM 3242 C C . GLY A 1 393 ? 23.420 -23.373 3.337 1.00 94.38 393 GLY A C 1
ATOM 3243 O O . GLY A 1 393 ? 22.556 -24.243 3.197 1.00 94.38 393 GLY A O 1
ATOM 3244 N N . GLN A 1 394 ? 24.034 -23.166 4.508 1.00 96.62 394 GLN A N 1
ATOM 3245 C CA . GLN A 1 394 ? 23.706 -23.911 5.722 1.00 96.62 394 GLN A CA 1
ATOM 3246 C C . GLN A 1 394 ? 22.524 -23.270 6.468 1.00 96.62 394 GLN A C 1
ATOM 3248 O O . GLN A 1 394 ? 22.506 -22.047 6.648 1.00 96.62 394 GLN A O 1
ATOM 3253 N N . PRO A 1 395 ? 21.549 -24.075 6.937 1.00 97.50 395 PRO A N 1
ATOM 3254 C CA . PRO A 1 395 ? 20.431 -23.595 7.745 1.00 97.50 395 PRO A CA 1
ATOM 3255 C C . PRO A 1 395 ? 20.864 -22.744 8.945 1.00 97.50 395 PRO A C 1
ATOM 3257 O O . PRO A 1 395 ? 21.700 -23.162 9.746 1.00 97.50 395 PRO A O 1
ATOM 3260 N N . THR A 1 396 ? 20.259 -21.564 9.094 1.00 97.88 396 THR A N 1
ATOM 3261 C CA . THR A 1 396 ? 20.403 -20.717 10.290 1.00 97.88 396 THR A CA 1
ATOM 3262 C C . THR A 1 396 ? 19.187 -20.858 11.212 1.00 97.88 396 THR A C 1
ATOM 3264 O O . THR A 1 396 ? 18.198 -21.505 10.871 1.00 97.88 396 THR A O 1
ATOM 3267 N N . ALA A 1 397 ? 19.200 -20.194 12.373 1.00 97.88 397 ALA A N 1
ATOM 3268 C CA . ALA A 1 397 ? 18.009 -20.101 13.223 1.00 97.88 397 ALA A CA 1
ATOM 3269 C C . ALA A 1 397 ? 16.802 -19.480 12.486 1.00 97.88 397 ALA A C 1
ATOM 3271 O O . ALA A 1 397 ? 15.673 -19.911 12.700 1.00 97.88 397 ALA A O 1
ATOM 3272 N N . ARG A 1 398 ? 17.037 -18.526 11.569 1.00 97.19 398 ARG A N 1
ATOM 3273 C CA . ARG A 1 398 ? 15.982 -17.915 10.741 1.00 97.19 398 ARG A CA 1
ATOM 3274 C C . ARG A 1 398 ? 15.347 -18.917 9.787 1.00 97.19 398 ARG A C 1
ATOM 3276 O O . ARG A 1 398 ? 14.129 -18.947 9.675 1.00 97.19 398 ARG A O 1
ATOM 3283 N N . TYR A 1 399 ? 16.158 -19.774 9.160 1.00 98.56 399 TYR A N 1
ATOM 3284 C CA . TYR A 1 399 ? 15.661 -20.874 8.327 1.00 98.56 399 TYR A CA 1
ATOM 3285 C C . TYR A 1 399 ? 14.721 -21.786 9.120 1.00 98.56 399 TYR A C 1
ATOM 3287 O O . TYR A 1 399 ? 13.670 -22.165 8.617 1.00 98.56 399 TYR A O 1
ATOM 3295 N N . HIS A 1 400 ? 15.083 -22.135 10.358 1.00 98.50 400 HIS A N 1
ATOM 3296 C CA . HIS A 1 400 ? 14.254 -23.012 11.184 1.00 98.50 400 HIS A CA 1
ATOM 3297 C C . HIS A 1 400 ? 12.943 -22.344 11.615 1.00 98.50 400 HIS A C 1
ATOM 3299 O O . HIS A 1 400 ? 11.906 -22.996 11.539 1.00 98.50 400 HIS A O 1
ATOM 3305 N N . ALA A 1 401 ? 12.970 -21.057 11.974 1.00 98.19 401 ALA A N 1
ATOM 3306 C CA . ALA A 1 401 ? 11.758 -20.296 12.283 1.00 98.19 401 ALA A CA 1
ATOM 3307 C C . ALA A 1 401 ? 10.833 -20.150 11.062 1.00 98.19 401 ALA A C 1
ATOM 3309 O O . ALA A 1 401 ? 9.635 -20.392 11.164 1.00 98.19 401 ALA A O 1
ATOM 3310 N N . ALA A 1 402 ? 11.388 -19.833 9.884 1.00 98.38 402 ALA A N 1
ATOM 3311 C CA . ALA A 1 402 ? 10.624 -19.812 8.636 1.00 98.38 402 ALA A CA 1
ATOM 3312 C C . ALA A 1 402 ? 10.007 -21.187 8.354 1.00 98.38 402 ALA A C 1
ATOM 3314 O O . ALA A 1 402 ? 8.818 -21.290 8.077 1.00 98.38 402 ALA A O 1
ATOM 3315 N N . ALA A 1 403 ? 10.798 -22.258 8.479 1.00 98.62 403 ALA A N 1
ATOM 3316 C CA . ALA A 1 403 ? 10.314 -23.613 8.262 1.00 98.62 403 ALA A CA 1
ATOM 3317 C C . ALA A 1 403 ? 9.150 -23.960 9.198 1.00 98.62 403 ALA A C 1
ATOM 3319 O O . ALA A 1 403 ? 8.163 -24.512 8.730 1.00 98.62 403 ALA A O 1
ATOM 3320 N N . GLU A 1 404 ? 9.230 -23.637 10.487 1.00 98.31 404 GLU A N 1
ATOM 3321 C CA . GLU A 1 404 ? 8.144 -23.877 11.443 1.00 98.31 404 GLU A CA 1
ATOM 3322 C C . GLU A 1 404 ? 6.828 -23.223 10.991 1.00 98.31 404 GLU A C 1
ATOM 3324 O O . GLU A 1 404 ? 5.821 -23.918 10.841 1.00 98.31 404 GLU A O 1
ATOM 3329 N N . VAL A 1 405 ? 6.857 -21.927 10.656 1.00 98.12 405 VAL A N 1
ATOM 3330 C CA . VAL A 1 405 ? 5.667 -21.209 10.170 1.00 98.12 405 VAL A CA 1
ATOM 3331 C C . VAL A 1 405 ? 5.150 -21.807 8.859 1.00 98.12 405 VAL A C 1
ATOM 3333 O O . VAL A 1 405 ? 3.957 -22.078 8.731 1.00 98.12 405 VAL A O 1
ATOM 3336 N N . ASN A 1 406 ? 6.037 -22.086 7.900 1.00 98.19 406 ASN A N 1
ATOM 3337 C CA . ASN A 1 406 ? 5.661 -22.657 6.605 1.00 98.19 406 ASN A CA 1
ATOM 3338 C C . ASN A 1 406 ? 4.933 -23.998 6.757 1.00 98.19 406 ASN A C 1
ATOM 3340 O O . ASN A 1 406 ? 3.967 -24.267 6.042 1.00 98.19 406 ASN A O 1
ATOM 3344 N N . HIS A 1 407 ? 5.383 -24.849 7.684 1.00 97.94 407 HIS A N 1
ATOM 3345 C CA . HIS A 1 407 ? 4.741 -26.135 7.938 1.00 97.94 407 HIS A CA 1
ATOM 3346 C C . HIS A 1 407 ? 3.375 -25.973 8.611 1.00 97.94 407 HIS A C 1
ATOM 3348 O O . HIS A 1 407 ? 2.462 -26.699 8.224 1.00 97.94 407 HIS A O 1
ATOM 3354 N N . ILE A 1 408 ? 3.202 -25.015 9.530 1.00 97.44 408 ILE A N 1
ATOM 3355 C CA . ILE A 1 408 ? 1.892 -24.702 10.131 1.00 97.44 408 ILE A CA 1
ATOM 3356 C C . ILE A 1 408 ? 0.902 -24.256 9.050 1.00 97.44 408 ILE A C 1
ATOM 3358 O O . ILE A 1 408 ? -0.184 -24.827 8.935 1.00 97.44 408 ILE A O 1
ATOM 3362 N N . ILE A 1 409 ? 1.289 -23.298 8.198 1.00 96.75 409 ILE A N 1
ATOM 3363 C CA . ILE A 1 409 ? 0.425 -22.832 7.101 1.00 96.75 409 ILE A CA 1
ATOM 3364 C C . ILE A 1 409 ? 0.073 -23.989 6.163 1.00 96.75 409 ILE A C 1
ATOM 3366 O O . ILE A 1 409 ? -1.086 -24.156 5.800 1.00 96.75 409 ILE A O 1
ATOM 3370 N N . LYS A 1 410 ? 1.044 -24.843 5.823 1.00 95.50 410 LYS A N 1
ATOM 3371 C CA . LYS A 1 410 ? 0.826 -25.998 4.943 1.00 95.50 410 LYS A CA 1
ATOM 3372 C C . LYS A 1 410 ? -0.067 -27.081 5.559 1.00 95.50 410 LYS A C 1
ATOM 3374 O O . LYS A 1 410 ? -0.836 -27.717 4.845 1.00 95.50 410 LYS A O 1
ATOM 3379 N N . GLN A 1 411 ? 0.024 -27.319 6.867 1.00 95.50 411 GLN A N 1
ATOM 3380 C CA . GLN A 1 411 ? -0.845 -28.270 7.571 1.00 95.50 411 GLN A CA 1
ATOM 3381 C C . GLN A 1 411 ? -2.313 -27.824 7.560 1.00 95.50 411 GLN A C 1
ATOM 3383 O O . GLN A 1 411 ? -3.207 -28.668 7.512 1.00 95.50 411 GLN A O 1
ATOM 3388 N N . HIS A 1 412 ? -2.548 -26.511 7.538 1.00 94.50 412 HIS A N 1
ATOM 3389 C CA . HIS A 1 412 ? -3.869 -25.880 7.520 1.00 94.50 412 HIS A CA 1
ATOM 3390 C C . HIS A 1 412 ? -4.135 -25.122 6.205 1.00 94.50 412 HIS A C 1
ATOM 3392 O O . HIS A 1 412 ? -4.850 -24.122 6.183 1.00 94.50 412 HIS A O 1
ATOM 3398 N N . GLU A 1 413 ? -3.562 -25.601 5.097 1.00 93.56 413 GLU A N 1
ATOM 3399 C CA . GLU A 1 413 ? -3.495 -24.872 3.824 1.00 93.56 413 GLU A CA 1
ATOM 3400 C C . GLU A 1 413 ? -4.868 -24.477 3.274 1.00 93.56 413 GLU A C 1
ATOM 3402 O O . GLU A 1 413 ? -5.042 -23.344 2.836 1.00 93.56 413 GLU A O 1
ATOM 3407 N N . ALA A 1 414 ? -5.852 -25.380 3.343 1.00 92.50 414 ALA A N 1
ATOM 3408 C CA . ALA A 1 414 ? -7.210 -25.101 2.877 1.00 92.50 414 ALA A CA 1
ATOM 3409 C C . ALA A 1 414 ? -7.819 -23.884 3.595 1.00 92.50 414 ALA A C 1
ATOM 3411 O O . ALA A 1 414 ? -8.332 -22.980 2.944 1.00 92.50 414 ALA A O 1
ATOM 3412 N N . PHE A 1 415 ? -7.670 -23.817 4.922 1.00 93.88 415 PHE A N 1
ATOM 3413 C CA . PHE A 1 415 ? -8.139 -22.681 5.708 1.00 93.88 415 PHE A CA 1
ATOM 3414 C C . PHE A 1 415 ? -7.398 -21.397 5.318 1.00 93.88 415 PHE A C 1
ATOM 3416 O O . PHE A 1 415 ? -8.030 -20.401 4.987 1.00 93.88 415 PHE A O 1
ATOM 3423 N N . PHE A 1 416 ? -6.061 -21.399 5.292 1.00 94.62 416 PHE A N 1
ATOM 3424 C CA . PHE A 1 416 ? -5.300 -20.177 4.998 1.00 94.62 416 PHE A CA 1
ATOM 3425 C C . PHE A 1 416 ? -5.446 -19.687 3.551 1.00 94.62 416 PHE A C 1
ATOM 3427 O O . PHE A 1 416 ? -5.251 -18.496 3.291 1.00 94.62 416 PHE A O 1
ATOM 3434 N N . LEU A 1 417 ? -5.818 -20.556 2.609 1.00 92.06 417 LEU A N 1
ATOM 3435 C CA . LEU A 1 417 ? -6.173 -20.162 1.245 1.00 92.06 417 LEU A CA 1
ATOM 3436 C C . LEU A 1 417 ? -7.497 -19.400 1.190 1.00 92.06 417 LEU A C 1
ATOM 3438 O O . LEU A 1 417 ? -7.555 -18.348 0.549 1.00 92.06 417 LEU A O 1
ATOM 3442 N N . ASP A 1 418 ? -8.510 -19.851 1.925 1.00 91.25 418 ASP A N 1
ATOM 3443 C CA . ASP A 1 418 ? -9.867 -19.303 1.831 1.00 91.25 418 ASP A CA 1
ATOM 3444 C C . ASP A 1 418 ? -10.147 -18.188 2.855 1.00 91.25 418 ASP A C 1
ATOM 3446 O O . ASP A 1 418 ? -10.810 -17.204 2.524 1.00 91.25 418 ASP A O 1
ATOM 3450 N N . ALA A 1 419 ? -9.562 -18.262 4.053 1.00 93.56 419 ALA A N 1
ATOM 3451 C CA . ALA A 1 419 ? -9.846 -17.346 5.155 1.00 93.56 419 ALA A CA 1
ATOM 3452 C C . ALA A 1 419 ? -9.381 -15.910 4.873 1.00 93.56 419 ALA A C 1
ATOM 3454 O O . ALA A 1 419 ? -8.233 -15.683 4.494 1.00 93.56 419 ALA A O 1
ATOM 3455 N N . LEU A 1 420 ? -10.234 -14.913 5.085 1.00 93.56 420 LEU A N 1
ATOM 3456 C CA . LEU A 1 420 ? -9.902 -13.500 4.868 1.00 93.56 420 LEU A CA 1
ATOM 3457 C C . LEU A 1 420 ? -10.099 -12.692 6.152 1.00 93.56 420 LEU A C 1
ATOM 3459 O O . LEU A 1 420 ? -10.886 -13.105 7.007 1.00 93.56 420 LEU A O 1
ATOM 3463 N N . PRO A 1 421 ? -9.432 -11.533 6.285 1.00 93.50 421 PRO A N 1
ATOM 3464 C CA . PRO A 1 421 ? -9.802 -10.565 7.303 1.00 93.50 421 PRO A CA 1
ATOM 3465 C C . PRO A 1 421 ? -11.290 -10.204 7.183 1.00 93.50 421 PRO A C 1
ATOM 3467 O O . PRO A 1 421 ? -11.813 -10.164 6.058 1.00 93.50 421 PRO A O 1
ATOM 3470 N N . PRO A 1 422 ? -11.986 -9.930 8.301 1.00 91.50 422 PRO A N 1
ATOM 3471 C CA . PRO A 1 422 ? -13.336 -9.392 8.246 1.00 91.50 422 PRO A CA 1
ATOM 3472 C C . PRO A 1 422 ? -13.346 -8.089 7.441 1.00 91.50 422 PRO A C 1
ATOM 3474 O O . PRO A 1 422 ? -12.354 -7.358 7.367 1.00 91.50 422 PRO A O 1
ATOM 3477 N N . GLN A 1 423 ? -14.480 -7.802 6.807 1.00 90.69 423 GLN A N 1
ATOM 3478 C CA . GLN A 1 423 ? -14.619 -6.568 6.049 1.00 90.69 423 GLN A CA 1
ATOM 3479 C C . GLN A 1 423 ? -14.543 -5.370 6.999 1.00 90.69 423 GLN A C 1
ATOM 3481 O O . GLN A 1 423 ? -15.380 -5.227 7.892 1.00 90.69 423 GLN A O 1
ATOM 3486 N N . ALA A 1 424 ? -13.550 -4.503 6.783 1.00 94.44 424 ALA A N 1
ATOM 3487 C CA . ALA A 1 424 ? -13.379 -3.302 7.585 1.00 94.44 424 ALA A CA 1
ATOM 3488 C C . ALA A 1 424 ? -14.618 -2.408 7.476 1.00 94.44 424 ALA A C 1
ATOM 3490 O O . ALA A 1 424 ? -15.145 -2.174 6.390 1.00 94.44 424 ALA A O 1
ATOM 3491 N N . GLN A 1 425 ? -15.054 -1.863 8.609 1.00 96.62 425 GLN A N 1
ATOM 3492 C CA . GLN A 1 425 ? -16.159 -0.900 8.672 1.00 96.62 425 GLN A CA 1
ATOM 3493 C C . GLN A 1 425 ? -15.671 0.554 8.603 1.00 96.62 425 GLN A C 1
ATOM 3495 O O . GLN A 1 425 ? -16.485 1.471 8.483 1.00 96.62 425 GLN A O 1
ATOM 3500 N N . VAL A 1 426 ? -14.357 0.768 8.683 1.00 97.62 426 VAL A N 1
ATOM 3501 C CA . VAL A 1 426 ? -13.718 2.081 8.684 1.00 97.62 426 VAL A CA 1
ATOM 3502 C C . VAL A 1 426 ? -12.708 2.146 7.546 1.00 97.62 426 VAL A C 1
ATOM 3504 O O . VAL A 1 426 ? -11.807 1.311 7.463 1.00 97.62 426 VAL A O 1
ATOM 3507 N N . ALA A 1 427 ? -12.851 3.157 6.692 1.00 97.00 427 ALA A N 1
ATOM 3508 C CA . ALA A 1 427 ? -11.935 3.414 5.593 1.00 97.00 427 ALA A CA 1
ATOM 3509 C C . ALA A 1 427 ? -11.318 4.815 5.675 1.00 97.00 427 ALA A C 1
ATOM 3511 O O . ALA A 1 427 ? -12.001 5.804 5.947 1.00 97.00 427 ALA A O 1
ATOM 3512 N N . PHE A 1 428 ? -10.029 4.914 5.367 1.00 97.38 428 PHE A N 1
ATOM 3513 C CA . PHE A 1 428 ? -9.338 6.175 5.129 1.00 97.38 428 PHE A CA 1
ATOM 3514 C C . PHE A 1 428 ? -9.442 6.551 3.654 1.00 97.38 428 PHE A C 1
ATOM 3516 O O . PHE A 1 428 ? -9.016 5.802 2.773 1.00 97.38 428 PHE A O 1
ATOM 3523 N N . TYR A 1 429 ? -9.969 7.737 3.370 1.00 95.88 429 TYR A N 1
ATOM 3524 C CA . TYR A 1 429 ? -9.931 8.293 2.025 1.00 95.88 429 TYR A CA 1
ATOM 3525 C C . TYR A 1 429 ? -8.477 8.565 1.617 1.00 95.88 429 TYR A C 1
ATOM 3527 O O . TYR A 1 429 ? -7.779 9.358 2.252 1.00 95.88 429 TYR A O 1
ATOM 3535 N N . HIS A 1 430 ? -8.032 7.949 0.524 1.00 93.44 430 HIS A N 1
ATOM 3536 C CA . HIS A 1 430 ? -6.680 8.110 -0.000 1.00 93.44 430 HIS A CA 1
ATOM 3537 C C . HIS A 1 430 ? -6.705 8.551 -1.467 1.00 93.44 430 HIS A C 1
ATOM 3539 O O . HIS A 1 430 ? -6.971 7.765 -2.374 1.00 93.44 430 HIS A O 1
ATOM 3545 N N . SER A 1 431 ? -6.378 9.820 -1.719 1.00 91.75 431 SER A N 1
ATOM 3546 C CA . SER A 1 431 ? -6.302 10.389 -3.068 1.00 91.75 431 SER A CA 1
ATOM 3547 C C . SER A 1 431 ? -4.859 10.694 -3.458 1.00 91.75 431 SER A C 1
ATOM 3549 O O . SER A 1 431 ? -4.212 11.542 -2.840 1.00 91.75 431 SER A O 1
ATOM 3551 N N . HIS A 1 432 ? -4.388 10.073 -4.544 1.00 89.81 432 HIS A N 1
ATOM 3552 C CA . HIS A 1 432 ? -3.079 10.380 -5.124 1.00 89.81 432 HIS A CA 1
ATOM 3553 C C . HIS A 1 432 ? -2.964 11.842 -5.569 1.00 89.81 432 HIS A C 1
ATOM 3555 O O . HIS A 1 432 ? -1.905 12.439 -5.430 1.00 89.81 432 HIS A O 1
ATOM 3561 N N . GLU A 1 433 ? -4.046 12.453 -6.054 1.00 92.00 433 GLU A N 1
ATOM 3562 C CA . GLU A 1 433 ? -4.037 13.867 -6.443 1.00 92.00 433 GLU A CA 1
ATOM 3563 C C . GLU A 1 433 ? -3.823 14.786 -5.233 1.00 92.00 433 GLU A C 1
ATOM 3565 O O . GLU A 1 433 ? -3.054 15.742 -5.317 1.00 92.00 433 GLU A O 1
ATOM 3570 N N . ASN A 1 434 ? -4.433 14.463 -4.083 1.00 94.06 434 ASN A N 1
ATOM 3571 C CA . ASN A 1 434 ? -4.187 15.181 -2.829 1.00 94.06 434 ASN A CA 1
ATOM 3572 C C . ASN A 1 434 ? -2.734 15.016 -2.364 1.00 94.06 434 ASN A C 1
ATOM 3574 O O . ASN A 1 434 ? -2.100 16.001 -1.992 1.00 94.06 434 ASN A O 1
ATOM 3578 N N . VAL A 1 435 ? -2.193 13.796 -2.445 1.00 92.44 435 VAL A N 1
ATOM 3579 C CA . VAL A 1 435 ? -0.786 13.501 -2.131 1.00 92.44 435 VAL A CA 1
ATOM 3580 C C . VAL A 1 435 ? 0.163 14.308 -3.030 1.00 92.44 435 VAL A C 1
ATOM 3582 O O . VAL A 1 435 ? 1.027 15.019 -2.524 1.00 92.44 435 VAL A O 1
ATOM 3585 N N . ILE A 1 436 ? -0.036 14.275 -4.353 1.00 91.50 436 ILE A N 1
ATOM 3586 C CA . ILE A 1 436 ? 0.780 15.003 -5.340 1.00 91.50 436 ILE A CA 1
ATOM 3587 C C . ILE A 1 436 ? 0.721 16.515 -5.112 1.00 91.50 436 ILE A C 1
ATOM 3589 O O . ILE A 1 436 ? 1.748 17.195 -5.198 1.00 91.50 436 ILE A O 1
ATOM 3593 N N . LEU A 1 437 ? -0.474 17.055 -4.854 1.00 92.12 437 LEU A N 1
ATOM 3594 C CA . LEU A 1 437 ? -0.646 18.482 -4.603 1.00 92.12 437 LEU A CA 1
ATOM 3595 C C . LEU A 1 437 ? 0.130 18.905 -3.351 1.00 92.12 437 LEU A C 1
ATOM 3597 O O . LEU A 1 437 ? 0.829 19.918 -3.380 1.00 92.12 437 LEU A O 1
ATOM 3601 N N . LEU A 1 438 ? 0.013 18.136 -2.267 1.00 92.44 438 LEU A N 1
ATOM 3602 C CA . LEU A 1 438 ? 0.659 18.440 -0.995 1.00 92.44 438 LEU A CA 1
ATOM 3603 C C . LEU A 1 438 ? 2.181 18.295 -1.063 1.00 92.44 438 LEU A C 1
ATOM 3605 O O . LEU A 1 438 ? 2.864 19.206 -0.606 1.00 92.44 438 LEU A O 1
ATOM 3609 N N . ASP A 1 439 ? 2.710 17.246 -1.699 1.00 90.06 439 ASP A N 1
ATOM 3610 C CA . ASP A 1 439 ? 4.154 17.100 -1.965 1.00 90.06 439 ASP A CA 1
ATOM 3611 C C . ASP A 1 439 ? 4.677 18.251 -2.833 1.00 90.06 439 ASP A C 1
ATOM 3613 O O . ASP A 1 439 ? 5.679 18.889 -2.510 1.00 90.06 439 ASP A O 1
ATOM 3617 N N . GLY A 1 440 ? 3.935 18.625 -3.881 1.00 90.00 440 GLY A N 1
ATOM 3618 C CA . GLY A 1 440 ? 4.272 19.786 -4.702 1.00 90.00 440 GLY A CA 1
ATOM 3619 C C . GLY A 1 440 ? 4.354 21.092 -3.901 1.00 90.00 440 GLY A C 1
ATOM 3620 O O . GLY A 1 440 ? 5.150 21.970 -4.236 1.00 90.00 440 GLY A O 1
ATOM 3621 N N . GLN A 1 441 ? 3.558 21.222 -2.838 1.00 91.00 441 GLN A N 1
ATOM 3622 C CA . GLN A 1 441 ? 3.536 22.370 -1.929 1.00 91.00 441 GLN A CA 1
ATOM 3623 C C . GLN A 1 441 ? 4.478 22.231 -0.717 1.00 91.00 441 GLN A C 1
ATOM 3625 O O . GLN A 1 441 ? 4.509 23.149 0.103 1.00 91.00 441 GLN A O 1
ATOM 3630 N N . ALA A 1 442 ? 5.248 21.140 -0.607 1.00 90.38 442 ALA A N 1
ATOM 3631 C CA . ALA A 1 442 ? 6.079 20.800 0.557 1.00 90.38 442 ALA A CA 1
ATOM 3632 C C . ALA A 1 442 ? 5.281 20.682 1.878 1.00 90.38 442 ALA A C 1
ATOM 3634 O O . ALA A 1 442 ? 5.691 21.172 2.937 1.00 90.38 442 ALA A O 1
ATOM 3635 N N . ASN A 1 443 ? 4.092 20.082 1.786 1.00 90.81 443 ASN A N 1
ATOM 3636 C CA . ASN A 1 443 ? 3.134 19.886 2.874 1.00 90.81 443 ASN A CA 1
ATOM 3637 C C . ASN A 1 443 ? 2.767 18.404 3.098 1.00 90.81 443 ASN A C 1
ATOM 3639 O O . ASN A 1 443 ? 1.873 18.112 3.896 1.00 90.81 443 ASN A O 1
ATOM 3643 N N . GLU A 1 444 ? 3.427 17.465 2.419 1.00 89.12 444 GLU A N 1
ATOM 3644 C CA . GLU A 1 444 ? 3.184 16.020 2.512 1.00 89.12 444 GLU A CA 1
ATOM 3645 C C . GLU A 1 444 ? 3.316 15.479 3.943 1.00 89.12 444 GLU A C 1
ATOM 3647 O O . GLU A 1 444 ? 2.525 14.636 4.366 1.00 89.12 444 GLU A O 1
ATOM 3652 N N . GLN A 1 445 ? 4.226 16.049 4.738 1.00 90.56 445 GLN A N 1
ATOM 3653 C CA . GLN A 1 445 ? 4.428 15.694 6.141 1.00 90.56 445 GLN A CA 1
ATOM 3654 C C . GLN A 1 445 ? 3.169 15.893 6.986 1.00 90.56 445 GLN A C 1
ATOM 3656 O O . GLN A 1 445 ? 2.960 15.165 7.950 1.00 90.56 445 GLN A O 1
ATOM 3661 N N . PHE A 1 446 ? 2.326 16.874 6.655 1.00 92.44 446 PHE A N 1
ATOM 3662 C CA . PHE A 1 446 ? 1.099 17.117 7.406 1.00 92.44 446 PHE A CA 1
ATOM 3663 C C . PHE A 1 446 ? 0.045 16.066 7.082 1.00 92.44 446 PHE A C 1
ATOM 3665 O O . PHE A 1 446 ? -0.577 15.539 8.000 1.00 92.44 446 PHE A O 1
ATOM 3672 N N . LEU A 1 447 ? -0.096 15.696 5.804 1.00 94.38 447 LEU A N 1
ATOM 3673 C CA . LEU A 1 447 ? -0.958 14.579 5.424 1.00 94.38 447 LEU A CA 1
ATOM 3674 C C . LEU A 1 447 ? -0.504 13.293 6.105 1.00 94.38 447 LEU A C 1
ATOM 3676 O O . LEU A 1 447 ? -1.336 12.597 6.673 1.00 94.38 447 LEU A O 1
ATOM 3680 N N . TYR A 1 448 ? 0.803 13.020 6.106 1.00 93.38 448 TYR A N 1
ATOM 3681 C CA . TYR A 1 448 ? 1.360 11.847 6.769 1.00 93.38 448 TYR A CA 1
ATOM 3682 C C . TYR A 1 448 ? 1.025 11.825 8.266 1.00 93.38 448 TYR A C 1
ATOM 3684 O O . TYR A 1 448 ? 0.516 10.823 8.753 1.00 93.38 448 TYR A O 1
ATOM 3692 N N . ARG A 1 449 ? 1.236 12.935 8.989 1.00 94.06 449 ARG A N 1
ATOM 3693 C CA . ARG A 1 449 ? 0.908 13.047 10.425 1.00 94.06 449 ARG A CA 1
ATOM 3694 C C . ARG A 1 449 ? -0.578 12.831 10.704 1.00 94.06 449 ARG A C 1
ATOM 3696 O O . ARG A 1 449 ? -0.918 12.111 11.632 1.00 94.06 449 ARG A O 1
ATOM 3703 N N . ALA A 1 450 ? -1.451 13.437 9.904 1.00 96.19 450 ALA A N 1
ATOM 3704 C CA . ALA A 1 450 ? -2.899 13.288 10.032 1.00 96.19 450 ALA A CA 1
ATOM 3705 C C . ALA A 1 450 ? -3.334 11.833 9.815 1.00 96.19 450 ALA A C 1
ATOM 3707 O O . ALA A 1 450 ? -3.980 11.220 10.660 1.00 96.19 450 ALA A O 1
ATOM 3708 N N . LEU A 1 451 ? -2.916 11.253 8.696 1.00 96.00 451 LEU A N 1
ATOM 3709 C CA . LEU A 1 451 ? -3.206 9.873 8.345 1.00 96.00 451 LEU A CA 1
ATOM 3710 C C . LEU A 1 451 ? -2.675 8.876 9.390 1.00 96.00 451 LEU A C 1
ATOM 3712 O O . LEU A 1 451 ? -3.430 8.029 9.864 1.00 96.00 451 LEU A O 1
ATOM 3716 N N . ARG A 1 452 ? -1.402 9.004 9.789 1.00 94.12 452 ARG A N 1
ATOM 3717 C CA . ARG A 1 452 ? -0.784 8.132 10.796 1.00 94.12 452 ARG A CA 1
ATOM 3718 C C . ARG A 1 452 ? -1.389 8.307 12.177 1.00 94.12 452 ARG A C 1
ATOM 3720 O O . ARG A 1 452 ? -1.593 7.309 12.849 1.00 94.12 452 ARG A O 1
ATOM 3727 N N . GLY A 1 453 ? -1.695 9.532 12.597 1.00 95.81 453 GLY A N 1
ATOM 3728 C CA . GLY A 1 453 ? -2.311 9.783 13.896 1.00 95.81 453 GLY A CA 1
ATOM 3729 C C . GLY A 1 453 ? -3.711 9.188 14.001 1.00 95.81 453 GLY A C 1
ATOM 3730 O O . GLY A 1 453 ? -4.013 8.503 14.974 1.00 95.81 453 GLY A O 1
ATOM 3731 N N . ALA A 1 454 ? -4.542 9.363 12.970 1.00 97.62 454 ALA A N 1
ATOM 3732 C CA . ALA A 1 454 ? -5.868 8.754 12.937 1.00 97.62 454 ALA A CA 1
ATOM 3733 C C . ALA A 1 454 ? -5.808 7.217 12.844 1.00 97.62 454 ALA A C 1
ATOM 3735 O O . ALA A 1 454 ? -6.586 6.540 13.513 1.00 97.62 454 ALA A O 1
ATOM 3736 N N . HIS A 1 455 ? -4.883 6.653 12.056 1.00 96.75 455 HIS A N 1
ATOM 3737 C CA . HIS A 1 455 ? -4.682 5.198 12.002 1.00 96.75 455 HIS A CA 1
ATOM 3738 C C . HIS A 1 455 ? -4.184 4.636 13.328 1.00 96.75 455 HIS A C 1
ATOM 3740 O O . HIS A 1 455 ? -4.800 3.707 13.830 1.00 96.75 455 HIS A O 1
ATOM 3746 N N . LEU A 1 456 ? -3.162 5.239 13.940 1.00 95.62 456 LEU A N 1
ATOM 3747 C CA . LEU A 1 456 ? -2.630 4.805 15.232 1.00 95.62 456 LEU A CA 1
ATOM 3748 C C . LEU A 1 456 ? -3.712 4.834 16.321 1.00 95.62 456 LEU A C 1
ATOM 3750 O O . LEU A 1 456 ? -3.854 3.860 17.054 1.00 95.62 456 LEU A O 1
ATOM 3754 N N . ALA A 1 457 ? -4.512 5.905 16.399 1.00 96.81 457 ALA A N 1
ATOM 3755 C CA . ALA A 1 457 ? -5.594 6.014 17.381 1.00 96.81 457 ALA A CA 1
ATOM 3756 C C . ALA A 1 457 ? -6.626 4.884 17.250 1.00 96.81 457 ALA A C 1
ATOM 3758 O O . ALA A 1 457 ? -7.120 4.373 18.254 1.00 96.81 457 ALA A O 1
ATOM 3759 N N . LEU A 1 458 ? -6.963 4.498 16.016 1.00 96.81 458 LEU A N 1
ATOM 3760 C CA . LEU A 1 458 ? -7.947 3.451 15.753 1.00 96.81 458 LEU A CA 1
ATOM 3761 C C . LEU A 1 458 ? -7.356 2.039 15.829 1.00 96.81 458 LEU A C 1
ATOM 3763 O O . LEU A 1 458 ? -8.053 1.123 16.262 1.00 96.81 458 LEU A O 1
ATOM 3767 N N . TRP A 1 459 ? -6.084 1.871 15.470 1.00 95.19 459 TRP A N 1
ATOM 3768 C CA . TRP A 1 459 ? -5.348 0.618 15.615 1.00 95.19 459 TRP A CA 1
ATOM 3769 C C . TRP A 1 459 ? -5.189 0.254 17.097 1.00 95.19 459 TRP A C 1
ATOM 3771 O O . TRP A 1 459 ? -5.576 -0.837 17.499 1.00 95.19 459 TRP A O 1
ATOM 3781 N N . GLU A 1 460 ? -4.785 1.203 17.952 1.00 94.38 460 GLU A N 1
ATOM 3782 C CA . GLU A 1 460 ? -4.733 0.996 19.413 1.00 94.38 460 GLU A CA 1
ATOM 3783 C C . GLU A 1 460 ? -6.119 0.792 20.056 1.00 94.38 460 GLU A C 1
ATOM 3785 O O . GLU A 1 460 ? -6.225 0.414 21.226 1.00 94.38 460 GLU A O 1
ATOM 3790 N N . ALA A 1 461 ? -7.191 1.091 19.319 1.00 93.38 461 ALA A N 1
ATOM 3791 C CA . ALA A 1 461 ? -8.567 0.847 19.726 1.00 93.38 461 ALA A CA 1
ATOM 3792 C C . ALA A 1 461 ? -9.140 -0.466 19.153 1.00 93.38 461 ALA A C 1
ATOM 3794 O O . ALA A 1 461 ? -10.346 -0.683 19.291 1.00 93.38 461 ALA A O 1
ATOM 3795 N N . ASP A 1 462 ? -8.305 -1.337 18.575 1.00 92.00 462 ASP A N 1
ATOM 3796 C CA . ASP A 1 462 ? -8.644 -2.665 18.040 1.00 92.00 462 ASP A CA 1
ATOM 3797 C C . ASP A 1 462 ? -9.613 -2.649 16.830 1.00 92.00 462 ASP A C 1
ATOM 3799 O O . ASP A 1 462 ? -10.402 -3.579 16.633 1.00 92.00 462 ASP A O 1
ATOM 3803 N N . TYR A 1 463 ? -9.615 -1.585 16.016 1.00 94.12 463 TYR A N 1
ATOM 3804 C CA . TYR A 1 463 ? -10.417 -1.545 14.785 1.00 94.12 463 TYR A CA 1
ATOM 3805 C C . TYR A 1 463 ? -9.672 -2.161 13.596 1.00 94.12 463 TYR A C 1
ATOM 3807 O O . TYR A 1 463 ? -8.495 -1.889 13.383 1.00 94.12 463 TYR A O 1
ATOM 3815 N N . THR A 1 464 ? -10.389 -2.916 12.757 1.00 93.88 464 THR A N 1
ATOM 3816 C CA . THR A 1 464 ? -9.910 -3.310 11.424 1.00 93.88 464 THR A CA 1
ATOM 3817 C C . THR A 1 464 ? -10.058 -2.137 10.456 1.00 93.88 464 THR A C 1
ATOM 3819 O O . THR A 1 464 ? -11.139 -1.548 10.336 1.00 93.88 464 THR A O 1
ATOM 3822 N N . LEU A 1 465 ? -8.969 -1.796 9.767 1.00 95.62 465 LEU A N 1
ATOM 3823 C CA . LEU A 1 465 ? -8.836 -0.564 8.992 1.00 95.62 465 LEU A CA 1
ATOM 3824 C C . LEU A 1 465 ? -8.532 -0.860 7.524 1.00 95.62 465 LEU A C 1
ATOM 3826 O O . LEU A 1 465 ? -7.851 -1.823 7.188 1.00 95.62 465 LEU A O 1
ATOM 3830 N N . GLN A 1 466 ? -9.041 -0.009 6.637 1.00 95.19 466 GLN A N 1
ATOM 3831 C CA . GLN A 1 466 ? -8.755 -0.056 5.204 1.00 95.19 466 GLN A CA 1
ATOM 3832 C C . GLN A 1 466 ? -8.574 1.350 4.633 1.00 95.19 466 GLN A C 1
ATOM 3834 O O . GLN A 1 466 ? -8.863 2.357 5.276 1.00 95.19 466 GLN A O 1
ATOM 3839 N N . PHE A 1 467 ? -8.117 1.419 3.390 1.00 95.31 467 PHE A N 1
ATOM 3840 C CA . PHE A 1 467 ? -8.049 2.632 2.589 1.00 95.31 467 PHE A CA 1
ATOM 3841 C C . PHE A 1 467 ? -8.981 2.508 1.396 1.00 95.31 467 PHE A C 1
ATOM 3843 O O . PHE A 1 467 ? -9.171 1.422 0.855 1.00 95.31 467 PHE A O 1
ATOM 3850 N N . VAL A 1 468 ? -9.506 3.634 0.933 1.00 94.38 468 VAL A N 1
ATOM 3851 C CA . VAL A 1 468 ? -10.326 3.682 -0.275 1.00 94.38 468 VAL A CA 1
ATOM 3852 C C . VAL A 1 468 ? -9.886 4.844 -1.158 1.00 94.38 468 VAL A C 1
ATOM 3854 O O . VAL A 1 468 ? -9.774 5.989 -0.711 1.00 94.38 468 VAL A O 1
ATOM 3857 N N . GLU A 1 469 ? -9.606 4.549 -2.428 1.00 91.88 469 GLU A N 1
ATOM 3858 C CA . GLU A 1 469 ? -9.358 5.576 -3.439 1.00 91.88 469 GLU A CA 1
ATOM 3859 C C . GLU A 1 469 ? -10.696 6.067 -4.017 1.00 91.88 469 GLU A C 1
ATOM 3861 O O . GLU A 1 469 ? -11.597 5.256 -4.235 1.00 91.88 469 GLU A O 1
ATOM 3866 N N . PRO A 1 470 ? -10.833 7.370 -4.328 1.00 90.12 470 PRO A N 1
ATOM 3867 C CA . PRO A 1 470 ? -12.060 7.962 -4.852 1.00 90.12 470 PRO A CA 1
ATOM 3868 C C . PRO A 1 470 ? -12.816 7.182 -5.929 1.00 90.12 470 PRO A C 1
ATOM 3870 O O . PRO A 1 470 ? -14.041 7.167 -5.916 1.00 90.12 470 PRO A O 1
ATOM 3873 N N . ARG A 1 471 ? -12.111 6.525 -6.859 1.00 89.06 471 ARG A N 1
ATOM 3874 C CA . ARG A 1 471 ? -12.747 5.782 -7.960 1.00 89.06 471 ARG A CA 1
ATOM 3875 C C . ARG A 1 471 ? -13.552 4.564 -7.498 1.00 89.06 471 ARG A C 1
ATOM 3877 O O . ARG A 1 471 ? -14.362 4.060 -8.264 1.00 89.06 471 ARG A O 1
ATOM 3884 N N . PHE A 1 472 ? -13.284 4.084 -6.285 1.00 89.75 472 PHE A N 1
ATOM 3885 C CA . PHE A 1 472 ? -13.987 2.976 -5.648 1.00 89.75 472 PHE A CA 1
ATOM 3886 C C . PHE A 1 472 ? -15.060 3.467 -4.665 1.00 89.75 472 PHE A C 1
ATOM 3888 O O . PHE A 1 472 ? -15.696 2.652 -4.001 1.00 89.75 472 PHE A O 1
ATOM 3895 N N . LEU A 1 473 ? -15.295 4.781 -4.557 1.00 85.25 473 LEU A N 1
ATOM 3896 C CA . LEU A 1 473 ? -16.443 5.308 -3.824 1.00 85.25 473 LEU A CA 1
ATOM 3897 C C . LEU A 1 473 ? -17.722 5.070 -4.645 1.00 85.25 473 LEU A C 1
ATOM 3899 O O . LEU A 1 473 ? -17.787 5.458 -5.809 1.00 85.25 473 LEU A O 1
ATOM 3903 N N . GLY A 1 474 ? -18.731 4.420 -4.057 1.00 73.88 474 GLY A N 1
ATOM 3904 C CA . GLY A 1 474 ? -19.945 3.981 -4.759 1.00 73.88 474 GLY A CA 1
ATOM 3905 C C . GLY A 1 474 ? -20.261 2.502 -4.511 1.00 73.88 474 GLY A C 1
ATOM 3906 O O . GLY A 1 474 ? -20.418 2.093 -3.360 1.00 73.88 474 GLY A O 1
ATOM 3907 N N . GLU A 1 475 ? -20.350 1.694 -5.577 1.00 58.44 475 GLU A N 1
ATOM 3908 C CA . GLU A 1 475 ? -20.769 0.274 -5.526 1.00 58.44 475 GLU A CA 1
ATOM 3909 C C . GLU A 1 475 ? -19.959 -0.576 -4.525 1.00 58.44 475 GLU A C 1
ATOM 3911 O O . GLU A 1 475 ? -20.521 -1.452 -3.874 1.00 58.44 475 GLU A O 1
ATOM 3916 N N . THR A 1 476 ? -18.669 -0.278 -4.344 1.00 61.25 476 THR A N 1
ATOM 3917 C CA . THR A 1 476 ? -17.747 -0.983 -3.433 1.00 61.25 476 THR A CA 1
ATOM 3918 C C . THR A 1 476 ? -17.701 -0.424 -2.005 1.00 61.25 476 THR A C 1
ATOM 3920 O O . THR A 1 476 ? -17.041 -1.002 -1.152 1.00 61.25 476 THR A O 1
ATOM 3923 N N . THR A 1 477 ? -18.406 0.674 -1.703 1.00 66.19 477 THR A N 1
ATOM 3924 C CA . THR A 1 477 ? -18.416 1.288 -0.352 1.00 66.19 477 THR A CA 1
ATOM 3925 C C . THR A 1 477 ? -19.593 0.884 0.528 1.00 66.19 477 THR A C 1
ATOM 3927 O O . THR A 1 477 ? -19.690 1.362 1.656 1.00 66.19 477 THR A O 1
ATOM 3930 N N . ALA A 1 478 ? -20.478 0.008 0.041 1.00 66.56 478 ALA A N 1
ATOM 3931 C CA . ALA A 1 478 ? -21.671 -0.422 0.774 1.00 66.56 478 ALA A CA 1
ATOM 3932 C C . ALA A 1 478 ? -21.354 -1.042 2.149 1.00 66.56 478 ALA A C 1
ATOM 3934 O O . ALA A 1 478 ? -22.192 -0.999 3.052 1.00 66.56 478 ALA A O 1
ATOM 3935 N N . ASP A 1 479 ? -20.145 -1.581 2.311 1.00 82.75 479 ASP A N 1
ATOM 3936 C CA . ASP A 1 479 ? -19.725 -2.268 3.528 1.00 82.75 479 ASP A CA 1
ATOM 3937 C C . ASP A 1 479 ? -19.062 -1.343 4.564 1.00 82.75 479 ASP A C 1
ATOM 3939 O O . ASP A 1 479 ? -18.953 -1.707 5.738 1.00 82.75 479 ASP A O 1
ATOM 3943 N N . TYR A 1 480 ? -18.668 -0.123 4.176 1.00 95.06 480 TYR A N 1
ATOM 3944 C CA . TYR A 1 480 ? -18.112 0.847 5.117 1.00 95.06 480 TYR A CA 1
ATOM 3945 C C . TYR A 1 480 ? -19.214 1.543 5.917 1.00 95.06 480 TYR A C 1
ATOM 3947 O O . TYR A 1 480 ? -20.240 1.973 5.395 1.00 95.06 480 TYR A O 1
ATOM 3955 N N . ARG A 1 481 ? -18.969 1.715 7.216 1.00 96.50 481 ARG A N 1
ATOM 3956 C CA . ARG A 1 481 ? -19.770 2.572 8.098 1.00 96.50 481 ARG A CA 1
ATOM 3957 C C . ARG A 1 481 ? -19.199 3.974 8.174 1.00 96.50 481 ARG A C 1
ATOM 3959 O O . ARG A 1 481 ? -19.969 4.927 8.228 1.00 96.50 481 ARG A O 1
ATOM 3966 N N . VAL A 1 482 ? -17.873 4.102 8.147 1.00 98.25 482 VAL A N 1
ATOM 3967 C CA . VAL A 1 482 ? -17.188 5.390 8.254 1.00 98.25 482 VAL A CA 1
ATOM 3968 C C . VAL A 1 482 ? -16.146 5.548 7.155 1.00 98.25 482 VAL A C 1
ATOM 3970 O O . VAL A 1 482 ? -15.327 4.658 6.943 1.00 98.25 482 VAL A O 1
ATOM 3973 N N . ILE A 1 483 ? -16.142 6.718 6.514 1.00 98.00 483 ILE A N 1
ATOM 3974 C CA . ILE A 1 483 ? -15.026 7.194 5.693 1.00 98.00 483 ILE A CA 1
ATOM 3975 C C . ILE A 1 483 ? -14.401 8.404 6.395 1.00 98.00 483 ILE A C 1
ATOM 3977 O O . ILE A 1 483 ? -15.052 9.441 6.555 1.00 98.00 483 ILE A O 1
ATOM 3981 N N . LEU A 1 484 ? -13.143 8.275 6.821 1.00 98.38 484 LEU A N 1
ATOM 3982 C CA . LEU A 1 484 ? -12.356 9.366 7.401 1.00 98.38 484 LEU A CA 1
ATOM 3983 C C . LEU A 1 484 ? -11.584 10.101 6.304 1.00 98.38 484 LEU A C 1
ATOM 3985 O O . LEU A 1 484 ? -10.998 9.479 5.418 1.00 98.38 484 LEU A O 1
ATOM 3989 N N . LEU A 1 485 ? -11.518 11.431 6.406 1.00 98.06 485 LEU A N 1
ATOM 3990 C CA . LEU A 1 485 ? -10.787 12.303 5.485 1.00 98.06 485 LEU A CA 1
ATOM 3991 C C . LEU A 1 485 ? -9.700 13.120 6.210 1.00 98.06 485 LEU A C 1
ATOM 3993 O O . LEU A 1 485 ? -9.828 14.349 6.306 1.00 98.06 485 LEU A O 1
ATOM 3997 N N . PRO A 1 486 ? -8.623 12.486 6.718 1.00 96.94 486 PRO A N 1
ATOM 3998 C CA . PRO A 1 486 ? -7.514 13.209 7.334 1.00 96.94 486 PRO A CA 1
ATOM 3999 C C . PRO A 1 486 ? -6.818 14.107 6.304 1.00 96.94 486 PRO A C 1
ATOM 4001 O O . PRO A 1 486 ? -6.374 13.645 5.254 1.00 96.94 486 PRO A O 1
ATOM 4004 N N . PHE A 1 487 ? -6.750 15.407 6.594 1.00 95.88 487 PHE A N 1
ATOM 4005 C CA . PHE A 1 487 ? -6.048 16.427 5.799 1.00 95.88 487 PHE A CA 1
ATOM 4006 C C . PHE A 1 487 ? -6.298 16.395 4.268 1.00 95.88 487 PHE A C 1
ATOM 4008 O O . PHE A 1 487 ? -5.388 16.564 3.448 1.00 95.88 487 PHE A O 1
ATOM 4015 N N . VAL A 1 488 ? -7.556 16.204 3.857 1.00 95.94 488 VAL A N 1
ATOM 4016 C CA . VAL A 1 488 ? -7.959 16.190 2.437 1.00 95.94 488 VAL A CA 1
ATOM 4017 C C . VAL A 1 488 ? -8.219 17.613 1.933 1.00 95.94 488 VAL A C 1
ATOM 4019 O O . VAL A 1 488 ? -9.333 18.129 2.019 1.00 95.94 488 VAL A O 1
ATOM 4022 N N . MET A 1 489 ? -7.189 18.267 1.389 1.00 95.25 489 MET A N 1
ATOM 4023 C CA . MET A 1 489 ? -7.316 19.625 0.845 1.00 95.25 489 MET A CA 1
ATOM 4024 C C . MET A 1 489 ? -7.828 19.638 -0.597 1.00 95.25 489 MET A C 1
ATOM 4026 O O . MET A 1 489 ? -8.657 20.484 -0.931 1.00 95.25 489 MET A O 1
ATOM 4030 N N . HIS A 1 490 ? -7.329 18.732 -1.442 1.00 94.94 490 HIS A N 1
ATOM 4031 C CA . HIS A 1 490 ? -7.746 18.586 -2.836 1.00 94.94 490 HIS A CA 1
ATOM 4032 C C . HIS A 1 490 ? -8.982 17.695 -2.932 1.00 94.94 490 HIS A C 1
ATOM 4034 O O . HIS A 1 490 ? -8.920 16.502 -2.616 1.00 94.94 490 HIS A O 1
ATOM 4040 N N . LEU A 1 491 ? -10.094 18.265 -3.391 1.00 93.88 491 LEU A N 1
ATOM 4041 C CA . LEU A 1 491 ? -11.341 17.532 -3.556 1.00 93.88 491 LEU A CA 1
ATOM 4042 C C . LEU A 1 491 ? -12.072 17.955 -4.843 1.00 93.88 491 LEU A C 1
ATOM 4044 O O . LEU A 1 491 ? -12.705 19.017 -4.869 1.00 93.88 491 LEU A O 1
ATOM 4048 N N . PRO A 1 492 ? -11.992 17.128 -5.900 1.00 92.94 492 PRO A N 1
ATOM 4049 C CA . PRO A 1 492 ? -12.836 17.235 -7.084 1.00 92.94 492 PRO A CA 1
ATOM 4050 C C . PRO A 1 492 ? -14.327 17.094 -6.757 1.00 92.94 492 PRO A C 1
ATOM 4052 O O . PRO A 1 492 ? -14.708 16.366 -5.838 1.00 92.94 492 PRO A O 1
ATOM 4055 N N . GLU A 1 493 ? -15.179 17.733 -7.560 1.00 92.81 493 GLU A N 1
ATOM 4056 C CA . GLU A 1 493 ? -16.641 17.666 -7.405 1.00 92.81 493 GLU A CA 1
ATOM 4057 C C . GLU A 1 493 ? -17.185 16.233 -7.493 1.00 92.81 493 GLU A C 1
ATOM 4059 O O . GLU A 1 493 ? -18.007 15.839 -6.667 1.00 92.81 493 GLU A O 1
ATOM 4064 N N . THR A 1 494 ? -16.639 15.415 -8.394 1.00 92.38 494 THR A N 1
ATOM 4065 C CA . THR A 1 494 ? -17.015 14.001 -8.546 1.00 92.38 494 THR A CA 1
ATOM 4066 C C . THR A 1 494 ? -16.735 13.174 -7.290 1.00 92.38 494 THR A C 1
ATOM 4068 O O . THR A 1 494 ? -17.517 12.299 -6.939 1.00 92.38 494 THR A O 1
ATOM 4071 N N . HIS A 1 495 ? -15.653 13.460 -6.559 1.00 92.94 495 HIS A N 1
ATOM 4072 C CA . HIS A 1 495 ? -15.354 12.753 -5.310 1.00 92.94 495 HIS A CA 1
ATOM 4073 C C . HIS A 1 495 ? -16.322 13.183 -4.201 1.00 92.94 495 HIS A C 1
ATOM 4075 O O . HIS A 1 495 ? -16.787 12.358 -3.416 1.00 92.94 495 HIS A O 1
ATOM 4081 N N . ALA A 1 496 ? -16.651 14.478 -4.141 1.00 93.69 496 ALA A N 1
ATOM 4082 C CA . ALA A 1 496 ? -17.625 15.002 -3.190 1.00 93.69 496 ALA A CA 1
ATOM 4083 C C . ALA A 1 496 ? -19.045 14.469 -3.453 1.00 93.69 496 ALA A C 1
ATOM 4085 O O . ALA A 1 496 ? -19.800 14.249 -2.508 1.00 93.69 496 ALA A O 1
ATOM 4086 N N . GLU A 1 497 ? -19.416 14.231 -4.714 1.00 93.50 497 GLU A N 1
ATOM 4087 C CA . GLU A 1 497 ? -20.645 13.525 -5.093 1.00 93.50 497 GLU A CA 1
ATOM 4088 C C . GLU A 1 497 ? -20.701 12.124 -4.486 1.00 93.50 497 GLU A C 1
ATOM 4090 O O . GLU A 1 497 ? -21.636 11.843 -3.737 1.00 93.50 497 GLU A O 1
ATOM 4095 N N . SER A 1 498 ? -19.672 11.298 -4.687 1.00 93.38 498 SER A N 1
ATOM 4096 C CA . SER A 1 498 ? -19.634 9.945 -4.118 1.00 93.38 498 SER A CA 1
ATOM 4097 C C . SER A 1 498 ? -19.690 9.940 -2.585 1.00 93.38 498 SER A C 1
ATOM 4099 O O . SER A 1 498 ? -20.363 9.104 -1.987 1.00 93.38 498 SER A O 1
ATOM 4101 N N . LEU A 1 499 ? -19.040 10.904 -1.922 1.00 94.75 499 LEU A N 1
ATOM 4102 C CA . LEU A 1 499 ? -19.124 11.053 -0.464 1.00 94.75 499 LEU A CA 1
ATOM 4103 C C . LEU A 1 499 ? -20.538 11.435 -0.004 1.00 94.75 499 LEU A C 1
ATOM 4105 O O . LEU A 1 499 ? -21.023 10.902 0.993 1.00 94.75 499 LEU A O 1
ATOM 4109 N N . ARG A 1 500 ? -21.227 12.330 -0.727 1.00 94.88 500 ARG A N 1
ATOM 4110 C CA . ARG A 1 500 ? -22.629 12.673 -0.436 1.00 94.88 500 ARG A CA 1
ATOM 4111 C C . ARG A 1 500 ? -23.545 11.471 -0.617 1.00 94.88 500 ARG A C 1
ATOM 4113 O O . ARG A 1 500 ? -24.419 11.262 0.219 1.00 94.88 500 ARG A O 1
ATOM 4120 N N . GLU A 1 501 ? -23.343 10.682 -1.668 1.00 93.81 501 GLU A N 1
ATOM 4121 C CA . GLU A 1 501 ? -24.106 9.455 -1.913 1.00 93.81 501 GLU A CA 1
ATOM 4122 C C . GLU A 1 501 ? -23.898 8.423 -0.802 1.00 93.81 501 GLU A C 1
ATOM 4124 O O . GLU A 1 501 ? -24.876 7.877 -0.290 1.00 93.81 501 GLU A O 1
ATOM 4129 N N . PHE A 1 502 ? -22.655 8.221 -0.364 1.00 95.25 502 PHE A N 1
ATOM 4130 C CA . PHE A 1 502 ? -22.332 7.345 0.761 1.00 95.25 502 PHE A CA 1
ATOM 4131 C C . PHE A 1 502 ? -23.055 7.772 2.050 1.00 95.25 502 PHE A C 1
ATOM 4133 O O . PHE A 1 502 ? -23.704 6.952 2.704 1.00 95.25 502 PHE A O 1
ATOM 4140 N N . VAL A 1 503 ? -23.037 9.070 2.383 1.00 96.44 503 VAL A N 1
ATOM 4141 C CA . VAL A 1 503 ? -23.776 9.592 3.547 1.00 96.44 503 VAL A CA 1
ATOM 4142 C C . VAL A 1 503 ? -25.286 9.431 3.362 1.00 96.44 503 VAL A C 1
ATOM 4144 O O . VAL A 1 503 ? -25.984 8.967 4.263 1.00 96.44 503 VAL A O 1
ATOM 4147 N N . GLN A 1 504 ? -25.808 9.740 2.174 1.00 95.31 504 GLN A N 1
ATOM 4148 C CA . GLN A 1 504 ? -27.229 9.598 1.854 1.00 95.31 504 GLN A CA 1
ATOM 4149 C C . GLN A 1 504 ? -27.731 8.158 2.077 1.00 95.31 504 GLN A C 1
ATOM 4151 O O . GLN A 1 504 ? -28.878 7.976 2.499 1.00 95.31 504 GLN A O 1
ATOM 4156 N N . GLN A 1 505 ? -26.878 7.159 1.826 1.00 93.88 505 GLN A N 1
ATOM 4157 C CA . GLN A 1 505 ? -27.155 5.725 1.977 1.00 93.88 505 GLN A CA 1
ATOM 4158 C C . GLN A 1 505 ? -26.982 5.185 3.408 1.00 93.88 505 GLN A C 1
ATOM 4160 O O . GLN A 1 505 ? -27.287 4.018 3.646 1.00 93.88 505 GLN A O 1
ATOM 4165 N N . GLY A 1 506 ? -26.559 6.009 4.371 1.00 94.56 506 GLY A N 1
ATOM 4166 C CA . GLY A 1 506 ? -26.437 5.602 5.777 1.00 94.56 506 GLY A CA 1
ATOM 4167 C C . GLY A 1 506 ? -25.012 5.560 6.319 1.00 94.56 506 GLY A C 1
ATOM 4168 O O . GLY A 1 506 ? -24.836 5.249 7.495 1.00 94.56 506 GLY A O 1
ATOM 4169 N N . GLY A 1 507 ? -24.011 5.870 5.495 1.00 96.38 507 GLY A N 1
ATOM 4170 C CA . GLY A 1 507 ? -22.626 5.998 5.932 1.00 96.38 507 GLY A CA 1
ATOM 4171 C C . GLY A 1 507 ? -22.360 7.280 6.729 1.00 96.38 507 GLY A C 1
ATOM 4172 O O . GLY A 1 507 ? -23.132 8.243 6.684 1.00 96.38 507 GLY A O 1
ATOM 4173 N N . THR A 1 508 ? -21.233 7.310 7.437 1.00 98.31 508 THR A N 1
ATOM 4174 C CA . THR A 1 508 ? -20.729 8.500 8.128 1.00 98.31 508 THR A CA 1
ATOM 4175 C C . THR A 1 508 ? -19.442 9.000 7.484 1.00 98.31 508 THR A C 1
ATOM 4177 O O . THR A 1 508 ? -18.464 8.266 7.369 1.00 98.31 508 THR A O 1
ATOM 4180 N N . VAL A 1 509 ? -19.405 10.274 7.107 1.00 98.19 509 VAL A N 1
ATOM 4181 C CA . VAL A 1 509 ? -18.178 10.938 6.644 1.00 98.19 509 VAL A CA 1
ATOM 4182 C C . VAL A 1 509 ? -17.621 11.802 7.765 1.00 98.19 509 VAL A C 1
ATOM 4184 O O . VAL A 1 509 ? -18.351 12.634 8.302 1.00 98.19 509 VAL A O 1
ATOM 4187 N N . ILE A 1 510 ? -16.337 11.634 8.094 1.00 98.69 510 ILE A N 1
ATOM 4188 C CA . ILE A 1 510 ? -15.643 12.448 9.102 1.00 98.69 510 ILE A CA 1
ATOM 4189 C C . ILE A 1 510 ? -14.520 13.239 8.436 1.00 98.69 510 ILE A C 1
ATOM 4191 O O . ILE A 1 510 ? -13.525 12.676 7.982 1.00 98.69 510 ILE A O 1
ATOM 4195 N N . GLY A 1 511 ? -14.690 14.556 8.379 1.00 98.19 511 GLY A N 1
ATOM 4196 C CA . GLY A 1 511 ? -13.701 15.497 7.873 1.00 98.19 511 GLY A CA 1
ATOM 4197 C C . GLY A 1 511 ? -12.984 16.252 8.986 1.00 98.19 511 GLY A C 1
ATOM 4198 O O . GLY A 1 511 ? -13.564 16.520 10.036 1.00 98.19 511 GLY A O 1
ATOM 4199 N N . PHE A 1 512 ? -11.742 16.648 8.724 1.00 98.06 512 PHE A N 1
ATOM 4200 C CA . PHE A 1 512 ? -10.936 17.478 9.622 1.00 98.06 512 PHE A CA 1
ATOM 4201 C C . PHE A 1 512 ? -10.749 18.881 9.053 1.00 98.06 512 PHE A C 1
ATOM 4203 O O . PHE A 1 512 ? -11.246 19.208 7.967 1.00 98.06 512 PHE A O 1
ATOM 4210 N N . ALA A 1 513 ? -10.001 19.715 9.775 1.00 96.62 513 ALA A N 1
ATOM 4211 C CA . ALA A 1 513 ? -9.737 21.058 9.310 1.00 96.62 513 ALA A CA 1
ATOM 4212 C C . ALA A 1 513 ? -9.069 21.083 7.924 1.00 96.62 513 ALA A C 1
ATOM 4214 O O . ALA A 1 513 ? -8.396 20.136 7.520 1.00 96.62 513 ALA A O 1
ATOM 4215 N N . LYS A 1 514 ? -9.268 22.176 7.176 1.00 95.69 514 LYS A N 1
ATOM 4216 C CA . LYS A 1 514 ? -8.803 22.346 5.780 1.00 95.69 514 LYS A CA 1
ATOM 4217 C C . LYS A 1 514 ? -9.455 21.434 4.727 1.00 95.69 514 LYS A C 1
ATOM 4219 O O . LYS A 1 514 ? -9.016 21.450 3.574 1.00 95.69 514 LYS A O 1
ATOM 4224 N N . LEU A 1 515 ? -10.527 20.714 5.067 1.00 97.06 515 LEU A N 1
ATOM 4225 C CA . LEU A 1 515 ? -11.250 19.866 4.116 1.00 97.06 515 LEU A CA 1
ATOM 4226 C C . LEU A 1 515 ? -11.728 20.642 2.875 1.00 97.06 515 LEU A C 1
ATOM 4228 O O . LEU A 1 515 ? -12.424 21.652 2.992 1.00 97.06 515 LEU A O 1
ATOM 4232 N N . GLY A 1 516 ? -11.399 20.141 1.681 1.00 96.19 516 GLY A N 1
ATOM 4233 C CA . GLY A 1 516 ? -11.931 20.645 0.411 1.00 96.19 516 GLY A CA 1
ATOM 4234 C C . GLY A 1 516 ? -11.589 22.112 0.141 1.00 96.19 516 GLY A C 1
ATOM 4235 O O . GLY A 1 516 ? -12.438 22.874 -0.317 1.00 96.19 516 GLY A O 1
ATOM 4236 N N . HIS A 1 517 ? -10.371 22.548 0.467 1.00 95.75 517 HIS A N 1
ATOM 4237 C CA . HIS A 1 517 ? -9.907 23.916 0.198 1.00 95.75 517 HIS A CA 1
ATOM 4238 C C . HIS A 1 517 ? -9.516 24.138 -1.265 1.00 95.75 517 HIS A C 1
ATOM 4240 O O . HIS A 1 517 ? -9.537 25.281 -1.719 1.00 95.75 517 HIS A O 1
ATOM 4246 N N . VAL A 1 518 ? -9.178 23.071 -1.993 1.00 95.00 518 VAL A N 1
ATOM 4247 C CA . VAL A 1 518 ? -8.643 23.111 -3.356 1.00 95.00 518 VAL A CA 1
ATOM 4248 C C . VAL A 1 518 ? -9.476 22.225 -4.294 1.00 95.00 518 VAL A C 1
ATOM 4250 O O . VAL A 1 518 ? -9.838 21.108 -3.933 1.00 95.00 518 VAL A O 1
ATOM 4253 N N . ASN A 1 519 ? -9.795 22.726 -5.487 1.00 92.81 519 ASN A N 1
ATOM 4254 C CA . ASN A 1 519 ? -10.573 22.030 -6.516 1.00 92.81 519 ASN A CA 1
ATOM 4255 C C . ASN A 1 519 ? -9.695 21.207 -7.472 1.00 92.81 519 ASN A C 1
ATOM 4257 O O . ASN A 1 519 ? -8.471 21.251 -7.383 1.00 92.81 519 ASN A O 1
ATOM 4261 N N . GLU A 1 520 ? -10.318 20.526 -8.435 1.00 88.25 520 GLU A N 1
ATOM 4262 C CA . GLU A 1 520 ? -9.675 19.679 -9.453 1.00 88.25 520 GLU A CA 1
ATOM 4263 C C . GLU A 1 520 ? -8.687 20.421 -10.369 1.00 88.25 520 GLU A C 1
ATOM 4265 O O . GLU A 1 520 ? -7.860 19.811 -11.048 1.00 88.25 520 GLU A O 1
ATOM 4270 N N . ARG A 1 521 ? -8.759 21.756 -10.395 1.00 85.88 521 ARG A N 1
ATOM 4271 C CA . ARG A 1 521 ? -7.810 22.619 -11.105 1.00 85.88 521 ARG A CA 1
ATOM 4272 C C . ARG A 1 521 ? -6.634 23.021 -10.221 1.00 85.88 521 ARG A C 1
ATOM 4274 O O . ARG A 1 521 ? -5.784 23.778 -10.671 1.00 85.88 521 ARG A O 1
ATOM 4281 N N . GLY A 1 522 ? -6.568 22.591 -8.965 1.00 86.88 522 GLY A N 1
ATOM 4282 C CA . GLY A 1 522 ? -5.581 23.082 -8.006 1.00 86.88 522 GLY A CA 1
ATOM 4283 C C . GLY A 1 522 ? -5.876 24.500 -7.497 1.00 86.88 522 GLY A C 1
ATOM 4284 O O . GLY A 1 522 ? -4.978 25.147 -6.954 1.00 86.88 522 GLY A O 1
ATOM 4285 N N . TRP A 1 523 ? -7.098 25.015 -7.688 1.00 89.62 523 TRP A N 1
ATOM 4286 C CA . TRP A 1 523 ? -7.504 26.364 -7.277 1.00 89.62 523 TRP A CA 1
ATOM 4287 C C . TRP A 1 523 ? -8.258 26.346 -5.962 1.00 89.62 523 TRP A C 1
ATOM 4289 O O . TRP A 1 523 ? -8.953 25.387 -5.646 1.00 89.62 523 TRP A O 1
ATOM 4299 N N . ALA A 1 524 ? -8.182 27.445 -5.219 1.00 91.75 524 ALA A N 1
ATOM 4300 C CA . ALA A 1 524 ? -8.978 27.598 -4.016 1.00 91.75 524 ALA A CA 1
ATOM 4301 C C . ALA A 1 524 ? -10.485 27.600 -4.324 1.00 91.75 524 ALA A C 1
ATOM 4303 O O . ALA A 1 524 ? -10.954 28.348 -5.185 1.00 91.75 524 ALA A O 1
ATOM 4304 N N . TRP A 1 525 ? -11.256 26.836 -3.555 1.00 92.06 525 TRP A N 1
ATOM 4305 C CA . TRP A 1 525 ? -12.702 27.016 -3.501 1.00 92.06 525 TRP A CA 1
ATOM 4306 C C . TRP A 1 525 ? -13.044 28.319 -2.760 1.00 92.06 525 TRP A C 1
ATOM 4308 O O . TRP A 1 525 ? -12.468 28.629 -1.712 1.00 92.06 525 TRP A O 1
ATOM 4318 N N . ASN A 1 526 ? -13.998 29.089 -3.296 1.00 89.50 526 ASN A N 1
ATOM 4319 C CA . ASN A 1 526 ? -14.473 30.319 -2.647 1.00 89.50 526 ASN A CA 1
ATOM 4320 C C . ASN A 1 526 ? -15.327 30.019 -1.407 1.00 89.50 526 ASN A C 1
ATOM 4322 O O . ASN A 1 526 ? -15.176 30.687 -0.392 1.00 89.50 526 ASN A O 1
ATOM 4326 N N . ASN A 1 527 ? -16.180 28.993 -1.483 1.00 90.56 527 ASN A N 1
ATOM 4327 C CA . ASN A 1 527 ? -16.943 28.478 -0.346 1.00 90.56 527 ASN A CA 1
ATOM 4328 C C . ASN A 1 527 ? -16.243 27.224 0.176 1.00 90.56 527 ASN A C 1
ATOM 4330 O O . ASN A 1 527 ? -15.877 26.371 -0.633 1.00 90.56 527 ASN A O 1
ATOM 4334 N N . ARG A 1 528 ? -16.048 27.107 1.493 1.00 94.25 528 ARG A N 1
ATOM 4335 C CA . ARG A 1 528 ? -15.303 25.994 2.102 1.00 94.25 528 ARG A CA 1
ATOM 4336 C C . ARG A 1 528 ? -16.092 25.372 3.259 1.00 94.25 528 ARG A C 1
ATOM 4338 O O . ARG A 1 528 ? -16.698 26.138 4.002 1.00 94.25 528 ARG A O 1
ATOM 4345 N N . PRO A 1 529 ? -16.076 24.039 3.445 1.00 95.69 529 PRO A N 1
ATOM 4346 C CA . PRO A 1 529 ? -15.492 23.030 2.552 1.00 95.69 529 PRO A CA 1
ATOM 4347 C C . PRO A 1 529 ? -16.107 23.056 1.140 1.00 95.69 529 PRO A C 1
ATOM 4349 O O . PRO A 1 529 ? -17.318 23.197 0.984 1.00 95.69 529 PRO A O 1
ATOM 4352 N N . GLY A 1 530 ? -15.259 23.005 0.110 1.00 93.88 530 GLY A N 1
ATOM 4353 C CA . GLY A 1 530 ? -15.648 23.191 -1.291 1.00 93.88 530 GLY A CA 1
ATOM 4354 C C . GLY A 1 530 ? -16.406 22.014 -1.899 1.00 93.88 530 GLY A C 1
ATOM 4355 O O . GLY A 1 530 ? -16.820 21.101 -1.191 1.00 93.88 530 GLY A O 1
ATOM 4356 N N . ALA A 1 531 ? -16.608 22.032 -3.222 1.00 91.88 531 ALA A N 1
ATOM 4357 C CA . ALA A 1 531 ? -17.242 20.929 -3.961 1.00 91.88 531 ALA A CA 1
ATOM 4358 C C . ALA A 1 531 ? -18.644 20.522 -3.434 1.00 91.88 531 ALA A C 1
ATOM 4360 O O . ALA A 1 531 ? -19.015 19.352 -3.412 1.00 91.88 531 ALA A O 1
ATOM 4361 N N . GLY A 1 532 ? -19.429 21.492 -2.950 1.00 92.06 532 GLY A N 1
ATOM 4362 C CA . GLY A 1 532 ? -20.769 21.243 -2.398 1.00 92.06 532 GLY A CA 1
ATOM 4363 C C . GLY A 1 532 ? -20.785 20.629 -0.992 1.00 92.06 532 GLY A C 1
ATOM 4364 O O . GLY A 1 532 ? -21.864 20.371 -0.453 1.00 92.06 532 GLY A O 1
ATOM 4365 N N . LEU A 1 533 ? -19.622 20.440 -0.359 1.00 95.94 533 LEU A N 1
ATOM 4366 C CA . LEU A 1 533 ? -19.539 19.921 1.003 1.00 95.94 533 LEU A CA 1
ATOM 4367 C C . LEU A 1 533 ? -20.097 20.891 2.052 1.00 95.94 533 LEU A C 1
ATOM 4369 O O . LEU A 1 533 ? -20.592 20.424 3.076 1.00 95.94 533 LEU A O 1
ATOM 4373 N N . THR A 1 534 ? -20.129 22.205 1.794 1.00 96.62 534 THR A N 1
ATOM 4374 C CA . THR A 1 534 ? -20.846 23.148 2.674 1.00 96.62 534 THR A CA 1
ATOM 4375 C C . THR A 1 534 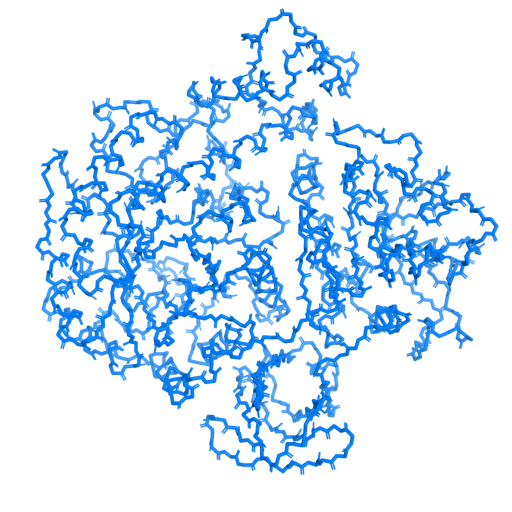? -22.300 22.734 2.905 1.00 96.62 534 THR A C 1
ATOM 4377 O O . THR A 1 534 ? -22.800 22.849 4.018 1.00 96.62 534 THR A O 1
ATOM 4380 N N . SER A 1 535 ? -22.980 22.195 1.886 1.00 95.56 535 SER A N 1
ATOM 4381 C CA . SER A 1 535 ? -24.352 21.686 2.016 1.00 95.56 535 SER A CA 1
ATOM 4382 C C . SER A 1 535 ? -24.424 20.330 2.720 1.00 95.56 535 SER A C 1
ATOM 4384 O O . SER A 1 535 ? -25.392 20.069 3.428 1.00 95.56 535 SER A O 1
ATOM 4386 N N . LEU A 1 536 ? -23.414 19.470 2.549 1.00 97.19 536 LEU A N 1
ATOM 4387 C CA . LEU A 1 536 ? -23.355 18.173 3.230 1.00 97.19 536 LEU A CA 1
ATOM 4388 C C . LEU A 1 536 ? -23.233 18.361 4.749 1.00 97.19 536 LEU A C 1
ATOM 4390 O O . LEU A 1 536 ? -24.054 17.837 5.502 1.00 97.19 536 LEU A O 1
ATOM 4394 N N . PHE A 1 537 ? -22.251 19.160 5.177 1.00 98.19 537 PHE A N 1
ATOM 4395 C CA . PHE A 1 537 ? -21.979 19.446 6.589 1.00 98.19 537 PHE A CA 1
ATOM 4396 C C . PHE A 1 537 ? -22.883 20.541 7.174 1.00 98.19 537 PHE A C 1
ATOM 4398 O O . PHE A 1 537 ? -22.950 20.683 8.390 1.00 98.19 537 PHE A O 1
ATOM 4405 N N . GLY A 1 538 ? -23.576 21.316 6.332 1.00 97.88 538 GLY A N 1
ATOM 4406 C CA . GLY A 1 538 ? -24.366 22.482 6.748 1.00 97.88 538 GLY A CA 1
ATOM 4407 C C . GLY A 1 538 ? -23.520 23.617 7.323 1.00 97.88 538 GLY A C 1
ATOM 4408 O O . GLY A 1 538 ? -24.037 24.422 8.093 1.00 97.88 538 GLY A O 1
ATOM 4409 N N . ALA A 1 539 ? -22.235 23.675 6.973 1.00 97.81 539 ALA A N 1
ATOM 4410 C CA . ALA A 1 539 ? -21.252 24.578 7.555 1.00 97.81 539 ALA A CA 1
ATOM 4411 C C . ALA A 1 539 ? -20.448 25.286 6.463 1.00 97.81 539 ALA A C 1
ATOM 4413 O O . ALA A 1 539 ? -19.939 24.643 5.543 1.00 97.81 539 ALA A O 1
ATOM 4414 N N . THR A 1 540 ? -20.323 26.608 6.573 1.00 97.62 540 THR A N 1
ATOM 4415 C CA . THR A 1 540 ? -19.506 27.431 5.670 1.00 97.62 540 THR A CA 1
ATOM 4416 C C . THR A 1 540 ? -18.411 28.128 6.463 1.00 97.62 540 THR A C 1
ATOM 4418 O O . THR A 1 540 ? -18.707 28.856 7.402 1.00 97.62 540 THR A O 1
ATOM 4421 N N . GLU A 1 541 ? -17.150 27.897 6.102 1.00 97.12 541 GLU A N 1
ATOM 4422 C CA . GLU A 1 541 ? -15.980 28.497 6.749 1.00 97.12 541 GLU A CA 1
ATOM 4423 C C . GLU A 1 541 ? -16.033 30.022 6.640 1.00 97.12 541 GLU A C 1
ATOM 4425 O O . GLU A 1 541 ? -16.135 30.574 5.542 1.00 97.12 541 GLU A O 1
ATOM 4430 N N . THR A 1 542 ? -15.911 30.695 7.779 1.00 96.06 542 THR A N 1
ATOM 4431 C CA . THR A 1 542 ? -15.849 32.159 7.868 1.00 96.06 542 THR A CA 1
ATOM 4432 C C . THR A 1 542 ? -14.464 32.649 8.255 1.00 96.06 542 THR A C 1
ATOM 4434 O O . THR A 1 542 ? -14.020 33.705 7.795 1.00 96.06 542 THR A O 1
ATOM 4437 N N . HIS A 1 543 ? -13.763 31.882 9.089 1.00 94.38 543 HIS A N 1
ATOM 4438 C CA . HIS A 1 543 ? -12.457 32.254 9.600 1.00 94.38 543 HIS A CA 1
ATOM 4439 C C . HIS A 1 543 ? -11.570 31.036 9.836 1.00 94.38 543 HIS A C 1
ATOM 4441 O O . HIS A 1 543 ? -12.047 29.934 10.107 1.00 94.38 543 HIS A O 1
ATOM 4447 N N . ILE A 1 544 ? -10.257 31.253 9.751 1.00 94.25 544 ILE A N 1
ATOM 4448 C CA . ILE A 1 544 ? -9.266 30.256 10.128 1.00 94.25 544 ILE A CA 1
ATOM 4449 C C . ILE A 1 544 ? -8.100 30.906 10.869 1.00 94.25 544 ILE A C 1
ATOM 4451 O O . ILE A 1 544 ? -7.473 31.845 10.374 1.00 94.25 544 ILE A O 1
ATOM 4455 N N . GLU A 1 545 ? -7.784 30.361 12.038 1.00 94.31 545 GLU A N 1
ATOM 4456 C CA . GLU A 1 545 ? -6.595 30.695 12.816 1.00 94.31 545 GLU A CA 1
ATOM 4457 C C . GLU A 1 545 ? -5.562 29.561 12.725 1.00 94.31 545 GLU A C 1
ATOM 4459 O O . GLU A 1 545 ? -5.899 28.392 12.508 1.00 94.31 545 GLU A O 1
ATOM 4464 N N . VAL A 1 546 ? -4.284 29.917 12.882 1.00 93.31 546 VAL A N 1
ATOM 4465 C CA . VAL A 1 546 ? -3.151 28.990 12.781 1.00 93.31 546 VAL A CA 1
ATOM 4466 C C . VAL A 1 546 ? -2.263 29.127 14.013 1.00 93.31 546 VAL A C 1
ATOM 4468 O O . VAL A 1 546 ? -1.801 30.224 14.325 1.00 93.31 546 VAL A O 1
ATOM 4471 N N . PHE A 1 547 ? -1.960 28.007 14.662 1.00 88.69 547 PHE A N 1
ATOM 4472 C CA . PHE A 1 547 ? -1.126 27.922 15.859 1.00 88.69 547 PHE A CA 1
ATOM 4473 C C . PHE A 1 547 ? -0.024 26.888 15.626 1.00 88.69 547 PHE A C 1
ATOM 4475 O O . PHE A 1 547 ? -0.307 25.755 15.270 1.00 88.69 547 PHE A O 1
ATOM 4482 N N . ARG A 1 548 ? 1.251 27.268 15.761 1.00 71.44 548 ARG A N 1
ATOM 4483 C CA . ARG A 1 548 ? 2.381 26.339 15.538 1.00 71.44 548 ARG A CA 1
ATOM 4484 C C . ARG A 1 548 ? 2.802 25.563 16.789 1.00 71.44 548 ARG A C 1
ATOM 4486 O O . ARG A 1 548 ? 3.595 24.644 16.670 1.00 71.44 548 ARG A O 1
ATOM 4493 N N . GLU A 1 549 ? 2.267 25.939 17.943 1.00 76.94 549 GLU A N 1
ATOM 4494 C CA . GLU A 1 549 ? 2.522 25.341 19.255 1.00 76.94 549 GLU A CA 1
ATOM 4495 C C . GLU A 1 549 ? 1.170 25.040 19.924 1.00 76.94 549 GLU A C 1
ATOM 4497 O O . GLU A 1 549 ? 0.170 25.664 19.533 1.00 76.94 549 GLU A O 1
ATOM 4502 N N . PRO A 1 550 ? 1.114 24.145 20.932 1.00 76.94 550 PRO A N 1
ATOM 4503 C CA . PRO A 1 550 ? -0.091 23.923 21.727 1.00 76.94 550 PRO A CA 1
ATOM 4504 C C . PRO A 1 550 ? -0.682 25.242 22.232 1.00 76.94 550 PRO A C 1
ATOM 4506 O O . PRO A 1 550 ? 0.034 26.113 22.733 1.00 76.94 550 PRO A O 1
ATOM 4509 N N . HIS A 1 551 ? -1.994 25.410 22.073 1.00 87.00 551 HIS A N 1
ATOM 4510 C CA . HIS A 1 551 ? -2.656 26.681 22.344 1.00 87.00 551 HIS A CA 1
ATOM 4511 C C . HIS A 1 551 ? -4.085 26.463 22.849 1.00 87.00 551 HIS A C 1
ATOM 4513 O O . HIS A 1 551 ? -4.840 25.697 22.261 1.00 87.00 551 HIS A O 1
ATOM 4519 N N . GLU A 1 552 ? -4.500 27.200 23.883 1.00 85.06 552 GLU A N 1
ATOM 4520 C CA . GLU A 1 552 ? -5.826 27.036 24.512 1.00 85.06 552 GLU A CA 1
ATOM 4521 C C . GLU A 1 552 ? -6.994 27.238 23.528 1.00 85.06 552 GLU A C 1
ATOM 4523 O O . GLU A 1 552 ? -8.052 26.634 23.662 1.00 85.06 552 GLU A O 1
ATOM 4528 N N . LYS A 1 553 ? -6.808 28.059 22.485 1.00 86.56 553 LYS A N 1
ATOM 4529 C CA . LYS A 1 553 ? -7.831 28.270 21.438 1.00 86.56 553 LYS A CA 1
ATOM 4530 C C . LYS A 1 553 ? -8.144 27.032 20.590 1.00 86.56 553 LYS A C 1
ATOM 4532 O O . LYS A 1 553 ? -9.217 26.985 20.002 1.00 86.56 553 LYS A O 1
ATOM 4537 N N . ILE A 1 554 ? -7.229 26.069 20.486 1.00 93.50 554 ILE A N 1
ATOM 4538 C CA . ILE A 1 554 ? -7.472 24.795 19.785 1.00 93.50 554 ILE A CA 1
ATOM 4539 C C . ILE A 1 554 ? -7.811 23.669 20.764 1.00 93.50 554 ILE A C 1
ATOM 4541 O O . ILE A 1 554 ? -7.818 22.507 20.380 1.00 93.50 554 ILE A O 1
ATOM 4545 N N . THR A 1 555 ? -8.104 24.002 22.021 1.00 96.00 555 THR A N 1
ATOM 4546 C CA . THR A 1 555 ? -8.515 23.049 23.047 1.00 96.00 555 THR A CA 1
ATOM 4547 C C . THR A 1 555 ? -10.033 22.898 23.052 1.00 96.00 555 THR A C 1
ATOM 4549 O O . THR A 1 555 ? -10.772 23.885 23.098 1.00 96.00 555 THR A O 1
ATOM 4552 N N . LEU A 1 556 ? -10.490 21.652 22.995 1.00 97.25 556 LEU A N 1
ATOM 4553 C CA . LEU A 1 556 ? -11.889 21.265 23.083 1.00 97.25 556 LEU A CA 1
ATOM 4554 C C . LEU A 1 556 ? -12.266 21.087 24.550 1.00 97.25 556 LEU A C 1
ATOM 4556 O O . LEU A 1 556 ? -11.531 20.451 25.301 1.00 97.25 556 LEU A O 1
ATOM 4560 N N . GLN A 1 557 ? -13.423 21.616 24.930 1.00 97.19 557 GLN A N 1
ATOM 4561 C CA . GLN A 1 557 ? -14.033 21.354 26.224 1.00 97.19 557 GLN A CA 1
ATOM 4562 C C . GLN A 1 557 ? -14.745 19.999 26.191 1.00 97.19 557 GLN A C 1
ATOM 4564 O O . GLN A 1 557 ? -15.519 19.730 25.266 1.00 97.19 557 GLN A O 1
ATOM 4569 N N . VAL A 1 558 ? -14.513 19.177 27.212 1.00 96.38 558 VAL A N 1
ATOM 4570 C CA . VAL A 1 558 ? -15.196 17.894 27.391 1.00 96.38 558 VAL A CA 1
ATOM 4571 C C . VAL A 1 558 ? -16.561 18.111 28.044 1.00 96.38 558 VAL A C 1
ATOM 4573 O O . VAL A 1 558 ? -16.687 18.802 29.055 1.00 96.38 558 VAL A O 1
ATOM 4576 N N . ASP A 1 559 ? -17.600 17.515 27.456 1.00 95.12 559 ASP A N 1
ATOM 4577 C CA . ASP A 1 559 ? -18.943 17.450 28.038 1.00 95.12 559 ASP A CA 1
ATOM 4578 C C . ASP A 1 559 ? -19.216 16.031 28.548 1.00 95.12 559 ASP A C 1
ATOM 4580 O O . ASP A 1 559 ? -19.662 15.166 27.796 1.00 95.12 559 ASP A O 1
ATOM 4584 N N . HIS A 1 560 ? -18.977 15.794 29.840 1.00 93.12 560 HIS A N 1
ATOM 4585 C CA . HIS A 1 560 ? -19.191 14.484 30.473 1.00 93.12 560 HIS A CA 1
ATOM 4586 C C . HIS A 1 560 ? -20.662 14.015 30.474 1.00 93.12 560 HIS A C 1
ATOM 4588 O O . HIS A 1 560 ? -20.946 12.903 30.915 1.00 93.12 560 HIS A O 1
ATOM 4594 N N . GLY A 1 561 ? -21.613 14.845 30.027 1.00 91.75 561 GLY A N 1
ATOM 4595 C CA . GLY A 1 561 ? -23.003 14.443 29.802 1.00 91.75 561 GLY A CA 1
ATOM 4596 C C . GLY A 1 561 ? -23.281 13.867 28.409 1.00 91.75 561 GLY A C 1
ATOM 4597 O O . GLY A 1 561 ? -24.403 13.426 28.164 1.00 91.75 561 GLY A O 1
ATOM 4598 N N . SER A 1 562 ? -22.303 13.897 27.500 1.00 95.00 562 SER A N 1
ATOM 4599 C CA . SER A 1 562 ? -22.436 13.470 26.105 1.00 95.00 562 SER A CA 1
ATOM 4600 C C . SER A 1 562 ? -21.781 12.111 25.861 1.00 95.00 562 SER A C 1
ATOM 4602 O O . SER A 1 562 ? -20.648 11.877 26.277 1.00 95.00 562 SER A O 1
ATOM 4604 N N . ASP A 1 563 ? -22.452 11.254 25.086 1.00 94.00 563 ASP A N 1
ATOM 4605 C CA . ASP A 1 563 ? -21.938 9.942 24.663 1.00 94.00 563 ASP A CA 1
ATOM 4606 C C . ASP A 1 563 ? -20.610 10.045 23.884 1.00 94.00 563 ASP A C 1
ATOM 4608 O O . ASP A 1 563 ? -19.823 9.102 23.856 1.00 94.00 563 ASP A O 1
ATOM 4612 N N . LEU A 1 564 ? -20.327 11.201 23.266 1.00 96.69 564 LEU A N 1
ATOM 4613 C CA . LEU A 1 564 ? -19.055 11.451 22.580 1.00 96.69 564 LEU A CA 1
ATOM 4614 C C . LEU A 1 564 ? -17.856 11.402 23.539 1.00 96.69 564 LEU A C 1
ATOM 4616 O O . LEU A 1 564 ? -16.754 11.038 23.127 1.00 96.69 564 LEU A O 1
ATOM 4620 N N . PHE A 1 565 ? -18.064 11.750 24.807 1.00 97.69 565 PHE A N 1
ATOM 4621 C CA . PHE A 1 565 ? -17.014 11.825 25.818 1.00 97.69 565 PHE A CA 1
ATOM 4622 C C . PHE A 1 565 ? -17.133 10.737 26.893 1.00 97.69 565 PHE A C 1
ATOM 4624 O O . PHE A 1 565 ? -16.531 10.856 27.960 1.00 97.69 565 PHE A O 1
ATOM 4631 N N . ASP A 1 566 ? -17.887 9.664 26.629 1.00 96.56 566 ASP A N 1
ATOM 4632 C CA . ASP A 1 566 ? -18.004 8.557 27.576 1.00 96.56 566 ASP A CA 1
ATOM 4633 C C . ASP A 1 566 ? -16.629 7.940 27.886 1.00 96.56 566 ASP A C 1
ATOM 4635 O O . ASP A 1 566 ? -15.840 7.617 26.989 1.00 96.56 566 ASP A O 1
ATOM 4639 N N . GLY A 1 567 ? -16.339 7.799 29.179 1.00 95.38 567 GLY A N 1
ATOM 4640 C CA . GLY A 1 567 ? -15.069 7.281 29.683 1.00 95.38 567 GLY A CA 1
ATOM 4641 C C . GLY A 1 567 ? -13.848 8.192 29.508 1.00 95.38 567 GLY A C 1
ATOM 4642 O O . GLY A 1 567 ? -12.744 7.699 29.714 1.00 95.38 567 GLY A O 1
ATOM 4643 N N . ILE A 1 568 ? -14.020 9.467 29.136 1.00 97.31 568 ILE A N 1
ATOM 4644 C CA . ILE A 1 568 ? -12.936 10.463 29.095 1.00 97.31 568 ILE A CA 1
ATOM 4645 C C . ILE A 1 568 ? -12.827 11.168 30.449 1.00 97.31 568 ILE A C 1
ATOM 4647 O O . ILE A 1 568 ? -13.820 11.703 30.955 1.00 97.31 568 ILE A O 1
ATOM 4651 N N . GLU A 1 569 ? -11.628 11.161 31.036 1.00 96.12 569 GLU A N 1
ATOM 4652 C CA . GLU A 1 569 ? -11.379 11.736 32.366 1.00 96.12 569 GLU A CA 1
ATOM 4653 C C . GLU A 1 569 ? -10.945 13.204 32.312 1.00 96.12 569 GLU A C 1
ATOM 4655 O O . GLU A 1 569 ? -11.288 13.973 33.212 1.00 96.12 569 GLU A O 1
ATOM 4660 N N . ALA A 1 570 ? -10.202 13.610 31.279 1.00 96.31 570 ALA A N 1
ATOM 4661 C CA . ALA A 1 570 ? -9.772 14.991 31.116 1.00 96.31 570 ALA A CA 1
ATOM 4662 C C . ALA A 1 570 ? -10.953 15.958 30.934 1.00 96.31 570 ALA A C 1
ATOM 4664 O O . ALA A 1 570 ? -11.901 15.686 30.203 1.00 96.31 570 ALA A O 1
ATOM 4665 N N . ASP A 1 571 ? -10.835 17.157 31.513 1.00 96.81 571 ASP A N 1
ATOM 4666 C CA . ASP A 1 571 ? -11.786 18.254 31.276 1.00 96.81 571 ASP A CA 1
ATOM 4667 C C . ASP A 1 571 ? -11.655 18.841 29.857 1.00 96.81 571 ASP A C 1
ATOM 4669 O O . ASP A 1 571 ? -12.546 19.539 29.367 1.00 96.81 571 ASP A O 1
ATOM 4673 N N . ASN A 1 572 ? -10.503 18.622 29.213 1.00 96.69 572 ASN A N 1
ATOM 4674 C CA . ASN A 1 572 ? -10.098 19.308 27.996 1.00 96.69 572 ASN A CA 1
ATOM 4675 C C . ASN A 1 572 ? -9.241 18.409 27.101 1.00 96.69 572 ASN A C 1
ATOM 4677 O O . ASN A 1 572 ? -8.339 17.735 27.593 1.00 96.69 572 ASN A O 1
ATOM 4681 N N . LEU A 1 573 ? -9.444 18.490 25.786 1.00 96.69 573 LEU A N 1
ATOM 4682 C CA . LEU A 1 573 ? -8.667 17.750 24.786 1.00 96.69 573 LEU A CA 1
ATOM 4683 C C . LEU A 1 573 ? -7.960 18.707 23.829 1.00 96.69 573 LEU A C 1
ATOM 4685 O O . LEU A 1 573 ? -8.546 19.683 23.358 1.00 96.69 573 LEU A O 1
ATOM 4689 N N . ALA A 1 574 ? -6.694 18.441 23.521 1.00 93.94 574 ALA A N 1
ATOM 4690 C CA . ALA A 1 574 ? -5.915 19.289 22.627 1.00 93.94 574 ALA A CA 1
ATOM 4691 C C . ALA A 1 574 ? -6.208 18.985 21.147 1.00 93.94 574 ALA A C 1
ATOM 4693 O O . ALA A 1 574 ? -6.157 17.838 20.712 1.00 93.94 574 ALA A O 1
ATOM 4694 N N . GLY A 1 575 ? -6.470 20.028 20.361 1.00 94.88 575 GLY A N 1
ATOM 4695 C CA . GLY A 1 575 ? -6.359 20.005 18.904 1.00 94.88 575 GLY A CA 1
ATOM 4696 C C . GLY A 1 575 ? -4.975 20.443 18.427 1.00 94.88 575 GLY A C 1
ATOM 4697 O O . GLY A 1 575 ? -4.101 20.793 19.224 1.00 94.88 575 GLY A O 1
ATOM 4698 N N . PHE A 1 576 ? -4.778 20.458 17.107 1.00 95.25 576 PHE A N 1
ATOM 4699 C CA . PHE A 1 576 ? -3.504 20.825 16.492 1.00 95.25 576 PHE A CA 1
ATOM 4700 C C . PHE A 1 576 ? -3.670 21.780 15.305 1.00 95.25 576 PHE A C 1
ATOM 4702 O O . PHE A 1 576 ? -4.594 21.670 14.497 1.00 95.25 576 PHE A O 1
ATOM 4709 N N . TRP A 1 577 ? -2.706 22.694 15.183 1.00 93.69 577 TRP A N 1
ATOM 4710 C CA . TRP A 1 577 ? -2.429 23.569 14.043 1.00 93.69 577 TRP A CA 1
ATOM 4711 C C . TRP A 1 577 ? -3.519 24.544 13.590 1.00 93.69 577 TRP A C 1
ATOM 4713 O O . TRP A 1 577 ? -3.315 25.755 13.668 1.00 93.69 577 TRP A O 1
ATOM 4723 N N . HIS A 1 578 ? -4.644 24.053 13.082 1.00 95.50 578 HIS A N 1
ATOM 4724 C CA . HIS A 1 578 ? -5.713 24.875 12.526 1.00 95.50 578 HIS A CA 1
ATOM 4725 C C . HIS A 1 578 ? -6.897 24.961 13.478 1.00 95.50 578 HIS A C 1
ATOM 4727 O O . HIS A 1 578 ? -7.257 23.983 14.130 1.00 95.50 578 HIS A O 1
ATOM 4733 N N . ARG A 1 579 ? -7.543 26.125 13.488 1.00 95.81 579 ARG A N 1
ATOM 4734 C CA . ARG A 1 579 ? -8.861 26.334 14.082 1.00 95.81 579 ARG A CA 1
ATOM 4735 C C . ARG A 1 579 ? -9.761 26.992 13.054 1.00 95.81 579 ARG A C 1
ATOM 4737 O O . ARG A 1 579 ? -9.431 28.081 12.594 1.00 95.81 579 ARG A O 1
ATOM 4744 N N . GLN A 1 580 ? -10.864 26.354 12.696 1.00 96.31 580 GLN A N 1
ATOM 4745 C CA . GLN A 1 580 ? -11.841 26.914 11.766 1.00 96.31 580 GLN A CA 1
ATOM 4746 C C . GLN A 1 580 ? -13.101 27.369 12.495 1.00 96.31 580 GLN A C 1
ATOM 4748 O O . GLN A 1 580 ? -13.580 26.707 13.412 1.00 96.31 580 GLN A O 1
ATOM 4753 N N . GLU A 1 581 ? -13.648 28.491 12.048 1.00 96.81 581 GLU A N 1
ATOM 4754 C CA . GLU A 1 581 ? -14.973 28.959 12.436 1.00 96.81 581 GLU A CA 1
ATOM 4755 C C . GLU A 1 581 ? -15.926 28.807 11.254 1.00 96.81 581 GLU A C 1
ATOM 4757 O O . GLU A 1 581 ? -15.529 28.959 10.092 1.00 96.81 581 GLU A O 1
ATOM 4762 N N . PHE A 1 582 ? -17.186 28.503 11.559 1.00 97.25 582 PHE A N 1
ATOM 4763 C CA . PHE A 1 582 ? -18.202 28.212 10.560 1.00 97.25 582 PHE A CA 1
ATOM 4764 C C . PHE A 1 582 ? -19.500 28.958 10.852 1.00 97.25 582 PHE A C 1
ATOM 4766 O O . PHE A 1 582 ? -19.969 28.974 11.991 1.00 97.25 582 PHE A O 1
ATOM 4773 N N . ASP A 1 583 ? -20.124 29.472 9.796 1.00 97.44 583 ASP A N 1
ATOM 4774 C CA . ASP A 1 583 ? -21.550 29.774 9.793 1.00 97.44 583 ASP A CA 1
ATOM 4775 C C . ASP A 1 583 ? -22.314 28.459 9.606 1.00 97.44 583 ASP A C 1
ATOM 4777 O O . ASP A 1 583 ? -22.119 27.748 8.611 1.00 97.44 583 ASP A O 1
ATOM 4781 N N . LEU A 1 584 ? -23.156 28.120 10.584 1.00 98.44 584 LEU A N 1
ATOM 4782 C CA . LEU A 1 584 ? -23.897 26.861 10.632 1.00 98.44 584 LEU A CA 1
ATOM 4783 C C . LEU A 1 584 ? -25.348 27.042 10.183 1.00 98.44 584 LEU A C 1
ATOM 4785 O O . LEU A 1 584 ? -25.986 28.053 10.474 1.00 98.44 584 LEU A O 1
ATOM 4789 N N . SER A 1 585 ? -25.872 26.023 9.511 1.00 97.56 585 SER A N 1
ATOM 4790 C CA . SER A 1 585 ? -27.302 25.882 9.229 1.00 97.56 585 SER A CA 1
ATOM 4791 C C . SER A 1 585 ? -28.058 25.451 10.493 1.00 97.56 585 SER A C 1
ATOM 4793 O O . SER A 1 585 ? -27.483 24.818 11.377 1.00 97.56 585 SER A O 1
ATOM 4795 N N . ASP A 1 586 ? -29.357 25.755 10.569 1.00 96.31 586 ASP A N 1
ATOM 4796 C CA . ASP A 1 586 ? -30.191 25.492 11.758 1.00 96.31 586 ASP A CA 1
ATOM 4797 C C . ASP A 1 586 ? -30.302 24.000 12.132 1.00 96.31 586 ASP A C 1
ATOM 4799 O O . ASP A 1 586 ? -30.635 23.663 13.267 1.00 96.31 586 ASP A O 1
ATOM 4803 N N . ASP A 1 587 ? -30.053 23.102 11.178 1.00 96.44 587 ASP A N 1
ATOM 4804 C CA . ASP A 1 587 ? -30.132 21.648 11.332 1.00 96.44 587 ASP A CA 1
ATOM 4805 C C . ASP A 1 587 ? -28.783 20.987 11.671 1.00 96.44 587 ASP A C 1
ATOM 4807 O O . ASP A 1 587 ? -28.674 19.759 11.657 1.00 96.44 587 ASP A O 1
ATOM 4811 N N . VAL A 1 588 ? -27.758 21.790 11.977 1.00 98.50 588 VAL A N 1
ATOM 4812 C CA . VAL A 1 588 ? -26.449 21.315 12.433 1.00 98.50 588 VAL A CA 1
ATOM 4813 C C . VAL A 1 588 ? -26.422 21.201 13.952 1.00 98.50 588 VAL A C 1
ATOM 4815 O O . VAL A 1 588 ? -26.684 22.152 14.687 1.00 98.50 588 VAL A O 1
ATOM 4818 N N . GLU A 1 589 ? -26.016 20.033 14.430 1.00 97.81 589 GLU A N 1
ATOM 4819 C CA . GLU A 1 589 ? -25.754 19.767 15.835 1.00 97.81 589 GLU A CA 1
ATOM 4820 C C . GLU A 1 589 ? -24.285 20.053 16.168 1.00 97.81 589 GLU A C 1
ATOM 4822 O O . GLU A 1 589 ? -23.373 19.647 15.445 1.00 97.81 589 GLU A O 1
ATOM 4827 N N . VAL A 1 590 ? -24.036 20.730 17.289 1.00 98.19 590 VAL A N 1
ATOM 4828 C CA . VAL A 1 590 ? -22.681 20.943 17.818 1.00 98.19 590 VAL A CA 1
ATOM 4829 C C . VAL A 1 590 ? -22.402 19.875 18.870 1.00 98.19 590 VAL A C 1
ATOM 4831 O O . VAL A 1 590 ? -22.985 19.927 19.949 1.00 98.19 590 VAL A O 1
ATOM 4834 N N . LEU A 1 591 ? -21.509 18.934 18.561 1.00 97.81 591 LEU A N 1
ATOM 4835 C CA . LEU A 1 591 ? -21.139 17.828 19.450 1.00 97.81 591 LEU A CA 1
ATOM 4836 C C . LEU A 1 591 ? -20.071 18.214 20.480 1.00 97.81 591 LEU A C 1
ATOM 4838 O O . LEU A 1 591 ? -20.047 17.671 21.579 1.00 97.81 591 LEU A O 1
ATOM 4842 N N . ALA A 1 592 ? -19.179 19.138 20.119 1.00 98.06 592 ALA A N 1
ATOM 4843 C CA . ALA A 1 592 ? -18.124 19.638 20.995 1.00 98.06 592 ALA A CA 1
ATOM 4844 C C . ALA A 1 592 ? -17.838 21.112 20.711 1.00 98.06 592 ALA A C 1
ATOM 4846 O O . ALA A 1 592 ? -18.054 21.598 19.594 1.00 98.06 592 ALA A O 1
ATOM 4847 N N . ARG A 1 593 ? -17.309 21.821 21.708 1.00 98.19 593 ARG A N 1
ATOM 4848 C CA . ARG A 1 593 ? -16.949 23.241 21.613 1.00 98.19 593 ARG A CA 1
ATOM 4849 C C . ARG A 1 593 ? -15.496 23.462 21.999 1.00 98.19 593 ARG A C 1
ATOM 4851 O O . ARG A 1 593 ? -14.945 22.717 22.801 1.00 98.19 593 ARG A O 1
ATOM 4858 N N . PHE A 1 594 ? -14.896 24.508 21.447 1.00 97.75 594 PHE A N 1
ATOM 4859 C CA . PHE A 1 594 ? -13.665 25.076 21.983 1.00 97.75 594 PHE A CA 1
ATOM 4860 C C . PHE A 1 594 ? -13.948 25.769 23.324 1.00 97.75 594 PHE A C 1
ATOM 4862 O O . PHE A 1 594 ? -15.102 26.070 23.638 1.00 97.75 594 PHE A O 1
ATOM 4869 N N . LEU A 1 595 ? -12.901 26.075 24.095 1.00 96.38 595 LEU A N 1
ATOM 4870 C CA . LEU A 1 595 ? -13.026 26.715 25.418 1.00 96.38 595 LEU A CA 1
ATOM 4871 C C . LEU A 1 595 ? -13.767 28.063 25.414 1.00 96.38 595 LEU A C 1
ATOM 4873 O O . LEU A 1 595 ? -14.314 28.473 26.435 1.00 96.38 595 LEU A O 1
ATOM 4877 N N . ASP A 1 596 ? -13.795 28.765 24.282 1.00 94.50 596 ASP A N 1
ATOM 4878 C CA . ASP A 1 596 ? -14.523 30.029 24.123 1.00 94.50 596 ASP A CA 1
ATOM 4879 C C . ASP A 1 596 ? -15.974 29.854 23.633 1.00 94.50 596 ASP A C 1
ATOM 4881 O O . ASP A 1 596 ? -16.675 30.836 23.386 1.00 94.50 596 ASP A O 1
ATOM 4885 N N . GLY A 1 597 ? -16.440 28.609 23.512 1.00 95.44 597 GLY A N 1
ATOM 4886 C CA . GLY A 1 597 ? -17.799 28.249 23.118 1.00 95.44 597 GLY A CA 1
ATOM 4887 C C . GLY A 1 597 ? -18.015 28.092 21.610 1.00 95.44 597 GLY A C 1
ATOM 4888 O O . GLY A 1 597 ? -19.102 27.653 21.208 1.00 95.44 597 GLY A O 1
ATOM 4889 N N . ALA A 1 598 ? -17.020 28.397 20.770 1.00 96.56 598 ALA A N 1
ATOM 4890 C CA . ALA A 1 598 ? -17.124 28.179 19.328 1.00 96.56 598 ALA A CA 1
ATOM 4891 C C . ALA A 1 598 ? -17.264 26.674 18.998 1.00 96.56 598 ALA A C 1
ATOM 4893 O O . ALA A 1 598 ? -16.665 25.847 19.689 1.00 96.56 598 ALA A O 1
ATOM 4894 N N . PRO A 1 599 ? -18.042 26.280 17.971 1.00 97.75 599 PRO A N 1
ATOM 4895 C CA . PRO A 1 599 ? -18.176 24.877 17.572 1.00 97.75 599 PRO A CA 1
ATOM 4896 C C . PRO A 1 599 ? -16.827 24.255 17.181 1.00 97.75 599 PRO A C 1
ATOM 4898 O O . PRO A 1 599 ? -16.123 24.803 16.337 1.00 97.75 599 PRO A O 1
ATOM 4901 N N . ALA A 1 600 ? -16.486 23.108 17.772 1.00 98.06 600 ALA A N 1
ATOM 4902 C CA . ALA A 1 600 ? -15.251 22.375 17.482 1.00 98.06 600 ALA A CA 1
ATOM 4903 C C . ALA A 1 600 ? -15.497 21.064 16.729 1.00 98.06 600 ALA A C 1
ATOM 4905 O O . ALA A 1 600 ? -14.725 20.710 15.841 1.00 98.06 600 ALA A O 1
ATOM 4906 N N . ILE A 1 601 ? -16.577 20.355 17.060 1.00 98.56 601 ILE A N 1
ATOM 4907 C CA . ILE A 1 601 ? -17.044 19.180 16.319 1.00 98.56 601 ILE A CA 1
ATOM 4908 C C . ILE A 1 601 ? -18.522 19.394 16.039 1.00 98.56 601 ILE A C 1
ATOM 4910 O O . ILE A 1 601 ? -19.302 19.632 16.963 1.00 98.56 601 ILE A O 1
ATOM 4914 N N . ILE A 1 602 ? -18.900 19.317 14.770 1.00 98.56 602 ILE A N 1
ATOM 4915 C CA . ILE A 1 602 ? -20.288 19.439 14.330 1.00 98.56 602 ILE A CA 1
ATOM 4916 C C . ILE A 1 602 ? -20.736 18.166 13.626 1.00 98.56 602 ILE A C 1
ATOM 4918 O O . ILE A 1 602 ? -19.930 17.481 12.999 1.00 98.56 602 ILE A O 1
ATOM 4922 N N . ARG A 1 603 ? -22.031 17.875 13.706 1.00 98.38 603 ARG A N 1
ATOM 4923 C CA . ARG A 1 603 ? -22.686 16.762 13.025 1.00 98.38 603 ARG A CA 1
ATOM 4924 C C . ARG A 1 603 ? -23.934 17.263 12.322 1.00 98.38 603 ARG A C 1
ATOM 4926 O O . ARG A 1 603 ? -24.725 18.007 12.892 1.00 98.38 603 ARG A O 1
ATOM 4933 N N . ARG A 1 604 ? -24.147 16.798 11.097 1.00 98.19 604 ARG A N 1
ATOM 4934 C CA . ARG A 1 604 ? -25.392 17.013 10.364 1.00 98.19 604 ARG A CA 1
ATOM 4935 C C . ARG A 1 604 ? -25.898 15.698 9.799 1.00 98.19 604 ARG A C 1
ATOM 4937 O O . ARG A 1 604 ? -25.133 14.934 9.213 1.00 98.19 604 ARG A O 1
ATOM 4944 N N . GLN A 1 605 ? -27.192 15.443 9.950 1.00 97.69 605 GLN A N 1
ATOM 4945 C CA . GLN A 1 605 ? -27.839 14.324 9.276 1.00 97.69 605 GLN A CA 1
ATOM 4946 C C . GLN A 1 605 ? -28.070 14.672 7.797 1.00 97.69 605 GLN A C 1
ATOM 4948 O O . GLN A 1 605 ? -28.542 15.761 7.451 1.00 97.69 605 GLN A O 1
ATOM 4953 N N . HIS A 1 606 ? -27.743 13.747 6.899 1.00 95.62 606 HIS A N 1
ATOM 4954 C CA . HIS A 1 606 ? -28.027 13.884 5.473 1.00 95.62 606 HIS A CA 1
ATOM 4955 C C . HIS A 1 606 ? -28.483 12.535 4.921 1.00 95.62 606 HIS A C 1
ATOM 4957 O O . HIS A 1 606 ? -27.752 11.551 4.964 1.00 95.62 606 HIS A O 1
ATOM 4963 N N . GLY A 1 607 ? -29.728 12.465 4.448 1.00 95.62 607 GLY A N 1
ATOM 4964 C CA . GLY A 1 607 ? -30.345 11.183 4.120 1.00 95.62 607 GLY A CA 1
ATOM 4965 C C . GLY A 1 607 ? -30.425 10.263 5.340 1.00 95.62 607 GLY A C 1
ATOM 4966 O O . GLY A 1 607 ? -30.986 10.643 6.369 1.00 95.62 607 GLY A O 1
ATOM 4967 N N . GLN A 1 608 ? -29.894 9.047 5.209 1.00 95.69 608 GLN A N 1
ATOM 4968 C CA . GLN A 1 608 ? -29.893 8.044 6.281 1.00 95.69 608 GLN A CA 1
ATOM 4969 C C . GLN A 1 608 ? -28.631 8.081 7.157 1.00 95.69 608 GLN A C 1
ATOM 4971 O O . GLN A 1 608 ? -28.593 7.385 8.169 1.00 95.69 608 GLN A O 1
ATOM 4976 N N . GLY A 1 609 ? -27.611 8.851 6.772 1.00 97.12 609 GLY A N 1
ATOM 4977 C CA . GLY A 1 609 ? -26.307 8.884 7.431 1.00 97.12 609 GLY A CA 1
ATOM 4978 C C . GLY A 1 609 ? -25.953 10.246 8.018 1.00 97.12 609 GLY A C 1
ATOM 4979 O O . GLY A 1 609 ? -26.798 11.140 8.151 1.00 97.12 609 GLY A O 1
ATOM 4980 N N . HIS A 1 610 ? -24.677 10.400 8.371 1.00 98.06 610 HIS A N 1
ATOM 4981 C CA . HIS A 1 610 ? -24.166 11.588 9.053 1.00 98.06 610 HIS A CA 1
ATOM 4982 C C . HIS A 1 610 ? -22.914 12.161 8.386 1.00 98.06 610 HIS A C 1
ATOM 4984 O O . HIS A 1 610 ? -22.052 11.449 7.881 1.00 98.06 610 HIS A O 1
ATOM 4990 N N . ALA A 1 611 ? -22.788 13.480 8.439 1.00 98.44 611 ALA A N 1
ATOM 4991 C CA . ALA A 1 611 ? -21.575 14.195 8.087 1.00 98.44 611 ALA A CA 1
ATOM 4992 C C . ALA A 1 611 ? -21.038 14.886 9.345 1.00 98.44 611 ALA A C 1
ATOM 4994 O O . ALA A 1 611 ? -21.743 15.695 9.952 1.00 98.44 611 ALA A O 1
ATOM 4995 N N . ILE A 1 612 ? -19.813 14.549 9.751 1.00 98.75 612 ILE A N 1
ATOM 4996 C CA . ILE A 1 612 ? -19.130 15.103 10.924 1.00 98.75 612 ILE A CA 1
ATOM 4997 C C . ILE A 1 612 ? -17.929 15.925 10.458 1.00 98.75 612 ILE A C 1
ATOM 4999 O O . ILE A 1 612 ? -17.081 15.424 9.721 1.00 98.75 612 ILE A O 1
ATOM 5003 N N . LEU A 1 613 ? -17.842 17.182 10.892 1.00 98.62 613 LEU A N 1
ATOM 5004 C CA . LEU A 1 613 ? -16.704 18.055 10.601 1.00 98.62 613 LEU A CA 1
ATOM 5005 C C . LEU A 1 613 ? -16.031 18.479 11.904 1.00 98.62 613 LEU A C 1
ATOM 5007 O O . LEU A 1 613 ? -16.674 19.017 12.807 1.00 98.62 613 LEU A O 1
ATOM 5011 N N . ILE A 1 614 ? -14.727 18.234 11.981 1.00 98.62 614 ILE A N 1
ATOM 5012 C CA . ILE A 1 614 ? -13.864 18.595 13.100 1.00 98.62 614 ILE A CA 1
ATOM 5013 C C . ILE A 1 614 ? -13.096 19.854 12.694 1.00 98.62 614 ILE A C 1
ATOM 5015 O O . ILE A 1 614 ? -12.330 19.856 11.733 1.00 98.62 614 ILE A O 1
ATOM 5019 N N . ALA A 1 615 ? -13.299 20.939 13.435 1.00 98.06 615 ALA A N 1
ATOM 5020 C CA . ALA A 1 615 ? -12.782 22.276 13.145 1.00 98.06 615 ALA A CA 1
ATOM 5021 C C . ALA A 1 615 ? -11.273 22.450 13.424 1.00 98.06 615 ALA A C 1
ATOM 5023 O O . ALA A 1 615 ? -10.748 23.564 13.366 1.00 98.06 615 ALA A O 1
ATOM 5024 N N . THR A 1 616 ? -10.575 21.367 13.768 1.00 97.75 616 THR A N 1
ATOM 5025 C CA . THR A 1 616 ? -9.138 21.310 14.069 1.00 97.75 616 THR A CA 1
ATOM 5026 C C . THR A 1 616 ? -8.565 19.934 13.697 1.00 97.75 616 THR A C 1
ATOM 5028 O O . THR A 1 616 ? -9.288 19.080 13.182 1.00 97.75 616 THR A O 1
ATOM 5031 N N . HIS A 1 617 ? -7.271 19.708 13.932 1.00 97.25 617 HIS A N 1
ATOM 5032 C CA . HIS A 1 617 ? -6.598 18.432 13.678 1.00 97.25 617 HIS A CA 1
ATOM 5033 C C . HIS A 1 617 ? -6.426 17.614 14.960 1.00 97.25 617 HIS A C 1
ATOM 5035 O O . HIS A 1 617 ? -5.401 17.713 15.630 1.00 97.25 617 HIS A O 1
ATOM 5041 N N . LEU A 1 618 ? -7.430 16.806 15.310 1.00 97.25 618 LEU A N 1
ATOM 5042 C CA . LEU A 1 618 ? -7.311 15.807 16.386 1.00 97.25 618 LEU A CA 1
ATOM 5043 C C . LEU A 1 618 ? -6.435 14.619 15.962 1.00 97.25 618 LEU A C 1
ATOM 5045 O O . LEU A 1 618 ? -5.738 14.024 16.773 1.00 97.25 618 LEU A O 1
ATOM 5049 N N . ASP A 1 619 ? -6.447 14.326 14.666 1.00 96.69 619 ASP A N 1
ATOM 5050 C CA . ASP A 1 619 ? -5.605 13.345 13.995 1.00 96.69 619 ASP A CA 1
ATOM 5051 C C . ASP A 1 619 ? -4.114 13.681 14.154 1.00 96.69 619 ASP A C 1
ATOM 5053 O O . ASP A 1 619 ? -3.348 12.891 14.701 1.00 96.69 619 ASP A O 1
ATOM 5057 N N . MET A 1 620 ? -3.701 14.895 13.783 1.00 96.06 620 MET A N 1
ATOM 5058 C CA . MET A 1 620 ? -2.316 15.332 13.988 1.00 96.06 620 MET A CA 1
ATOM 5059 C C . MET A 1 620 ? -1.975 15.523 15.471 1.00 96.06 620 MET A C 1
ATOM 5061 O O . MET A 1 620 ? -0.840 15.257 15.854 1.00 96.06 620 MET A O 1
ATOM 5065 N N . ALA A 1 621 ? -2.927 15.970 16.302 1.00 95.75 621 ALA A N 1
ATOM 5066 C CA . ALA A 1 621 ? -2.705 16.099 17.743 1.00 95.75 621 ALA A CA 1
ATOM 5067 C C . ALA A 1 621 ? -2.317 14.752 18.361 1.00 95.75 621 ALA A C 1
ATOM 5069 O O . ALA A 1 621 ? -1.333 14.689 19.093 1.00 95.75 621 ALA A O 1
ATOM 5070 N N . TYR A 1 622 ? -3.028 13.681 17.995 1.00 95.75 622 TYR A N 1
ATOM 5071 C CA . TYR A 1 622 ? -2.724 12.335 18.469 1.00 95.75 622 TYR A CA 1
ATOM 5072 C C . TYR A 1 622 ? -1.347 11.849 18.018 1.00 95.75 622 TYR A C 1
ATOM 5074 O O . TYR A 1 622 ? -0.629 11.224 18.789 1.00 95.75 622 TYR A O 1
ATOM 5082 N N . TRP A 1 623 ? -0.945 12.168 16.784 1.00 93.81 623 TRP A N 1
ATOM 5083 C CA . TRP A 1 623 ? 0.388 11.819 16.292 1.00 93.81 623 TRP A CA 1
ATOM 5084 C C . TRP A 1 623 ? 1.515 12.521 17.065 1.00 93.81 623 TRP A C 1
ATOM 5086 O O . TRP A 1 623 ? 2.522 11.902 17.396 1.00 93.81 623 TRP A O 1
ATOM 5096 N N . GLU A 1 624 ? 1.371 13.821 17.333 1.00 91.94 624 GLU A N 1
ATOM 5097 C CA . GLU A 1 624 ? 2.401 14.604 18.031 1.00 91.94 624 GLU A CA 1
ATOM 5098 C C . GLU A 1 624 ? 2.438 14.290 19.532 1.00 91.94 624 GLU A C 1
ATOM 5100 O O . GLU A 1 624 ? 3.511 14.236 20.145 1.00 91.94 624 GLU A O 1
ATOM 5105 N N . HIS A 1 625 ? 1.262 14.092 20.128 1.00 91.31 625 HIS A N 1
ATOM 5106 C CA . HIS A 1 625 ? 1.062 13.893 21.558 1.00 91.31 625 HIS A CA 1
ATOM 5107 C C . HIS A 1 625 ? -0.000 12.801 21.796 1.00 91.31 625 HIS A C 1
ATOM 5109 O O . HIS A 1 625 ? -1.155 13.136 22.070 1.00 91.31 625 HIS A O 1
ATOM 5115 N N . PRO A 1 626 ? 0.366 11.505 21.701 1.00 90.69 626 PRO A N 1
ATOM 5116 C CA . PRO A 1 626 ? -0.561 10.415 21.986 1.00 90.69 626 PRO A CA 1
ATOM 5117 C C . PRO A 1 626 ? -1.136 10.538 23.400 1.00 90.69 626 PRO A C 1
ATOM 5119 O O . PRO A 1 626 ? -0.391 10.607 24.380 1.00 90.69 626 PRO A O 1
ATOM 5122 N N . ASP A 1 627 ? -2.463 10.575 23.491 1.00 93.12 627 ASP A N 1
ATOM 5123 C CA . ASP A 1 627 ? -3.209 10.801 24.729 1.00 93.12 627 ASP A CA 1
ATOM 5124 C C . ASP A 1 627 ? -4.369 9.787 24.831 1.00 93.12 627 ASP A C 1
ATOM 5126 O O . ASP A 1 627 ? -5.194 9.716 23.911 1.00 93.12 627 ASP A O 1
ATOM 5130 N N . PRO A 1 628 ? -4.467 8.994 25.918 1.00 94.56 628 PRO A N 1
ATOM 5131 C CA . PRO A 1 628 ? -5.517 7.989 26.079 1.00 94.56 628 PRO A CA 1
ATOM 5132 C C . PRO A 1 628 ? -6.951 8.523 25.971 1.00 94.56 628 PRO A C 1
ATOM 5134 O O . PRO A 1 628 ? -7.811 7.817 25.438 1.00 94.56 628 PRO A O 1
ATOM 5137 N N . ASP A 1 629 ? -7.215 9.743 26.439 1.00 96.81 629 ASP A N 1
ATOM 5138 C CA . ASP A 1 629 ? -8.533 10.373 26.367 1.00 96.81 629 ASP A CA 1
ATOM 5139 C C . ASP A 1 629 ? -8.835 10.843 24.937 1.00 96.81 629 ASP A C 1
ATOM 5141 O O . ASP A 1 629 ? -9.953 10.677 24.440 1.00 96.81 629 ASP A O 1
ATOM 5145 N N . LEU A 1 630 ? -7.828 11.343 24.212 1.00 96.69 630 LEU A N 1
ATOM 5146 C CA . LEU A 1 630 ? -7.983 11.665 22.790 1.00 96.69 630 LEU A CA 1
ATOM 5147 C C . LEU A 1 630 ? -8.224 10.403 21.947 1.00 96.69 630 LEU A C 1
ATOM 5149 O O . LEU A 1 630 ? -9.092 10.405 21.075 1.00 96.69 630 LEU A O 1
ATOM 5153 N N . ARG A 1 631 ? -7.530 9.295 22.235 1.00 96.38 631 ARG A N 1
ATOM 5154 C CA . ARG A 1 631 ? -7.828 7.984 21.631 1.00 96.38 631 ARG A CA 1
ATOM 5155 C C . ARG A 1 631 ? -9.262 7.556 21.923 1.00 96.38 631 ARG A C 1
ATOM 5157 O O . ARG A 1 631 ? -9.962 7.077 21.031 1.00 96.38 631 ARG A O 1
ATOM 5164 N N . LYS A 1 632 ? -9.715 7.734 23.166 1.00 97.00 632 LYS A N 1
ATOM 5165 C CA . LYS A 1 632 ? -11.079 7.385 23.564 1.00 97.00 632 LYS A CA 1
ATOM 5166 C C . LYS A 1 632 ? -12.120 8.208 22.802 1.00 97.00 632 LYS A C 1
ATOM 5168 O O . LYS A 1 632 ? -13.149 7.660 22.418 1.00 97.00 632 LYS A O 1
ATOM 5173 N N . LEU A 1 633 ? -11.824 9.466 22.471 1.00 98.25 633 LEU A N 1
ATOM 5174 C CA . LEU A 1 633 ? -12.673 10.274 21.593 1.00 98.25 633 LEU A CA 1
ATOM 5175 C C . LEU A 1 633 ? -12.798 9.666 20.182 1.00 98.25 633 LEU A C 1
ATOM 5177 O O . LEU A 1 633 ? -13.901 9.626 19.636 1.00 98.25 633 LEU A O 1
ATOM 5181 N N . PHE A 1 634 ? -11.708 9.154 19.598 1.00 98.12 634 PHE A N 1
ATOM 5182 C CA . PHE A 1 634 ? -11.767 8.421 18.323 1.00 98.12 634 PHE A CA 1
ATOM 5183 C C . PHE A 1 634 ? -12.626 7.151 18.430 1.00 98.12 634 PHE A C 1
ATOM 5185 O O . PHE A 1 634 ? -13.477 6.917 17.571 1.00 98.12 634 PHE A O 1
ATOM 5192 N N . ASP A 1 635 ? -12.459 6.369 19.500 1.00 97.12 635 ASP A N 1
ATOM 5193 C CA . ASP A 1 635 ? -13.275 5.178 19.782 1.00 97.12 635 ASP A CA 1
ATOM 5194 C C . ASP A 1 635 ? -14.771 5.523 19.889 1.00 97.12 635 ASP A C 1
ATOM 5196 O O . ASP A 1 635 ? -15.612 4.883 19.255 1.00 97.12 635 ASP A O 1
ATOM 5200 N N . ASN A 1 636 ? -15.106 6.596 20.609 1.00 97.75 636 ASN A N 1
ATOM 5201 C CA . ASN A 1 636 ? -16.482 7.060 20.772 1.00 97.75 636 ASN A CA 1
ATOM 5202 C C . ASN A 1 636 ? -17.075 7.587 19.453 1.00 97.75 636 ASN A C 1
ATOM 5204 O O . ASN A 1 636 ? -18.241 7.326 19.164 1.00 97.75 636 ASN A O 1
ATOM 5208 N N . LEU A 1 637 ? -16.289 8.261 18.602 1.00 97.88 637 LEU A N 1
ATOM 5209 C CA . LEU A 1 637 ? -16.725 8.664 17.255 1.00 97.88 637 LEU A CA 1
ATOM 5210 C C . LEU A 1 637 ? -17.078 7.454 16.375 1.00 97.88 637 LEU A C 1
ATOM 5212 O O . LEU A 1 637 ? -18.075 7.492 15.644 1.00 97.88 637 LEU A O 1
ATOM 5216 N N . MET A 1 638 ? -16.288 6.379 16.446 1.00 97.94 638 MET A N 1
ATOM 5217 C CA . MET A 1 638 ? -16.576 5.131 15.731 1.00 97.94 638 MET A CA 1
ATOM 5218 C C . MET A 1 638 ? -17.835 4.452 16.283 1.00 97.94 638 MET A C 1
ATOM 5220 O O . MET A 1 638 ? -18.723 4.081 15.510 1.00 97.94 638 MET A O 1
ATOM 5224 N N . ALA A 1 639 ? -17.968 4.365 17.609 1.00 96.06 639 ALA A N 1
ATOM 5225 C CA . ALA A 1 639 ? -19.135 3.784 18.270 1.00 96.06 639 ALA A CA 1
ATOM 5226 C C . ALA A 1 639 ? -20.433 4.550 17.950 1.00 96.06 639 ALA A C 1
ATOM 5228 O O . ALA A 1 639 ? -21.436 3.939 17.578 1.00 96.06 639 ALA A O 1
ATOM 5229 N N . LEU A 1 640 ? -20.403 5.888 17.992 1.00 95.00 640 LEU A N 1
ATOM 5230 C CA . LEU A 1 640 ? -21.516 6.758 17.584 1.00 95.00 640 LEU A CA 1
ATOM 5231 C C . LEU A 1 640 ? -21.903 6.579 16.112 1.00 95.00 640 LEU A C 1
ATOM 5233 O O . LEU A 1 640 ? -23.048 6.833 15.735 1.00 95.00 640 LEU A O 1
ATOM 5237 N N . SER A 1 641 ? -20.960 6.130 15.284 1.00 96.00 641 SER A N 1
ATOM 5238 C CA . SER A 1 641 ? -21.174 5.820 13.869 1.00 96.00 641 SER A CA 1
ATOM 5239 C C . SER A 1 641 ? -21.585 4.361 13.625 1.00 96.00 641 SER A C 1
ATOM 5241 O O . SER A 1 641 ? -21.732 3.946 12.477 1.00 96.00 641 SER A O 1
ATOM 5243 N N . GLY A 1 642 ? -21.789 3.573 14.687 1.00 94.62 642 GLY A N 1
ATOM 5244 C CA . GLY A 1 642 ? -22.252 2.187 14.611 1.00 94.62 642 GLY A CA 1
ATOM 5245 C C . GLY A 1 642 ? -21.190 1.177 14.171 1.00 94.62 642 GLY A C 1
ATOM 5246 O O . GLY A 1 642 ? -21.551 0.070 13.766 1.00 94.62 642 GLY A O 1
ATOM 5247 N N . VAL A 1 643 ? -19.906 1.540 14.234 1.00 96.12 643 VAL A N 1
ATOM 5248 C CA . VAL A 1 643 ? -18.786 0.634 13.944 1.00 96.12 643 VAL A CA 1
ATOM 5249 C C . VAL A 1 643 ? -18.671 -0.409 15.056 1.00 96.12 643 VAL A C 1
ATOM 5251 O O . VAL A 1 643 ? -18.793 -0.092 16.239 1.00 96.12 643 VAL A O 1
ATOM 5254 N N . LYS A 1 644 ? -18.418 -1.665 14.681 1.00 92.56 644 LYS A N 1
ATOM 5255 C CA . LYS A 1 644 ? -18.160 -2.767 15.622 1.00 92.56 644 LYS A CA 1
ATOM 5256 C C . LYS A 1 644 ? -16.709 -3.228 15.529 1.00 92.56 644 LYS A C 1
ATOM 5258 O O . LYS A 1 644 ? -16.129 -3.171 14.452 1.00 92.56 644 LYS A O 1
ATOM 5263 N N . LYS A 1 645 ? -16.163 -3.710 16.644 1.00 91.69 645 LYS A N 1
ATOM 5264 C CA . LYS A 1 645 ? -14.821 -4.304 16.713 1.00 91.69 645 LYS A CA 1
ATOM 5265 C C . LYS A 1 645 ? -14.893 -5.804 16.451 1.00 91.69 645 LYS A C 1
ATOM 5267 O O . LYS A 1 645 ? -15.816 -6.458 16.942 1.00 91.69 645 LYS A O 1
ATOM 5272 N N . ASP A 1 646 ? -13.920 -6.323 15.712 1.00 90.81 646 ASP A N 1
ATOM 5273 C CA . ASP A 1 646 ? -13.841 -7.740 15.334 1.00 90.81 646 ASP A CA 1
ATOM 5274 C C . ASP A 1 646 ? -13.045 -8.576 16.346 1.00 90.81 646 ASP A C 1
ATOM 5276 O O . ASP A 1 646 ? -13.317 -9.761 16.543 1.00 90.81 646 ASP A O 1
ATOM 5280 N N . VAL A 1 647 ? -12.093 -7.946 17.035 1.00 91.94 647 VAL A N 1
ATOM 5281 C CA . VAL A 1 647 ? -11.298 -8.537 18.113 1.00 91.94 647 VAL A CA 1
ATOM 5282 C C . VAL A 1 647 ? -11.202 -7.524 19.245 1.00 91.94 647 VAL A C 1
ATOM 5284 O O . VAL A 1 647 ? -11.169 -6.321 19.015 1.00 91.94 647 VAL A O 1
ATOM 5287 N N . LEU A 1 648 ? -11.201 -8.006 20.485 1.00 92.06 648 LEU A N 1
ATOM 5288 C CA . LEU A 1 648 ? -10.963 -7.179 21.664 1.00 92.06 648 LEU A CA 1
ATOM 5289 C C . LEU A 1 648 ? -9.841 -7.799 22.487 1.00 92.06 648 LEU A C 1
ATOM 5291 O O . LEU A 1 648 ? -9.926 -8.975 22.865 1.00 92.06 648 LEU A O 1
ATOM 5295 N N . LEU A 1 649 ? -8.834 -6.992 22.808 1.00 94.12 649 LEU A N 1
ATOM 5296 C CA . LEU A 1 649 ? -7.718 -7.393 23.653 1.00 94.12 649 LEU A CA 1
ATOM 5297 C C . LEU A 1 649 ? -7.846 -6.787 25.055 1.00 94.12 649 LEU A C 1
ATOM 5299 O O . LEU A 1 649 ? -8.261 -5.645 25.252 1.00 94.12 649 LEU A O 1
ATOM 5303 N N . SER A 1 650 ? -7.489 -7.569 26.072 1.00 94.50 650 SER A N 1
ATOM 5304 C CA . SER A 1 650 ? -7.458 -7.115 27.467 1.00 94.50 650 SER A CA 1
ATOM 5305 C C . SER A 1 650 ? -6.426 -7.885 28.289 1.00 94.50 650 SER A C 1
ATOM 5307 O O . SER A 1 650 ? -6.011 -8.976 27.908 1.00 94.50 650 SER A O 1
ATOM 5309 N N . GLY A 1 651 ? -6.014 -7.332 29.428 1.00 94.31 651 GLY A N 1
ATOM 5310 C CA . GLY A 1 651 ? -5.056 -7.952 30.344 1.00 94.31 651 GLY A CA 1
ATOM 5311 C C . GLY A 1 651 ? -4.640 -6.985 31.451 1.00 94.31 651 GLY A C 1
ATOM 5312 O O . GLY A 1 651 ? -5.106 -5.844 31.481 1.00 94.31 651 GLY A O 1
ATOM 5313 N N . GLU A 1 652 ? -3.769 -7.426 32.363 1.00 90.75 652 GLU A N 1
ATOM 5314 C CA . GLU A 1 652 ? -3.334 -6.605 33.508 1.00 90.75 652 GLU A CA 1
ATOM 5315 C C . GLU A 1 652 ? -2.620 -5.313 33.075 1.00 90.75 652 GLU A C 1
ATOM 5317 O O . GLU A 1 652 ? -2.786 -4.275 33.712 1.00 90.75 652 GLU A O 1
ATOM 5322 N N . AS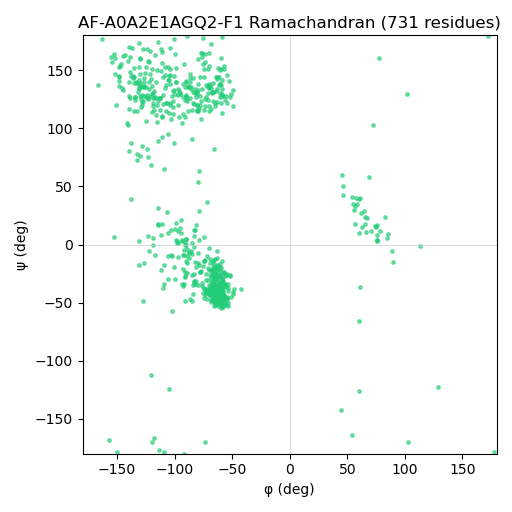N A 1 653 ? -1.878 -5.347 31.961 1.00 91.69 653 ASN A N 1
ATOM 5323 C CA . ASN A 1 653 ? -1.196 -4.185 31.390 1.00 91.69 653 ASN A CA 1
ATOM 5324 C C . ASN A 1 653 ? -1.865 -3.728 30.083 1.00 91.69 653 ASN A C 1
ATOM 5326 O O . ASN A 1 653 ? -1.290 -3.824 29.000 1.00 91.69 653 ASN A O 1
ATOM 5330 N N . ALA A 1 654 ? -3.113 -3.265 30.191 1.00 91.31 654 ALA A N 1
ATOM 5331 C CA . ALA A 1 654 ? -3.949 -2.927 29.039 1.00 91.31 654 ALA A CA 1
ATOM 5332 C C . ALA A 1 654 ? -3.321 -1.884 28.098 1.00 91.31 654 ALA A C 1
ATOM 5334 O O . ALA A 1 654 ? -3.479 -1.993 26.888 1.00 91.31 654 ALA A O 1
ATOM 5335 N N . GLU A 1 655 ? -2.596 -0.895 28.629 1.00 91.31 655 GLU A N 1
ATOM 5336 C CA . GLU A 1 655 ? -1.959 0.128 27.791 1.00 91.31 655 GLU A CA 1
ATOM 5337 C C . GLU A 1 655 ? -0.804 -0.449 26.971 1.00 91.31 655 GLU A C 1
ATOM 5339 O O . GLU A 1 655 ? -0.699 -0.184 25.779 1.00 91.31 655 GLU A O 1
ATOM 5344 N N . TYR A 1 656 ? 0.015 -1.309 27.579 1.00 92.88 656 TYR A N 1
ATOM 5345 C CA . TYR A 1 656 ? 1.060 -2.010 26.844 1.00 92.88 656 TYR A CA 1
ATOM 5346 C C . TYR A 1 656 ? 0.477 -2.912 25.758 1.00 92.88 656 TYR A C 1
ATOM 5348 O O . TYR A 1 656 ? 0.977 -2.900 24.639 1.00 92.88 656 TYR A O 1
ATOM 5356 N N . ILE A 1 657 ? -0.578 -3.673 26.077 1.00 94.94 657 ILE A N 1
ATOM 5357 C CA . ILE A 1 657 ? -1.232 -4.568 25.114 1.00 94.94 657 ILE A CA 1
ATOM 5358 C C . ILE A 1 657 ? -1.691 -3.770 23.891 1.00 94.94 657 ILE A C 1
ATOM 5360 O O . ILE A 1 657 ? -1.324 -4.131 22.784 1.00 94.94 657 ILE A O 1
ATOM 5364 N N . ARG A 1 658 ? -2.380 -2.640 24.078 1.00 92.00 658 ARG A N 1
ATOM 5365 C CA . ARG A 1 658 ? -2.828 -1.795 22.957 1.00 92.00 658 ARG A CA 1
ATOM 5366 C C . ARG A 1 658 ? -1.686 -1.226 22.121 1.00 92.00 658 ARG A C 1
ATOM 5368 O O . ARG A 1 658 ? -1.799 -1.148 20.911 1.00 92.00 658 ARG A O 1
ATOM 5375 N N . GLN A 1 659 ? -0.595 -0.811 22.761 1.00 91.31 659 GLN A N 1
ATOM 5376 C CA . GLN A 1 659 ? 0.526 -0.168 22.069 1.00 91.31 659 GLN A CA 1
ATOM 5377 C C . GLN A 1 659 ? 1.476 -1.163 21.390 1.00 91.31 659 GLN A C 1
ATOM 5379 O O . GLN A 1 659 ? 2.308 -0.758 20.575 1.00 91.31 659 GLN A O 1
ATOM 5384 N N . ARG A 1 660 ? 1.454 -2.440 21.797 1.00 93.00 660 ARG A N 1
ATOM 5385 C CA . ARG A 1 660 ? 2.499 -3.418 21.453 1.00 93.00 660 ARG A CA 1
ATOM 5386 C C . ARG A 1 660 ? 1.984 -4.742 20.920 1.00 93.00 660 ARG A C 1
ATOM 5388 O O . ARG A 1 660 ? 2.786 -5.458 20.335 1.00 93.00 660 ARG A O 1
ATOM 5395 N N . VAL A 1 661 ? 0.717 -5.088 21.120 1.00 94.12 661 VAL A N 1
ATOM 5396 C CA . VAL A 1 661 ? 0.160 -6.355 20.644 1.00 94.12 661 VAL A CA 1
ATOM 5397 C C . VAL A 1 661 ? -0.716 -6.093 19.431 1.00 94.12 661 VAL A C 1
ATOM 5399 O O . VAL A 1 661 ? -1.768 -5.477 19.551 1.00 94.12 661 VAL A O 1
ATOM 5402 N N . ASP A 1 662 ? -0.276 -6.584 18.278 1.00 93.31 662 ASP A N 1
ATOM 5403 C CA . ASP A 1 662 ? -1.055 -6.573 17.043 1.00 93.31 662 ASP A CA 1
ATOM 5404 C C . ASP A 1 662 ? -1.917 -7.837 16.966 1.00 93.31 662 ASP A C 1
ATOM 5406 O O . ASP A 1 662 ? -1.430 -8.934 17.271 1.00 93.31 662 ASP A O 1
ATOM 5410 N N . ALA A 1 663 ? -3.185 -7.699 16.579 1.00 94.25 663 ALA A N 1
ATOM 5411 C CA . ALA A 1 663 ? -4.134 -8.805 16.543 1.00 94.25 663 ALA A CA 1
ATOM 5412 C C . ALA A 1 663 ? -5.017 -8.772 15.300 1.00 94.25 663 ALA A C 1
ATOM 5414 O O . ALA A 1 663 ? -5.747 -7.813 15.062 1.00 94.25 663 ALA A O 1
ATOM 5415 N N . HIS A 1 664 ? -5.030 -9.888 14.572 1.00 95.00 664 HIS A N 1
ATOM 5416 C CA . HIS A 1 664 ? -5.812 -10.043 13.350 1.00 95.00 664 HIS A CA 1
ATOM 5417 C C . HIS A 1 664 ? -6.724 -11.255 13.425 1.00 95.00 664 HIS A C 1
ATOM 5419 O O . HIS A 1 664 ? -6.305 -12.342 13.830 1.00 95.00 664 HIS A O 1
ATOM 5425 N N . LEU A 1 665 ? -7.972 -11.070 13.000 1.00 95.19 665 LEU A N 1
ATOM 5426 C CA . LEU A 1 665 ? -8.940 -12.144 12.813 1.00 95.19 665 LEU A CA 1
ATOM 5427 C C . LEU A 1 665 ? -8.965 -12.550 11.343 1.00 95.19 665 LEU A C 1
ATOM 5429 O O . LEU A 1 665 ? -9.191 -11.714 10.477 1.00 95.19 665 LEU A O 1
ATOM 5433 N N . LEU A 1 666 ? -8.821 -13.843 11.075 1.00 95.56 666 LEU A N 1
ATOM 5434 C CA . LEU A 1 666 ? -9.163 -14.441 9.790 1.00 95.56 666 LEU A CA 1
ATOM 5435 C C . LEU A 1 666 ? -10.430 -15.272 9.931 1.00 95.56 666 LEU A C 1
ATOM 5437 O O . LEU A 1 666 ? -10.584 -16.031 10.891 1.00 95.56 666 LEU A O 1
ATOM 5441 N N . VAL A 1 667 ? -11.314 -15.141 8.948 1.00 92.88 667 VAL A N 1
ATOM 5442 C CA . VAL A 1 667 ? -12.613 -15.807 8.902 1.00 92.88 667 VAL A CA 1
ATOM 5443 C C . VAL A 1 667 ? -12.717 -16.628 7.625 1.00 92.88 667 VAL A C 1
ATOM 5445 O O . VAL A 1 667 ? -12.559 -16.099 6.525 1.00 92.88 667 VAL A O 1
ATOM 5448 N N . ASP A 1 668 ? -13.028 -17.909 7.784 1.00 89.25 668 ASP A N 1
ATOM 5449 C CA . ASP A 1 668 ? -13.556 -18.785 6.737 1.00 89.25 668 ASP A CA 1
ATOM 5450 C C . ASP A 1 668 ? -15.001 -19.201 7.098 1.00 89.25 668 ASP A C 1
ATOM 5452 O O . ASP A 1 668 ? -15.508 -18.858 8.168 1.00 89.25 668 ASP A O 1
ATOM 5456 N N . ALA A 1 669 ? -15.702 -19.915 6.212 1.00 80.75 669 ALA A N 1
ATOM 5457 C CA . ALA A 1 669 ? -17.118 -20.257 6.349 1.00 80.75 669 ALA A CA 1
ATOM 5458 C C . ALA A 1 669 ? -17.492 -20.851 7.722 1.00 80.75 669 ALA A C 1
ATOM 5460 O O . ALA A 1 669 ? -18.541 -20.493 8.272 1.00 80.75 669 ALA A O 1
ATOM 5461 N N . ASP A 1 670 ? -16.652 -21.730 8.276 1.00 82.12 670 ASP A N 1
ATOM 5462 C CA . ASP A 1 670 ? -16.900 -22.442 9.539 1.00 82.12 670 ASP A CA 1
ATOM 5463 C C . ASP A 1 670 ? -15.727 -22.384 10.536 1.00 82.12 670 ASP A C 1
ATOM 5465 O O . ASP A 1 670 ? -15.807 -22.997 11.597 1.00 82.12 670 ASP A O 1
ATOM 5469 N N . GLN A 1 671 ? -14.645 -21.667 10.224 1.00 88.69 671 GLN A N 1
ATOM 5470 C CA . GLN A 1 671 ? -13.427 -21.634 11.040 1.00 88.69 671 GLN A CA 1
ATOM 5471 C C . GLN A 1 671 ? -12.907 -20.207 11.197 1.00 88.69 671 GLN A C 1
ATOM 5473 O O . GLN A 1 671 ? -13.091 -19.363 10.318 1.00 88.69 671 GLN A O 1
ATOM 5478 N N . TYR A 1 672 ? -12.216 -19.954 12.307 1.00 93.25 672 TYR A N 1
ATOM 5479 C CA . TYR A 1 672 ? -11.578 -18.669 12.573 1.00 93.25 672 TYR A CA 1
ATOM 5480 C C . TYR A 1 672 ? -10.127 -18.873 12.999 1.00 93.25 672 TYR A C 1
ATOM 5482 O O . TYR A 1 672 ? -9.789 -19.886 13.609 1.00 93.25 672 TYR A O 1
ATOM 5490 N N . ALA A 1 673 ? -9.275 -17.886 12.746 1.00 95.88 673 ALA A N 1
ATOM 5491 C CA . ALA A 1 673 ? -7.947 -17.830 13.339 1.00 95.88 673 ALA A CA 1
ATOM 5492 C C . ALA A 1 673 ? -7.672 -16.445 13.907 1.00 95.88 673 ALA A C 1
ATOM 5494 O O . ALA A 1 673 ? -8.004 -15.439 13.286 1.00 95.88 673 ALA A O 1
ATOM 5495 N N . ILE A 1 674 ? -7.041 -16.412 15.076 1.00 96.88 674 ILE A N 1
ATOM 5496 C CA . ILE A 1 674 ? -6.503 -15.198 15.677 1.00 96.88 674 ILE A CA 1
ATOM 5497 C C . ILE A 1 674 ? -4.986 -15.239 15.551 1.00 96.88 674 ILE A C 1
ATOM 5499 O O . ILE A 1 674 ? -4.342 -16.176 16.025 1.00 96.88 674 ILE A O 1
ATOM 5503 N N . LEU A 1 675 ? -4.425 -14.229 14.901 1.00 97.25 675 LEU A N 1
ATOM 5504 C CA . LEU A 1 675 ? -2.995 -14.052 14.707 1.00 97.25 675 LEU A CA 1
ATOM 5505 C C . LEU A 1 675 ? -2.536 -12.905 15.597 1.00 97.25 675 LEU A C 1
ATOM 5507 O O . LEU A 1 675 ? -3.073 -11.807 15.497 1.00 97.25 675 LEU A O 1
ATOM 5511 N N . LEU A 1 676 ? -1.588 -13.183 16.488 1.00 96.81 676 LEU A N 1
ATOM 5512 C CA . LEU A 1 676 ? -1.108 -12.246 17.500 1.00 96.81 676 LEU A CA 1
ATOM 5513 C C . LEU A 1 676 ? 0.388 -12.048 17.348 1.00 96.81 676 LEU A C 1
ATOM 5515 O O . LEU A 1 676 ? 1.124 -13.032 17.298 1.00 96.81 676 LEU A O 1
ATOM 5519 N N . ASN A 1 677 ? 0.835 -10.801 17.392 1.00 95.25 677 ASN A N 1
ATOM 5520 C CA . ASN A 1 677 ? 2.241 -10.461 17.550 1.00 95.25 677 ASN A CA 1
ATOM 5521 C C . ASN A 1 677 ? 2.420 -9.549 18.756 1.00 95.25 677 ASN A C 1
ATOM 5523 O O . ASN A 1 677 ? 1.770 -8.515 18.847 1.00 95.25 677 ASN A O 1
ATOM 5527 N N . ASN A 1 678 ? 3.332 -9.897 19.660 1.00 94.81 678 ASN A N 1
ATOM 5528 C CA . ASN A 1 678 ? 3.826 -8.984 20.679 1.00 94.81 678 ASN A CA 1
ATOM 5529 C C . ASN A 1 678 ? 5.100 -8.318 20.170 1.00 94.81 678 ASN A C 1
ATOM 5531 O O . ASN A 1 678 ? 6.177 -8.910 20.161 1.00 94.81 678 ASN A O 1
ATOM 5535 N N . GLU A 1 679 ? 4.970 -7.063 19.769 1.00 91.25 679 GLU A N 1
ATOM 5536 C CA . GLU A 1 679 ? 6.052 -6.263 19.215 1.00 91.25 679 GLU A CA 1
ATOM 5537 C C . GLU A 1 679 ? 6.914 -5.570 20.274 1.00 91.25 679 GLU A C 1
ATOM 5539 O O . GLU A 1 679 ? 7.850 -4.835 19.947 1.00 91.25 679 GLU A O 1
ATOM 5544 N N . GLY A 1 680 ? 6.608 -5.780 21.554 1.00 90.88 680 GLY A N 1
ATOM 5545 C CA . GLY A 1 680 ? 7.322 -5.161 22.656 1.00 90.88 680 GLY A CA 1
ATOM 5546 C C . GLY A 1 680 ? 8.296 -6.091 23.389 1.00 90.88 680 GLY A C 1
ATOM 5547 O O . GLY A 1 680 ? 8.312 -7.309 23.238 1.00 90.88 680 GLY A O 1
ATOM 5548 N N . GLU A 1 681 ? 9.113 -5.476 24.247 1.00 91.25 681 GLU A N 1
ATOM 5549 C CA . GLU A 1 681 ? 10.229 -6.118 24.964 1.00 91.25 681 GLU A CA 1
ATOM 5550 C C . GLU A 1 681 ? 9.823 -6.869 26.254 1.00 91.25 681 GLU A C 1
ATOM 5552 O O . GLU A 1 681 ? 10.679 -7.325 27.012 1.00 91.25 681 GLU A O 1
ATOM 5557 N N . SER A 1 682 ? 8.524 -7.007 26.523 1.00 94.44 682 SER A N 1
ATOM 5558 C CA . SER A 1 682 ? 7.969 -7.612 27.739 1.00 94.44 682 SER A CA 1
ATOM 5559 C C . SER A 1 682 ? 6.923 -8.653 27.368 1.00 94.44 682 SER A C 1
ATOM 5561 O O . SER A 1 682 ? 6.104 -8.426 26.484 1.00 94.44 682 SER A O 1
ATOM 5563 N N . ALA A 1 683 ? 6.918 -9.784 28.069 1.00 96.25 683 ALA A N 1
ATOM 5564 C CA . ALA A 1 683 ? 5.854 -10.768 27.923 1.00 96.25 683 ALA A CA 1
ATOM 5565 C C . ALA A 1 683 ? 4.544 -10.257 28.541 1.00 96.25 683 ALA A C 1
ATOM 5567 O O . ALA A 1 683 ? 4.568 -9.484 29.505 1.00 96.25 683 ALA A O 1
ATOM 5568 N N . VAL A 1 684 ? 3.412 -10.716 28.008 1.00 96.50 684 VAL A N 1
ATOM 5569 C CA . VAL A 1 684 ? 2.075 -10.326 28.467 1.00 96.50 684 VAL A CA 1
ATOM 5570 C C . VAL A 1 684 ? 1.131 -11.514 28.524 1.00 96.50 684 VAL A C 1
ATOM 5572 O O . VAL A 1 684 ? 1.171 -12.393 27.670 1.00 96.50 684 VAL A O 1
ATOM 5575 N N . ASP A 1 685 ? 0.237 -11.511 29.507 1.00 96.75 685 ASP A N 1
ATOM 5576 C CA . ASP A 1 685 ? -0.929 -12.387 29.510 1.00 96.75 685 ASP A CA 1
ATOM 5577 C C . ASP A 1 685 ? -2.096 -11.627 28.879 1.00 96.75 685 ASP A C 1
ATOM 5579 O O . ASP A 1 685 ? -2.577 -10.627 29.423 1.00 96.75 685 ASP A O 1
ATOM 5583 N N . VAL A 1 686 ? -2.520 -12.081 27.701 1.00 96.50 686 VAL A N 1
ATOM 5584 C CA . VAL A 1 686 ? -3.580 -11.443 26.920 1.00 96.50 686 VAL A CA 1
ATOM 5585 C C . VAL A 1 686 ? -4.833 -12.303 26.946 1.00 96.50 686 VAL A C 1
ATOM 5587 O O . VAL A 1 686 ? -4.793 -13.522 26.792 1.00 96.50 686 VAL A O 1
ATOM 5590 N N . THR A 1 687 ? -5.967 -11.650 27.162 1.00 96.19 687 THR A N 1
ATOM 5591 C CA . THR A 1 687 ? -7.299 -12.219 26.993 1.00 96.19 687 THR A CA 1
ATOM 5592 C C . THR A 1 687 ? -7.885 -11.682 25.704 1.00 96.19 687 THR A C 1
ATOM 5594 O O . THR A 1 687 ? -8.057 -10.470 25.555 1.00 96.19 687 THR A O 1
ATOM 5597 N N . VAL A 1 688 ? -8.202 -12.601 24.799 1.00 95.56 688 VAL A N 1
ATOM 5598 C CA . VAL A 1 688 ? -8.785 -12.316 23.492 1.00 95.56 688 VAL A CA 1
ATOM 5599 C C . VAL A 1 688 ? -10.275 -12.595 23.564 1.00 95.56 688 VAL A C 1
ATOM 5601 O O . VAL A 1 688 ? -10.691 -13.655 24.041 1.00 95.56 688 VAL A O 1
ATOM 5604 N N . ARG A 1 689 ? -11.084 -11.658 23.071 1.00 93.69 689 ARG A N 1
ATOM 5605 C CA . ARG A 1 689 ? -12.509 -11.881 22.819 1.00 93.69 689 ARG A CA 1
ATOM 5606 C C . ARG A 1 689 ? -12.807 -11.697 21.345 1.00 93.69 689 ARG A C 1
ATOM 5608 O O . ARG A 1 689 ? -12.455 -10.674 20.764 1.00 93.69 689 ARG A O 1
ATOM 5615 N N . VAL A 1 690 ? -13.508 -12.673 20.785 1.00 90.81 690 VAL A N 1
ATOM 5616 C CA . VAL A 1 690 ? -13.970 -12.664 19.398 1.00 90.81 690 VAL A CA 1
ATOM 5617 C C . VAL A 1 690 ? -15.497 -12.690 19.413 1.00 90.81 690 VAL A C 1
ATOM 5619 O O . VAL A 1 690 ? -16.081 -13.671 19.899 1.00 90.81 690 VAL A O 1
ATOM 5622 N N . PRO A 1 691 ? -16.176 -11.638 18.924 1.00 81.00 691 PRO A N 1
ATOM 5623 C CA . PRO A 1 691 ? -17.619 -11.648 18.707 1.00 81.00 691 PRO A CA 1
ATOM 5624 C C . PRO A 1 691 ? -17.979 -12.650 17.596 1.00 81.00 691 PRO A C 1
ATOM 5626 O O . PRO A 1 691 ? -18.108 -12.307 16.425 1.00 81.00 691 PRO A O 1
ATOM 5629 N N . ALA A 1 692 ? -18.088 -13.930 17.948 1.00 70.38 692 ALA A N 1
ATOM 5630 C CA . ALA A 1 692 ? -18.324 -14.997 16.986 1.00 70.38 692 ALA A CA 1
ATOM 5631 C C . ALA A 1 692 ? -19.813 -15.117 16.634 1.00 70.38 692 ALA A C 1
ATOM 5633 O O . ALA A 1 692 ? -20.679 -15.157 17.505 1.00 70.38 692 ALA A O 1
ATOM 5634 N N . ALA A 1 693 ? -20.111 -15.236 15.338 1.00 65.00 693 ALA A N 1
ATOM 5635 C CA . ALA A 1 693 ? -21.467 -15.498 14.852 1.00 65.00 693 ALA A CA 1
ATOM 5636 C C . ALA A 1 693 ? -21.920 -16.956 15.082 1.00 65.00 693 ALA A C 1
ATOM 5638 O O . ALA A 1 693 ? -23.104 -17.266 14.939 1.00 65.00 693 ALA A O 1
ATOM 5639 N N . LYS A 1 694 ? -20.978 -17.851 15.403 1.00 75.06 694 LYS A N 1
ATOM 5640 C CA . LYS A 1 694 ? -21.180 -19.288 15.621 1.00 75.06 694 LYS A CA 1
ATOM 5641 C C . LYS A 1 694 ? -20.536 -19.730 16.936 1.00 75.06 694 LYS A C 1
ATOM 5643 O O . LYS A 1 694 ? -19.667 -19.048 17.477 1.00 75.06 694 LYS A O 1
ATOM 5648 N N . GLU A 1 695 ? -20.988 -20.872 17.446 1.00 82.81 695 GLU A N 1
ATOM 5649 C CA . GLU A 1 695 ? -20.398 -21.508 18.623 1.00 82.81 695 GLU A CA 1
ATOM 5650 C C . GLU A 1 695 ? -18.983 -21.994 18.291 1.00 82.81 695 GLU A C 1
ATOM 5652 O O . GLU A 1 695 ? -18.805 -22.762 17.350 1.00 82.81 695 GLU A O 1
ATOM 5657 N N . ILE A 1 696 ? -17.997 -21.532 19.062 1.00 87.31 696 ILE A N 1
ATOM 5658 C CA . ILE A 1 696 ? -16.625 -22.037 19.023 1.00 87.31 696 ILE A CA 1
ATOM 5659 C C . ILE A 1 696 ? -16.510 -23.072 20.138 1.00 87.31 696 ILE A C 1
ATOM 5661 O O . ILE A 1 696 ? -16.943 -22.847 21.266 1.00 87.31 696 ILE A O 1
ATOM 5665 N N . THR A 1 697 ? -15.952 -24.228 19.815 1.00 88.62 697 THR A N 1
ATOM 5666 C CA . THR A 1 697 ? -15.842 -25.381 20.715 1.00 88.62 697 THR A CA 1
ATOM 5667 C C . THR A 1 697 ? -14.404 -25.667 21.125 1.00 88.62 697 THR A C 1
ATOM 5669 O O . THR A 1 697 ? -14.169 -26.292 22.162 1.00 88.62 697 THR A O 1
ATOM 5672 N N . MET A 1 698 ? -13.430 -25.208 20.335 1.00 91.69 698 MET A N 1
ATOM 5673 C CA . MET A 1 698 ? -12.015 -25.450 20.585 1.00 91.69 698 MET A CA 1
ATOM 5674 C C . MET A 1 698 ? -11.154 -24.265 20.148 1.00 91.69 698 MET A C 1
ATOM 5676 O O . MET A 1 698 ? -11.282 -23.786 19.028 1.00 91.69 698 MET A O 1
ATOM 5680 N N . ALA A 1 699 ? -10.209 -23.870 21.004 1.00 95.00 699 ALA A N 1
ATOM 5681 C CA . ALA A 1 699 ? -9.118 -22.958 20.676 1.00 95.00 699 ALA A CA 1
ATOM 5682 C C . ALA A 1 699 ? -7.780 -23.695 20.824 1.00 95.00 699 ALA A C 1
ATOM 5684 O O . ALA A 1 699 ? -7.531 -24.328 21.853 1.00 95.00 699 ALA A O 1
ATOM 5685 N N . THR A 1 700 ? -6.937 -23.673 19.791 1.00 96.69 700 THR A N 1
ATOM 5686 C CA . THR A 1 700 ? -5.618 -24.334 19.807 1.00 96.69 700 THR A CA 1
ATOM 5687 C C . THR A 1 700 ? -4.541 -23.366 19.342 1.00 96.69 700 THR A C 1
ATOM 5689 O O . THR A 1 700 ? -4.678 -22.771 18.279 1.00 96.69 700 THR A O 1
ATOM 5692 N N . GLU A 1 701 ? -3.478 -23.214 20.126 1.00 97.25 701 GLU A N 1
ATOM 5693 C CA . GLU A 1 701 ? -2.294 -22.436 19.759 1.00 97.25 701 GLU A CA 1
ATOM 5694 C C . GLU A 1 701 ? -1.369 -23.316 18.901 1.00 97.25 701 GLU A C 1
ATOM 5696 O O . GLU A 1 701 ? -0.996 -24.415 19.309 1.00 97.25 701 GLU A O 1
ATOM 5701 N N . MET A 1 702 ? -1.070 -22.881 17.677 1.00 97.06 702 MET A N 1
ATOM 5702 C CA . MET A 1 702 ? -0.488 -23.729 16.630 1.00 97.06 702 MET A CA 1
ATOM 5703 C C . MET A 1 702 ? 1.015 -23.983 16.789 1.00 97.06 702 MET A C 1
ATOM 5705 O O . MET A 1 702 ? 1.496 -24.987 16.273 1.00 97.06 702 MET A O 1
ATOM 5709 N N . PHE A 1 703 ? 1.766 -23.124 17.487 1.00 95.94 703 PHE A N 1
ATOM 5710 C CA . PHE A 1 703 ? 3.207 -23.335 17.690 1.00 95.94 703 PHE A CA 1
ATOM 5711 C C . PHE A 1 703 ? 3.502 -24.320 18.832 1.00 95.94 703 PHE A C 1
ATOM 5713 O O . PHE A 1 703 ? 4.490 -25.050 18.803 1.00 95.94 703 PHE A O 1
ATOM 5720 N N . THR A 1 704 ? 2.643 -24.361 19.847 1.00 95.50 704 THR A N 1
ATOM 5721 C CA . THR A 1 704 ? 2.788 -25.205 21.043 1.00 95.50 704 THR A CA 1
ATOM 5722 C C . THR A 1 704 ? 1.839 -26.402 21.059 1.00 95.50 704 THR A C 1
ATOM 5724 O O . THR A 1 704 ? 1.963 -27.263 21.931 1.00 95.50 704 THR A O 1
ATOM 5727 N N . GLU A 1 705 ? 0.874 -26.443 20.134 1.00 94.94 705 GLU A N 1
ATOM 5728 C CA . GLU A 1 705 ? -0.260 -27.379 20.099 1.00 94.94 705 GLU A CA 1
ATOM 5729 C C . GLU A 1 705 ? -1.128 -27.343 21.376 1.00 94.94 705 GLU A C 1
ATOM 5731 O O . GLU A 1 705 ? -1.913 -28.259 21.656 1.00 94.94 705 GLU A O 1
ATOM 5736 N N . ALA A 1 706 ? -1.003 -26.282 22.180 1.00 95.88 706 ALA A N 1
ATOM 5737 C CA . ALA A 1 706 ? -1.726 -26.145 23.431 1.00 95.88 706 ALA A CA 1
ATOM 5738 C C . ALA A 1 706 ? -3.215 -25.885 23.172 1.00 95.88 706 ALA A C 1
ATOM 5740 O O . ALA A 1 706 ? -3.595 -24.975 22.435 1.00 95.88 706 ALA A O 1
ATOM 5741 N N . LYS A 1 707 ? -4.076 -26.660 23.838 1.00 96.62 707 LYS A N 1
ATOM 5742 C CA . LYS A 1 707 ? -5.516 -26.384 23.891 1.00 96.62 707 LYS A CA 1
ATOM 5743 C C . LYS A 1 707 ? -5.778 -25.318 24.943 1.00 96.62 707 LYS A C 1
ATOM 5745 O O . LYS A 1 707 ? -5.467 -25.531 26.114 1.00 96.62 707 LYS A O 1
ATOM 5750 N N . LEU A 1 708 ? -6.352 -24.200 24.522 1.00 96.31 708 LEU A N 1
ATOM 5751 C CA . LEU A 1 708 ? -6.666 -23.081 25.402 1.00 96.31 708 LEU A CA 1
ATOM 5752 C C . LEU A 1 708 ? -8.045 -23.286 26.032 1.00 96.31 708 LEU A C 1
ATOM 5754 O O . LEU A 1 708 ? -8.966 -23.802 25.393 1.00 96.31 708 LEU A O 1
ATOM 5758 N N . GLU A 1 709 ? -8.190 -22.886 27.295 1.00 94.25 709 GLU A N 1
ATOM 5759 C CA . GLU A 1 709 ? -9.488 -22.907 27.965 1.00 94.25 709 GLU A CA 1
ATOM 5760 C C . GLU A 1 709 ? -10.405 -21.855 27.337 1.00 94.25 709 GLU A C 1
ATOM 5762 O O . GLU A 1 709 ? -10.136 -20.653 27.391 1.00 94.25 709 GLU A O 1
ATOM 5767 N N . LEU A 1 710 ? -11.491 -22.329 26.729 1.00 91.56 710 LEU A N 1
ATOM 5768 C CA . LEU A 1 710 ? -12.482 -21.486 26.085 1.00 91.56 710 LEU A CA 1
ATOM 5769 C C . LEU A 1 710 ? -13.632 -21.204 27.053 1.00 91.56 710 LEU A C 1
ATOM 5771 O O . LEU A 1 710 ? -14.217 -22.120 27.632 1.00 91.56 710 LEU A O 1
ATOM 5775 N N . THR A 1 711 ? -13.998 -19.935 27.182 1.00 89.62 711 THR A N 1
ATOM 5776 C CA . THR A 1 711 ? -15.262 -19.532 27.799 1.00 89.62 711 THR A CA 1
ATOM 5777 C C . THR A 1 711 ? -16.192 -19.030 26.704 1.00 89.62 711 THR A C 1
ATOM 5779 O O . THR A 1 711 ? -15.904 -18.015 26.072 1.00 89.62 711 THR A O 1
ATOM 5782 N N . GLN A 1 712 ? -17.301 -19.741 26.484 1.00 78.81 712 GLN A N 1
ATOM 5783 C CA . GLN A 1 712 ? -18.337 -19.354 25.529 1.00 78.81 712 GLN A CA 1
ATOM 5784 C C . GLN A 1 712 ? -19.511 -18.729 26.292 1.00 78.81 712 GLN A C 1
ATOM 5786 O O . GLN A 1 712 ? -20.194 -19.405 27.065 1.00 78.81 712 GLN A O 1
ATOM 5791 N N . THR A 1 713 ? -19.730 -17.431 26.097 1.00 70.50 713 THR A N 1
ATOM 5792 C CA . THR A 1 713 ? -20.948 -16.730 26.537 1.00 70.50 713 THR A CA 1
ATOM 5793 C C . THR A 1 713 ? -21.625 -16.130 25.303 1.00 70.50 713 THR A C 1
ATOM 5795 O O . THR A 1 713 ? -22.058 -16.879 24.430 1.00 70.50 713 THR A O 1
ATOM 5798 N N . ASP A 1 714 ? -21.642 -14.803 25.188 1.00 74.94 714 ASP A N 1
ATOM 5799 C CA . ASP A 1 714 ? -22.083 -14.048 24.009 1.00 74.94 714 ASP A CA 1
ATOM 5800 C C . ASP A 1 714 ? -20.929 -13.825 23.006 1.00 74.94 714 ASP A C 1
ATOM 5802 O O . ASP A 1 714 ? -21.131 -13.322 21.904 1.00 74.94 714 ASP A O 1
ATOM 5806 N N . CYS A 1 715 ? -19.703 -14.186 23.396 1.00 85.06 715 CYS A N 1
ATOM 5807 C CA . CYS A 1 715 ? -18.492 -14.172 22.580 1.00 85.06 715 CYS A CA 1
ATOM 5808 C C . CYS A 1 715 ? -17.618 -15.384 22.932 1.00 85.06 715 CYS A C 1
ATOM 5810 O O . CYS A 1 715 ? -17.804 -16.002 23.988 1.00 85.06 715 CYS A O 1
ATOM 5812 N N . ALA A 1 716 ? -16.667 -15.711 22.058 1.00 90.12 716 ALA A N 1
ATOM 5813 C CA . ALA A 1 716 ? -15.622 -16.676 22.369 1.00 90.12 716 ALA A CA 1
ATOM 5814 C C . ALA A 1 716 ? -14.465 -15.953 23.059 1.00 90.12 716 ALA A C 1
ATOM 5816 O O . ALA A 1 716 ? -13.945 -14.965 22.533 1.00 90.12 716 ALA A O 1
ATOM 5817 N N . GLN A 1 717 ? -14.075 -16.441 24.235 1.00 94.00 717 GLN A N 1
ATOM 5818 C CA . GLN A 1 717 ? -12.981 -15.878 25.017 1.00 94.00 717 GLN A CA 1
ATOM 5819 C C . GLN A 1 717 ? -11.956 -16.954 25.369 1.00 94.00 717 GLN A C 1
ATOM 5821 O O . GLN A 1 717 ? -12.321 -18.038 25.825 1.00 94.00 717 GLN A O 1
ATOM 5826 N N . PHE A 1 718 ? -10.679 -16.615 25.232 1.00 95.31 718 PHE A N 1
ATOM 5827 C CA . PHE A 1 718 ? -9.556 -17.404 25.735 1.00 95.31 718 PHE A CA 1
ATOM 5828 C C . PHE A 1 718 ? -8.431 -16.475 26.200 1.00 95.31 718 PHE A C 1
ATOM 5830 O O . PHE A 1 718 ? -8.390 -15.296 25.839 1.00 95.31 718 PHE A O 1
ATOM 5837 N N . SER A 1 719 ? -7.513 -17.013 26.998 1.00 96.00 719 SER A N 1
ATOM 5838 C CA . SER A 1 719 ? -6.319 -16.299 27.448 1.00 96.00 719 SER A CA 1
ATOM 5839 C C . SER A 1 719 ? -5.070 -17.105 27.116 1.00 96.00 719 SER A C 1
ATOM 5841 O O . SER A 1 719 ? -5.096 -18.337 27.134 1.00 96.00 719 SER A O 1
ATOM 5843 N N . LEU A 1 720 ? -3.977 -16.410 26.823 1.00 97.00 720 LEU A N 1
ATOM 5844 C CA . LEU A 1 720 ? -2.673 -17.012 26.576 1.00 97.00 720 LEU A CA 1
ATOM 5845 C C . LEU A 1 720 ? -1.546 -16.100 27.054 1.00 97.00 720 LEU A C 1
ATOM 5847 O O . LEU A 1 720 ? -1.685 -14.876 27.089 1.00 97.00 720 LEU A O 1
ATOM 5851 N N . HIS A 1 721 ? -0.423 -16.729 27.379 1.00 96.81 721 HIS A N 1
ATOM 5852 C CA . HIS A 1 721 ? 0.833 -16.041 27.620 1.00 96.81 721 HIS A CA 1
ATOM 5853 C C . HIS A 1 721 ? 1.530 -15.787 26.283 1.00 96.81 721 HIS A C 1
ATOM 5855 O O . HIS A 1 721 ? 1.825 -16.737 25.556 1.00 96.81 721 HIS A O 1
ATOM 5861 N N . LEU A 1 722 ? 1.806 -14.525 25.970 1.00 96.25 722 LEU A N 1
ATOM 5862 C CA . LEU A 1 722 ? 2.491 -14.106 24.755 1.00 96.25 722 LEU A CA 1
ATOM 5863 C C . LEU A 1 722 ? 3.885 -13.564 25.122 1.00 96.25 722 LEU A C 1
ATOM 5865 O O . LEU A 1 722 ? 3.981 -12.505 25.756 1.00 96.25 722 LEU A O 1
ATOM 5869 N N . PRO A 1 723 ? 4.975 -14.279 24.779 1.00 96.88 723 PRO A N 1
ATOM 5870 C CA . PRO A 1 723 ? 6.333 -13.842 25.087 1.00 96.88 723 PRO A CA 1
ATOM 5871 C C . PRO A 1 723 ? 6.683 -12.488 24.459 1.00 96.88 723 PRO A C 1
ATOM 5873 O O . PRO A 1 723 ? 6.036 -12.040 23.515 1.00 96.88 723 PRO A O 1
ATOM 5876 N N . ALA A 1 724 ? 7.718 -11.839 24.995 1.00 94.62 724 ALA A N 1
ATOM 5877 C CA . ALA A 1 724 ? 8.290 -10.636 24.394 1.00 94.62 724 ALA A CA 1
ATOM 5878 C C . ALA A 1 724 ? 8.810 -10.937 22.984 1.00 94.62 724 ALA A C 1
ATOM 5880 O O . ALA A 1 724 ? 9.486 -11.949 22.790 1.00 94.62 724 ALA A O 1
ATOM 5881 N N . GLU A 1 725 ? 8.552 -10.027 22.048 1.00 92.62 725 GLU A N 1
ATOM 5882 C CA . GLU A 1 725 ? 9.051 -10.096 20.673 1.00 92.62 725 GLU A CA 1
ATOM 5883 C C . GLU A 1 725 ? 8.685 -11.388 19.923 1.00 92.62 725 GLU A C 1
ATOM 5885 O O . GLU A 1 725 ? 9.428 -11.818 19.046 1.00 92.62 725 GLU A O 1
ATOM 5890 N N . ASP A 1 726 ? 7.555 -12.013 20.254 1.00 95.12 726 ASP A N 1
ATOM 5891 C CA . ASP A 1 726 ? 7.096 -13.278 19.673 1.00 95.12 726 ASP A CA 1
ATOM 5892 C C . ASP A 1 726 ? 5.626 -13.179 19.225 1.00 95.12 726 ASP A C 1
ATOM 5894 O O . ASP A 1 726 ? 4.948 -12.184 19.479 1.00 95.12 726 ASP A O 1
ATOM 5898 N N . GLY A 1 727 ? 5.119 -14.208 18.549 1.00 95.81 727 GLY A N 1
ATOM 5899 C CA . GLY A 1 727 ? 3.738 -14.275 18.082 1.00 95.81 727 GLY A CA 1
ATOM 5900 C C . GLY A 1 727 ? 3.072 -15.632 18.301 1.00 95.81 727 GLY A C 1
ATOM 5901 O O . GLY A 1 727 ? 3.719 -16.628 18.635 1.00 95.81 727 GLY A O 1
ATOM 5902 N N . ALA A 1 728 ? 1.761 -15.672 18.096 1.00 97.81 728 ALA A N 1
ATOM 5903 C CA . ALA A 1 728 ? 0.934 -16.866 18.208 1.00 97.81 728 ALA A CA 1
ATOM 5904 C C . ALA A 1 728 ? -0.097 -16.923 17.074 1.00 97.81 728 ALA A C 1
ATOM 5906 O O . ALA A 1 728 ? -0.592 -15.895 16.613 1.00 97.81 728 ALA A O 1
ATOM 5907 N N . ILE A 1 729 ? -0.447 -18.139 16.656 1.00 97.94 729 ILE A N 1
ATOM 5908 C CA . ILE A 1 729 ? -1.592 -18.394 15.775 1.00 97.94 729 ILE A CA 1
ATOM 5909 C C . ILE A 1 729 ? -2.543 -19.287 16.558 1.00 97.94 729 ILE A C 1
ATOM 5911 O O . ILE A 1 729 ? -2.181 -20.402 16.926 1.00 97.94 729 ILE A O 1
ATOM 5915 N N . VAL A 1 730 ? -3.759 -18.814 16.808 1.00 97.56 730 VAL A N 1
ATOM 5916 C CA . VAL A 1 730 ? -4.786 -19.572 17.521 1.00 97.56 730 VAL A CA 1
ATOM 5917 C C . VAL A 1 730 ? -5.903 -19.934 16.555 1.00 97.56 730 VAL A C 1
ATOM 5919 O O . VAL A 1 730 ? -6.652 -19.062 16.122 1.00 97.56 730 VAL A O 1
ATOM 5922 N N . LEU A 1 731 ? -6.028 -21.221 16.229 1.00 95.62 731 LEU A N 1
ATOM 5923 C CA . LEU A 1 731 ? -7.130 -21.733 15.416 1.00 95.62 731 LEU A CA 1
ATOM 5924 C C . LEU A 1 731 ? -8.351 -21.995 16.303 1.00 95.62 731 LEU A C 1
ATOM 5926 O O . LEU A 1 731 ? -8.246 -22.663 17.338 1.00 95.62 731 LEU A O 1
ATOM 5930 N N . LEU A 1 732 ? -9.505 -21.499 15.869 1.00 92.62 732 LEU A N 1
ATOM 5931 C CA . LEU A 1 732 ? -10.792 -21.617 16.542 1.00 92.62 732 LEU A CA 1
ATOM 5932 C C . LEU A 1 732 ? -11.733 -22.471 15.678 1.00 92.62 732 LEU A C 1
ATOM 5934 O O . LEU A 1 732 ? -11.965 -22.148 14.510 1.00 92.62 732 LEU A O 1
ATOM 5938 N N . ASN A 1 733 ? -12.252 -23.558 16.257 1.00 87.81 733 ASN A N 1
ATOM 5939 C CA . ASN A 1 733 ? -13.156 -24.516 15.602 1.00 87.81 733 ASN A CA 1
ATOM 5940 C C . ASN A 1 733 ? -14.468 -24.690 16.352 1.00 87.81 733 ASN A C 1
ATOM 5942 O O . ASN A 1 733 ? -14.440 -24.657 17.607 1.00 87.81 733 ASN A O 1
#

Foldseek 3Di:
DADQDPFQAEAFEDECVLDDPVCLLVLLLLCVLLLHQEYEDQQQPCHQCVQPVDVPDGDCPRVVVNLVSSVVSNHAYAYELNLFQHHPCLCVVVVQQFFAALVRDGADNPDRGNGGDLLDVSSLVSSLVSVVVVCVPPVPRPRYAAYAYHAQHLPPPDVPPVPVVPDDDHASHGQDPSLFVVLLVQLCVVQVDQVSVQVLQPQDPPDDRDPDSVVDGQFSAFVQNVTGLLSLLSNLVSRLVSRLVSLLSSLVSSCVSPVPHFYEYEHEDCQDLLRCLRSHHPLLSNLQRGQAYEYEDDCVVVPCLVAVCVLVVRLQAQCQSQVLNVYFYAHQEDAQWFFWDQLNGHPDTQALQNLQQSVLSCLQSGHSHHYYHHQEDRPPTSTPHHHQAYNSSHGDSSSVSSSLSSVLCRVVGVQSSFWHFPDFQEEEEDEPSQSSSCVSNVNSSQQSLLVVLLSLLVLLVQGRYHYDYLVSLDPNCPRHQEYEYGQAQEDELSSVVSVLVCLQNAHEYEAEANACQAYSSRDGDPWPVDSCVCVQQQWTWDDKDFDQDWDQQQKKADDCVALLQPPQDDRIDTFHTMATAIDGDPQKDQRIARPVRTRQWIWHRRNNHIYIYGRGRLSSVCSVPPDPSSSVSSVSVCVVSVGDRQKDKDFPCSSLCSRFKRWGWIDDPPKIKIKIFGSAQAKTKIKMWGQDPDDWDWKAWSSVRDTFDWDDDSTTITIDIGGHSHMTMIITD

Solvent-accessible surface area (backbone atoms only — not comparable to full-atom values): 37909 Å² total; per-residue (Å²): 108,63,78,83,65,100,61,69,49,28,27,24,32,56,60,66,92,56,51,63,76,87,46,50,67,57,46,55,53,50,40,42,73,34,50,33,42,35,38,33,35,25,21,65,58,79,15,36,38,59,36,35,71,40,94,96,48,68,53,53,69,70,59,53,50,49,52,52,53,31,48,74,66,69,24,31,28,35,40,28,62,7,62,33,32,67,42,75,72,50,46,81,81,35,81,77,39,48,22,16,9,83,85,68,32,66,42,64,83,91,55,90,49,53,33,61,34,80,68,33,66,64,52,55,52,48,51,52,54,51,50,49,55,50,46,76,69,44,72,85,40,89,38,54,61,32,37,29,52,34,48,34,65,52,63,58,68,72,97,38,81,73,43,81,80,67,68,79,72,68,52,85,52,59,64,37,72,54,44,40,52,53,48,43,53,49,52,47,66,75,44,74,42,60,67,52,43,39,60,48,49,57,73,51,102,80,53,78,78,65,90,54,73,85,75,59,72,73,71,75,48,43,34,66,70,77,25,50,49,34,51,39,47,53,48,54,53,48,51,23,48,50,52,40,52,45,53,42,51,52,50,50,56,49,39,72,76,38,74,84,62,46,35,28,38,42,42,60,64,66,65,47,68,59,56,35,58,68,43,42,57,48,61,60,62,45,30,67,61,39,65,33,36,23,40,43,46,54,57,80,87,64,48,36,79,81,40,51,61,53,59,54,54,36,40,28,45,48,32,28,36,16,50,80,49,46,30,53,24,30,24,66,29,30,60,31,26,34,50,39,50,38,84,79,42,40,99,51,75,56,44,32,45,50,39,43,32,54,51,44,52,44,48,27,58,34,33,58,28,46,16,25,33,19,41,52,53,56,78,87,52,67,44,41,65,10,26,23,22,41,90,83,64,45,82,36,66,33,31,52,31,44,22,54,54,37,44,54,49,59,76,44,30,72,55,58,66,66,28,33,45,71,83,39,36,38,29,36,58,46,53,69,68,35,44,44,50,27,48,34,53,74,42,26,60,56,37,37,36,14,46,50,13,46,48,47,40,38,48,48,63,41,46,57,60,34,44,42,44,61,91,53,50,52,93,75,40,77,68,36,30,31,42,37,31,53,55,38,31,52,35,36,51,72,49,41,48,34,52,50,53,44,16,40,75,45,17,28,38,39,37,29,38,63,35,19,41,20,33,80,48,60,40,75,43,93,56,29,32,19,52,66,38,25,71,52,44,31,33,35,60,75,46,76,50,80,42,97,59,92,52,71,83,40,20,32,42,56,50,86,91,39,74,58,35,62,93,46,82,60,67,59,45,69,33,30,51,41,35,42,40,62,55,68,41,94,76,44,46,71,79,33,24,22,72,88,65,50,66,33,26,35,38,11,76,36,80,66,14,33,26,33,44,29,26,24,27,54,29,36,23,34,52,78,53,75,42,76,49,61,32,41,39,54,52,28,54,40,48,78,52,69,49,79,64,67,48,44,83,40,46,93,55,46,69,57,43,39,67,26,43,49,79,27,52,30,43,42,100,84,39,38,35,42,26,36,29,29,51,35,93,58,62,46,59,40,35,44,36,33,74,50,96,60,89,65,80,45,38,32,34,68,90,78,69,44,73,43,68,71,47,76,76,89,34,42,31,40,60,49,81,45,50,44,46,29,57,52,42,33,44,36,63

Mean predicted aligned error: 5.54 Å

Radius of gyration: 26.43 Å; Cα contacts (8 Å, |Δi|>4): 1601; chains: 1; bounding box: 61×69×64 Å

Nearest PDB structures (foldseek):
  5e9a-assembly1_A  TM=8.903E-01  e=8.547E-47  Rahnella sp. R3
  5xb7-assembly2_F  TM=8.457E-01  e=2.707E-44  Bifidobacterium animalis subsp. lactis
  5xb7-assembly1_C  TM=8.538E-01  e=9.440E-44  Bifidobacterium animalis subsp. lactis
  5xb7-assembly1_D  TM=8.490E-01  e=1.381E-43  Bifidobacterium animalis subsp. lactis
  4uzs-assembly1_A  TM=8.491E-01  e=3.671E-43  Bifidobacterium bifidum S17

pLDDT: mean 91.49, std 9.66, range [40.97, 98.75]

Sequence (733 aa):
MKIQTPYFPIGSSYYPPTHDSADWPRDIANMQRAGLNIIRTAELITSWDYIEPRRGQPEFDWLDHTFELAAAQGMQIVLGTGSCNPPIWMLEHYPDLQRVSREGMKYPTNTVWGWACVNNPGLRSEVTRYLTILLKRYSSNPTLYCWQIDNQIGHGTAFTEAEHSHGRRYGYWCYCDHCERLFREYIQTKYEKIDALNEAWAWDPTHYRYYDWHQIQLPRSMPAEWGNGTAWLDFRIFVQRSIADYVRFQHALIKAYDPNQITMHNLYDCLRPDLGARNEPNHWDIGGITDIIGHDIYPSENNFRKDPSFSSWFFDFAYSVAHHNDKTMWVPELESGPIGGFSAGPNFATGPLDIKRFNIACVGHGAKCMLYQGYRDWNFIPLTWGALVDFHGQPTARYHAAAEVNHIIKQHEAFFLDALPPQAQVAFYHSHENVILLDGQANEQFLYRALRGAHLALWEADYTLQFVEPRFLGETTADYRVILLPFVMHLPETHAESLREFVQQGGTVIGFAKLGHVNERGWAWNNRPGAGLTSLFGATETHIEVFREPHEKITLQVDHGSDLFDGIEADNLAGFWHRQEFDLSDDVEVLARFLDGAPAIIRRQHGQGHAILIATHLDMAYWEHPDPDLRKLFDNLMALSGVKKDVLLSGENAEYIRQRVDAHLLVDADQYAILLNNEGESAVDVTVRVPAAKEITMATEMFTEAKLELTQTDCAQFSLHLPAEDGAIVLLN